Protein AF-A0A4Q5NSS0-F1 (afdb_monomer_lite)

pLDDT: mean 72.97, std 26.36, range [22.33, 98.56]

Sequence (722 aa):
MSLHLKFLSAGSEVFSMTTNVTDPTLDGQWLDFYALLDVPVSADEDVIRRRIGKVYADSSANTEHRDMKLRMYYLSLVERVLPQARRVLLDPQWRAKYDRQHILHSIGDPTAQNYVAFIAAMRGGEISNQPDSDLSQLPARVQDEINAAREVVECARAGLELELLPSQAVKTKAVPPHTLSKPEVRSSSLPPKPSSLPSKVTAQPAKPSASAKPEALIPEASAPKKPLNPTRERSVASERPVASVHRETTVVNNPVQTQHEQPEPVAPPKAKKSTPSAPVVEIQEGELVRAKMLTAEEARDIRRRRNSHVDDEPFVAPPSFHEKISGEPKLPPRKGANGSSPSRVVVGDNTVGGRKRVLSPTSLNLMVAITGVLFTISIQKFASTPAVATSTERMPILLVASPEIAPALQNAETVWEKTNDGQYYDVVLQELDESGGVRRALNGGETAPDVWIPANDSAIESYNALAPRFKRQTLALGDSLARTPIVLMARSDRAGELRRRFPNHQIGSWDALRDAITAGASGHFGLSDPQKTSVGALTRFSMSREWADSNGMAPREAAKSNGFWKWMNTFELNTPSAYPSMSDLVNDLTQDGASRVWWGLTYESDALRSMSKGEAVEVYYLPRTILADHPFCDVERVGAGVEVAAARQEFKRFLRSEDGQKSLLLSGMRPSNLSLQTHVKGNPFTNVNFQSRGIHQTLGRDERDGSSTLPVLLGAWAKRFK

Secondary structure (DSSP, 8-state):
-------------------------GGGPPP-HHHHHT--TT--HHHHHHHHHHHHHHHHTTTT-SSHHHHHHHHHIIIIIHHHHHHHHHSHHHHHHHHHHHHHHHHT-TTPPPHHHHHHHHHHSSGGG-TT--GGGS-HHHHHHHHHHHHHHHHHHHHHHTT-S---S----PPPP--------------------------PPPPP-----------------------------------------------------PPPP-PPPPP------PPP------------PPPHHHHHHHHHHTTS-----PPPPPPPPP-----------------------------------PPPHHHHHHHHHHHHHHHHHHHHHHTTS------TTPEEEEEEE-TTTHHHHHHHHHHHTTSTTGGGEEEEEEE--HHHHHHHHHH-GGGS-SEEE-SSHHHHHHHHHHGGGGTPPPPP---BSEEEEEEEEEETTT-HHHHHH-TTSB---HHHHHHHHHHH-TT-EE-B-TTT-HHHHHHHHHHHHHHHHHTT--HHHHTT-HHHHHHHHHHHTT-SS-BSSHHHHHHHHHSTTT-S-SEEEEEHHHHHHHHHTT--EEEEE-SSEEEE--B-EE---TT--HHHHHHHHHHHHHHHSHHHHHHHHHTTPEES-GGGTTT-TT-GGG-HHHHTTT--SS---EE---TTTHHHHHHHHHHH--

Structure (mmCIF, N/CA/C/O backbone):
data_AF-A0A4Q5NSS0-F1
#
_entry.id   AF-A0A4Q5NSS0-F1
#
loop_
_atom_site.group_PDB
_atom_site.id
_atom_site.type_symbol
_atom_site.label_atom_id
_atom_site.label_alt_id
_atom_site.label_comp_id
_atom_site.label_asym_id
_atom_site.label_entity_id
_atom_site.label_seq_id
_atom_site.pdbx_PDB_ins_code
_atom_site.Cartn_x
_atom_site.Cartn_y
_atom_site.Cartn_z
_atom_site.occupancy
_atom_site.B_iso_or_equiv
_atom_site.auth_seq_id
_atom_site.auth_comp_id
_atom_site.auth_asym_id
_atom_site.auth_atom_id
_atom_site.pdbx_PDB_model_num
ATOM 1 N N . MET A 1 1 ? -71.057 51.253 2.448 1.00 31.19 1 MET A N 1
ATOM 2 C CA . MET A 1 1 ? -69.866 52.067 2.777 1.00 31.19 1 MET A CA 1
ATOM 3 C C . MET A 1 1 ? -68.773 51.649 1.796 1.00 31.19 1 MET A C 1
ATOM 5 O O . MET A 1 1 ? -68.284 50.542 1.931 1.00 31.19 1 MET A O 1
ATOM 9 N N . SER A 1 2 ? -68.703 52.257 0.600 1.00 27.22 2 SER A N 1
ATOM 10 C CA . SER A 1 2 ? -67.864 53.435 0.242 1.00 27.22 2 SER A CA 1
ATOM 11 C C . SER A 1 2 ? -66.378 53.171 0.510 1.00 27.22 2 SER A C 1
ATOM 13 O O . SER A 1 2 ? -66.060 52.871 1.648 1.00 27.22 2 SER A O 1
ATOM 15 N N . LEU A 1 3 ? -65.405 53.261 -0.405 1.00 24.22 3 LEU A N 1
ATOM 16 C CA . LEU A 1 3 ? -65.216 53.901 -1.723 1.00 24.22 3 LEU A CA 1
ATOM 17 C C . LEU A 1 3 ? -64.041 53.142 -2.422 1.00 24.22 3 LEU A C 1
ATOM 19 O O . LEU A 1 3 ? -63.172 52.656 -1.713 1.00 24.22 3 LEU A O 1
ATOM 23 N N . HIS A 1 4 ? -63.999 52.819 -3.723 1.00 24.53 4 HIS A N 1
ATOM 24 C CA . HIS A 1 4 ? -63.938 53.620 -4.965 1.00 24.53 4 HIS A CA 1
ATOM 25 C C . HIS A 1 4 ? -62.500 53.841 -5.510 1.00 24.53 4 HIS A C 1
ATOM 27 O O . HIS A 1 4 ? -61.681 54.443 -4.828 1.00 24.53 4 HIS A O 1
ATOM 33 N N . LEU A 1 5 ? -62.315 53.467 -6.797 1.00 24.42 5 LEU A N 1
ATOM 34 C CA . LEU A 1 5 ? -61.412 54.045 -7.829 1.00 24.42 5 LEU A CA 1
ATOM 35 C C . LEU A 1 5 ? -59.904 53.701 -7.714 1.00 24.42 5 LEU A C 1
ATOM 37 O O . LEU A 1 5 ? -59.385 53.577 -6.623 1.00 24.42 5 LEU A O 1
ATOM 41 N N . LYS A 1 6 ? -59.098 53.555 -8.778 1.00 24.34 6 LYS A N 1
ATOM 42 C CA . LYS A 1 6 ? -59.200 53.940 -10.200 1.00 24.34 6 LYS A CA 1
ATOM 43 C C . LYS A 1 6 ? -58.115 53.188 -11.000 1.00 24.34 6 LYS A C 1
ATOM 45 O O . LYS A 1 6 ? -56.992 53.059 -10.529 1.00 24.34 6 LYS A O 1
ATOM 50 N N . PHE A 1 7 ? -58.441 52.772 -12.222 1.00 26.92 7 PHE A N 1
ATOM 51 C CA . PHE A 1 7 ? -57.479 52.442 -13.283 1.00 26.92 7 PHE A CA 1
ATOM 52 C C . PHE A 1 7 ? -56.849 53.733 -13.834 1.00 26.92 7 PHE A C 1
ATOM 54 O O . PHE A 1 7 ? -57.585 54.688 -14.087 1.00 26.92 7 PHE A O 1
ATOM 61 N N . LEU A 1 8 ? -55.541 53.726 -14.111 1.00 24.16 8 LEU A N 1
ATOM 62 C CA . LEU A 1 8 ? -54.913 54.537 -15.160 1.00 24.16 8 LEU A CA 1
ATOM 63 C C . LEU A 1 8 ? -53.737 53.763 -15.774 1.00 24.16 8 LEU A C 1
ATOM 65 O O . LEU A 1 8 ? -52.872 53.240 -15.081 1.00 24.16 8 LEU A O 1
ATOM 69 N N . SER A 1 9 ? -53.784 53.685 -17.099 1.00 29.34 9 SER A N 1
ATOM 70 C CA . SER A 1 9 ? -52.824 53.087 -18.023 1.00 29.34 9 SER A CA 1
ATOM 71 C C . SER A 1 9 ? -51.694 54.074 -18.323 1.00 29.34 9 SER A C 1
ATOM 73 O O . SER A 1 9 ? -52.006 55.228 -18.607 1.00 29.34 9 SER A O 1
ATOM 75 N N . ALA A 1 10 ? -50.441 53.611 -18.383 1.00 24.83 10 ALA A N 1
ATOM 76 C CA . ALA A 1 10 ? -49.424 54.058 -19.347 1.00 24.83 10 ALA A CA 1
ATOM 77 C C . ALA A 1 10 ? -48.112 53.278 -19.148 1.00 24.83 10 ALA A C 1
ATOM 79 O O . ALA A 1 10 ? -47.678 53.088 -18.018 1.00 24.83 10 ALA A O 1
ATOM 80 N N . GLY A 1 11 ? -47.462 52.908 -20.255 1.00 23.88 11 GLY A N 1
ATOM 81 C CA . GLY A 1 11 ? -46.028 52.607 -20.283 1.00 23.88 11 GLY A CA 1
ATOM 82 C C . GLY A 1 11 ? -45.676 51.152 -20.563 1.00 23.88 11 GLY A C 1
ATOM 83 O O . GLY A 1 11 ? -45.351 50.397 -19.655 1.00 23.88 11 GLY A O 1
ATOM 84 N N . SER A 1 12 ? -45.674 50.771 -21.842 1.00 30.78 12 SER A N 1
ATOM 85 C CA . SER A 1 12 ? -44.839 49.667 -22.304 1.00 30.78 12 SER A CA 1
ATOM 86 C C . SER A 1 12 ? -43.373 50.102 -22.212 1.00 30.78 12 SER A C 1
ATOM 88 O O . SER A 1 12 ? -42.871 50.773 -23.114 1.00 30.78 12 SER A O 1
ATOM 90 N N . GLU A 1 13 ? -42.686 49.718 -21.144 1.00 23.45 13 GLU A N 1
ATOM 91 C CA . GLU A 1 13 ? -41.232 49.613 -21.171 1.00 23.45 13 GLU A CA 1
ATOM 92 C C . GLU A 1 13 ? -40.859 48.147 -21.343 1.00 23.45 13 GLU A C 1
ATOM 94 O O . GLU A 1 13 ? -41.123 47.280 -20.510 1.00 23.45 13 GLU A O 1
ATOM 99 N N . VAL A 1 14 ? -40.270 47.883 -22.503 1.00 30.52 14 VAL A N 1
ATOM 100 C CA . VAL A 1 14 ? -39.537 46.667 -22.811 1.00 30.52 14 VAL A CA 1
ATOM 101 C C . VAL A 1 14 ? -38.344 46.623 -21.859 1.00 30.52 14 VAL A C 1
ATOM 103 O O . VAL A 1 14 ? -37.287 47.172 -22.159 1.00 30.52 14 VAL A O 1
ATOM 106 N N . PHE A 1 15 ? -38.493 45.964 -20.709 1.00 23.62 15 PHE A N 1
ATOM 107 C CA . PHE A 1 15 ? -37.337 45.522 -19.936 1.00 23.62 15 PHE A CA 1
ATOM 108 C C . PHE A 1 15 ? -36.750 44.295 -20.632 1.00 23.62 15 PHE A C 1
ATOM 110 O O . PHE A 1 15 ? -37.065 43.140 -20.352 1.00 23.62 15 PHE A O 1
ATOM 117 N N . SER A 1 16 ? -35.910 44.594 -21.619 1.00 22.78 16 SER A N 1
ATOM 118 C CA . SER A 1 16 ? -34.890 43.691 -22.117 1.00 22.78 16 SER A CA 1
ATOM 119 C C . SER A 1 16 ? -34.027 43.278 -20.926 1.00 22.78 16 SER A C 1
ATOM 121 O O . SER A 1 16 ? -33.243 44.085 -20.430 1.00 22.78 16 SER A O 1
ATOM 123 N N . MET A 1 17 ? -34.147 42.030 -20.462 1.00 22.33 17 MET A N 1
ATOM 124 C CA . MET A 1 17 ? -33.085 41.434 -19.658 1.00 22.33 17 MET A CA 1
ATOM 125 C C . MET A 1 17 ? -31.870 41.275 -20.567 1.00 22.33 17 MET A C 1
ATOM 127 O O . MET A 1 17 ? -31.731 40.321 -21.329 1.00 22.33 17 MET A O 1
ATOM 131 N N . THR A 1 18 ? -31.008 42.283 -20.502 1.00 24.86 18 THR A N 1
ATOM 132 C CA . THR A 1 18 ? -29.602 42.199 -20.854 1.00 24.86 18 THR A CA 1
ATOM 133 C C . THR A 1 18 ? -29.008 40.981 -20.161 1.00 24.86 18 THR A C 1
ATOM 135 O O . THR A 1 18 ? -28.790 40.989 -18.950 1.00 24.86 18 THR A O 1
ATOM 138 N N . THR A 1 19 ? -28.693 39.949 -20.936 1.00 31.38 19 THR A N 1
ATOM 139 C CA . THR A 1 19 ? -27.605 39.037 -20.599 1.00 31.38 19 THR A CA 1
ATOM 140 C C . THR A 1 19 ? -26.308 39.844 -20.636 1.00 31.38 19 THR A C 1
ATOM 142 O O . THR A 1 19 ? -25.559 39.786 -21.609 1.00 31.38 19 THR A O 1
ATOM 145 N N . ASN A 1 20 ? -26.033 40.611 -19.580 1.00 28.98 20 ASN A N 1
ATOM 146 C CA . ASN A 1 20 ? -24.661 40.968 -19.237 1.00 28.98 20 ASN A CA 1
ATOM 147 C C . ASN A 1 20 ? -24.022 39.730 -18.598 1.00 28.98 20 ASN A C 1
ATOM 149 O O . ASN A 1 20 ? -23.768 39.678 -17.402 1.00 28.98 20 ASN A O 1
ATOM 153 N N . VAL A 1 21 ? -23.813 38.704 -19.423 1.00 36.78 21 VAL A N 1
ATOM 154 C CA . VAL A 1 21 ? -22.881 37.608 -19.157 1.00 36.78 21 VAL A CA 1
ATOM 155 C C . VAL A 1 21 ? -21.730 37.823 -20.130 1.00 36.78 21 VAL A C 1
ATOM 157 O O . VAL A 1 21 ? -21.597 37.147 -21.144 1.00 36.78 21 VAL A O 1
ATOM 160 N N . THR A 1 22 ? -20.952 38.870 -19.874 1.00 31.83 22 THR A N 1
ATOM 161 C CA . THR A 1 22 ? -19.662 39.107 -20.535 1.00 31.83 22 THR A CA 1
ATOM 162 C C . THR A 1 22 ? -18.500 38.530 -19.740 1.00 31.83 22 THR A C 1
ATOM 164 O O . THR A 1 22 ? -17.357 38.813 -20.078 1.00 31.83 22 THR A O 1
ATOM 167 N N . ASP A 1 23 ? -18.764 37.696 -18.733 1.00 38.19 23 ASP A N 1
ATOM 168 C CA . ASP A 1 23 ? -17.706 36.976 -18.038 1.00 38.19 23 ASP A CA 1
ATOM 169 C C . ASP A 1 23 ? -17.966 35.461 -18.084 1.00 38.19 23 ASP A C 1
ATOM 171 O O . ASP A 1 23 ? -18.790 34.947 -17.327 1.00 38.19 23 ASP A O 1
ATOM 175 N N . PRO A 1 24 ? -17.334 34.720 -19.014 1.00 45.62 24 PRO A N 1
ATOM 176 C CA . PRO A 1 24 ? -17.413 33.266 -19.088 1.00 45.62 24 PRO A CA 1
ATOM 177 C C . PRO A 1 24 ? -16.478 32.627 -18.050 1.00 45.62 24 PRO A C 1
ATOM 179 O O . PRO A 1 24 ? -15.718 31.708 -18.365 1.00 45.62 24 PRO A O 1
ATOM 182 N N . THR A 1 25 ? -16.483 33.128 -16.815 1.00 54.00 25 THR A N 1
ATOM 183 C CA . THR A 1 25 ? -15.757 32.480 -15.729 1.00 54.00 25 THR A CA 1
ATOM 184 C C . THR A 1 25 ? -16.523 31.221 -15.335 1.00 54.00 25 THR A C 1
ATOM 186 O O . THR A 1 25 ? -17.727 31.229 -15.080 1.00 54.00 25 THR A O 1
ATOM 189 N N . LEU A 1 26 ? -15.806 30.096 -15.322 1.00 57.00 26 LEU A N 1
ATOM 190 C CA . LEU A 1 26 ? -16.295 28.772 -14.918 1.00 57.00 26 LEU A CA 1
ATOM 191 C C . LEU A 1 26 ? -17.007 28.767 -13.558 1.00 57.00 26 LEU A C 1
ATOM 193 O O . LEU A 1 26 ? -17.835 27.900 -13.288 1.00 57.00 26 LEU A O 1
ATOM 197 N N . ASP A 1 27 ? -16.716 29.768 -12.735 1.00 58.81 27 ASP A N 1
ATOM 198 C CA . ASP A 1 27 ? -17.254 29.938 -11.398 1.00 58.81 27 ASP A CA 1
ATOM 199 C C . ASP A 1 27 ? -18.726 30.409 -11.382 1.00 58.81 27 ASP A C 1
ATOM 201 O O . ASP A 1 27 ? -19.337 30.397 -10.324 1.00 58.81 27 ASP A O 1
ATOM 205 N N . GLY A 1 28 ? -19.353 30.776 -12.509 1.00 71.06 28 GLY A N 1
ATOM 206 C CA . GLY A 1 28 ? -20.746 31.261 -12.531 1.00 71.06 28 GLY A CA 1
ATOM 207 C C . GLY A 1 28 ? -21.846 30.201 -12.711 1.00 71.06 28 GLY A C 1
ATOM 208 O O . GLY A 1 28 ? -23.026 30.510 -12.548 1.00 71.06 28 GLY A O 1
ATOM 209 N N . GLN A 1 29 ? -21.511 28.961 -13.080 1.00 80.56 29 GLN A N 1
ATOM 210 C CA . GLN A 1 29 ? -22.515 28.003 -13.558 1.00 80.56 29 GLN A CA 1
ATOM 211 C C . GLN A 1 29 ? -23.148 27.180 -12.419 1.00 80.56 29 GLN A C 1
ATOM 213 O O . GLN A 1 29 ? -22.462 26.551 -11.610 1.00 80.56 29 GLN A O 1
ATOM 218 N N . TRP A 1 30 ? -24.484 27.157 -12.373 1.00 89.62 30 TRP A N 1
ATOM 219 C CA . TRP A 1 30 ? -25.247 26.234 -11.530 1.00 89.62 30 TRP A CA 1
ATOM 220 C C . TRP A 1 30 ? -25.361 24.864 -12.201 1.00 89.62 30 TRP A C 1
ATOM 222 O O . TRP A 1 30 ? -25.636 24.764 -13.399 1.00 89.62 30 TRP A O 1
ATOM 232 N N . LEU A 1 31 ? -25.167 23.805 -11.419 1.00 90.62 31 LEU A N 1
ATOM 233 C CA . LEU A 1 31 ? -25.321 22.430 -11.871 1.00 90.62 31 LEU A CA 1
ATOM 234 C C . LEU A 1 31 ? -26.649 21.875 -11.373 1.00 90.62 31 LEU A C 1
ATOM 236 O O . LEU A 1 31 ? -26.827 21.727 -10.166 1.00 90.62 31 LEU A O 1
ATOM 240 N N . ASP A 1 32 ? -27.547 21.529 -12.294 1.00 93.81 32 ASP A N 1
ATOM 241 C CA . ASP A 1 32 ? -28.851 20.942 -11.985 1.00 93.81 32 ASP A CA 1
ATOM 242 C C . ASP A 1 32 ? -28.797 19.401 -12.030 1.00 93.81 32 ASP A C 1
ATOM 244 O O . ASP A 1 32 ? -28.848 18.776 -13.094 1.00 93.81 32 ASP A O 1
ATOM 248 N N . PHE A 1 33 ? -28.695 18.771 -10.856 1.00 95.81 33 PHE A N 1
ATOM 249 C CA . PHE A 1 33 ? -28.702 17.320 -10.710 1.00 95.81 33 PHE A CA 1
ATOM 250 C C . PHE A 1 33 ? -30.070 16.700 -11.001 1.00 95.81 33 PHE A C 1
ATOM 252 O O . PHE A 1 33 ? -30.125 15.543 -11.415 1.00 95.81 33 PHE A O 1
ATOM 259 N N . TYR A 1 34 ? -31.163 17.443 -10.822 1.00 96.12 34 TYR A N 1
ATOM 260 C CA . TYR A 1 34 ? -32.504 16.970 -11.154 1.00 96.12 34 TYR A CA 1
ATOM 261 C C . TYR A 1 34 ? -32.663 16.839 -12.668 1.00 96.12 34 TYR A C 1
ATOM 263 O O . TYR A 1 34 ? -33.133 15.807 -13.149 1.00 96.12 34 TYR A O 1
ATOM 271 N N . ALA A 1 35 ? -32.163 17.819 -13.424 1.00 92.31 35 ALA A N 1
ATOM 272 C CA . ALA A 1 35 ? -32.102 17.754 -14.882 1.00 92.31 35 ALA A CA 1
ATOM 273 C C . ALA A 1 35 ? -31.148 16.653 -15.380 1.00 92.31 35 ALA A C 1
ATOM 275 O O . ALA A 1 35 ? -31.506 15.896 -16.281 1.00 92.31 35 ALA A O 1
ATOM 276 N N . LEU A 1 36 ? -29.963 16.517 -14.765 1.00 92.00 36 LEU A N 1
ATOM 277 C CA . LEU A 1 36 ? -28.995 15.454 -15.082 1.00 92.00 36 LEU A CA 1
ATOM 278 C C . LEU A 1 36 ? -29.597 14.054 -14.911 1.00 92.00 36 LEU A C 1
ATOM 280 O O . LEU A 1 36 ? -29.367 13.161 -15.726 1.00 92.00 36 LEU A O 1
ATOM 284 N N . LEU A 1 37 ? -30.333 13.854 -13.819 1.00 95.19 37 LEU A N 1
ATOM 285 C CA . LEU A 1 37 ? -30.962 12.581 -13.498 1.00 95.19 37 LEU A CA 1
ATOM 286 C C . LEU A 1 37 ? -32.321 12.421 -14.179 1.00 95.19 37 LEU A C 1
ATOM 288 O O . LEU A 1 37 ? -32.841 11.311 -14.178 1.00 95.19 37 LEU A O 1
ATOM 292 N N . ASP A 1 38 ? -32.891 13.464 -14.780 1.00 95.00 38 ASP A N 1
ATOM 293 C CA . ASP A 1 38 ? -34.239 13.434 -15.354 1.00 95.00 38 ASP A CA 1
ATOM 294 C C . ASP A 1 38 ? -35.268 12.946 -14.309 1.00 95.00 38 ASP A C 1
ATOM 296 O O . ASP A 1 38 ? -35.967 11.943 -14.473 1.00 95.00 38 ASP A O 1
ATOM 300 N N . VAL A 1 39 ? -35.277 13.628 -13.157 1.00 95.88 39 VAL A N 1
ATOM 301 C CA . VAL A 1 39 ? -36.225 13.421 -12.048 1.00 95.88 39 VAL A CA 1
ATOM 302 C C . VAL A 1 39 ? -36.707 14.771 -11.513 1.00 95.88 39 VAL A C 1
ATOM 304 O O . VAL A 1 39 ? -35.931 15.723 -11.498 1.00 95.88 39 VAL A O 1
ATOM 307 N N . PRO A 1 40 ? -37.969 14.890 -11.064 1.00 96.38 40 PRO A N 1
ATOM 308 C CA . PRO A 1 40 ? -38.464 16.140 -10.495 1.00 96.38 40 PRO A CA 1
ATOM 309 C C . PRO A 1 40 ? -37.833 16.425 -9.122 1.00 96.38 40 PRO A C 1
ATOM 311 O O . PRO A 1 40 ? -37.469 15.499 -8.398 1.00 96.38 40 PRO A O 1
ATOM 314 N N . VAL A 1 41 ? -37.796 17.702 -8.721 1.00 96.06 41 VAL A N 1
ATOM 315 C CA . VAL A 1 41 ? -37.297 18.145 -7.398 1.00 96.06 41 VAL A CA 1
ATOM 316 C C . VAL A 1 41 ? -38.045 17.458 -6.243 1.00 96.06 41 VAL A C 1
ATOM 318 O O . VAL A 1 41 ? -37.463 17.152 -5.206 1.00 96.06 41 VAL A O 1
ATOM 321 N N . SER A 1 42 ? -39.326 17.133 -6.446 1.00 95.69 42 SER A N 1
ATOM 322 C CA . SER A 1 42 ? -40.183 16.431 -5.482 1.00 95.69 42 SER A CA 1
ATOM 323 C C . SER A 1 42 ? -39.971 14.911 -5.411 1.00 95.69 42 SER A C 1
ATOM 325 O O . SER A 1 42 ? -40.704 14.240 -4.692 1.00 95.69 42 SER A O 1
ATOM 327 N N . ALA A 1 43 ? -39.018 14.337 -6.155 1.00 96.12 43 ALA A N 1
ATOM 328 C CA . ALA A 1 43 ? -38.808 12.890 -6.186 1.00 96.12 43 ALA A CA 1
ATOM 329 C C . ALA A 1 43 ? -38.343 12.332 -4.829 1.00 96.12 43 ALA A C 1
ATOM 331 O O . ALA A 1 43 ? -37.436 12.875 -4.200 1.00 96.12 43 ALA A O 1
ATOM 332 N N . ASP A 1 44 ? -38.893 11.200 -4.396 1.00 97.00 44 ASP A N 1
ATOM 333 C CA . ASP A 1 44 ? -38.443 10.541 -3.164 1.00 97.00 44 ASP A CA 1
ATOM 334 C C . ASP A 1 44 ? -36.985 10.059 -3.262 1.00 97.00 44 ASP A C 1
ATOM 336 O O . ASP A 1 44 ? -36.465 9.788 -4.351 1.00 97.00 44 ASP A O 1
ATOM 340 N N . GLU A 1 45 ? -36.324 9.900 -2.112 1.00 95.81 45 GLU A N 1
ATOM 341 C CA . GLU A 1 45 ? -34.922 9.463 -2.034 1.00 95.81 45 GLU A CA 1
ATOM 342 C C . GLU A 1 45 ? -34.678 8.144 -2.794 1.00 95.81 45 GLU A C 1
ATOM 344 O O . GLU A 1 45 ? -33.693 8.012 -3.522 1.00 95.81 45 GLU A O 1
ATOM 349 N N . ASP A 1 46 ? -35.612 7.191 -2.720 1.00 95.25 46 ASP A N 1
ATOM 350 C CA . ASP A 1 46 ? -35.516 5.911 -3.431 1.00 95.25 46 ASP A CA 1
ATOM 351 C C . ASP A 1 46 ? -35.607 6.056 -4.956 1.00 95.25 46 ASP A C 1
ATOM 353 O O . ASP A 1 46 ? -35.017 5.272 -5.710 1.00 95.25 46 ASP A O 1
ATOM 357 N N . VAL A 1 47 ? -36.354 7.046 -5.449 1.00 96.50 47 VAL A N 1
ATOM 358 C CA . VAL A 1 47 ? -36.430 7.354 -6.884 1.00 96.50 47 VAL A CA 1
ATOM 359 C C . VAL A 1 47 ? -35.098 7.936 -7.347 1.00 96.50 47 VAL A C 1
ATOM 361 O O . VAL A 1 47 ? -34.536 7.454 -8.334 1.00 96.50 47 VAL A O 1
ATOM 364 N N . ILE A 1 48 ? -34.549 8.887 -6.589 1.00 96.25 48 ILE A N 1
ATOM 365 C CA . ILE A 1 48 ? -33.243 9.498 -6.863 1.00 96.25 48 ILE A CA 1
ATOM 366 C C . ILE A 1 48 ? -32.140 8.437 -6.844 1.00 96.25 48 ILE A C 1
ATOM 368 O O . ILE A 1 48 ? -31.377 8.321 -7.802 1.00 96.25 48 ILE A O 1
ATOM 372 N N . ARG A 1 49 ? -32.084 7.599 -5.803 1.00 96.00 49 ARG A N 1
ATOM 373 C CA . ARG A 1 49 ? -31.076 6.540 -5.656 1.00 96.00 49 ARG A CA 1
ATOM 374 C C . ARG A 1 49 ? -31.110 5.554 -6.824 1.00 96.00 49 ARG A C 1
ATOM 376 O O . ARG A 1 49 ? -30.061 5.238 -7.387 1.00 96.00 49 ARG A O 1
ATOM 383 N N . ARG A 1 50 ? -32.305 5.100 -7.226 1.00 94.50 50 ARG A N 1
ATOM 384 C CA . ARG A 1 50 ? -32.477 4.223 -8.399 1.00 94.50 50 ARG A CA 1
ATOM 385 C C . ARG A 1 50 ? -32.016 4.902 -9.680 1.00 94.50 50 ARG A C 1
ATOM 387 O O . ARG A 1 50 ? -31.367 4.262 -10.508 1.00 94.50 50 ARG A O 1
ATOM 394 N N . ARG A 1 51 ? -32.322 6.189 -9.845 1.00 96.94 51 ARG A N 1
ATOM 395 C CA . ARG A 1 51 ? -31.937 6.924 -11.046 1.00 96.94 51 ARG A CA 1
ATOM 396 C C . ARG A 1 51 ? -30.434 7.154 -11.129 1.00 96.94 51 ARG A C 1
ATOM 398 O O . ARG A 1 51 ? -29.874 6.895 -12.188 1.00 96.94 51 ARG A O 1
ATOM 405 N N . ILE A 1 52 ? -29.779 7.521 -10.026 1.00 95.38 52 ILE A N 1
ATOM 406 C CA . ILE A 1 52 ? -28.312 7.605 -9.940 1.00 95.38 52 ILE A CA 1
ATOM 407 C C . ILE A 1 52 ? -27.689 6.264 -10.326 1.00 95.38 52 ILE A C 1
ATOM 409 O O . ILE A 1 52 ? -26.808 6.232 -11.179 1.00 95.38 52 ILE A O 1
ATOM 413 N N . GLY A 1 53 ? -28.174 5.154 -9.757 1.00 93.50 53 GLY A N 1
ATOM 414 C CA . GLY A 1 53 ? -27.676 3.816 -10.087 1.00 93.50 53 GLY A CA 1
ATOM 415 C C . GLY A 1 53 ? -27.821 3.474 -11.573 1.00 93.50 53 GLY A C 1
ATOM 416 O O . GLY A 1 53 ? -26.893 2.935 -12.173 1.00 93.50 53 GLY A O 1
ATOM 417 N N . LYS A 1 54 ? -28.950 3.848 -12.187 1.00 95.62 54 LYS A N 1
ATOM 418 C CA . LYS A 1 54 ? -29.173 3.672 -13.626 1.00 95.62 54 LYS A CA 1
ATOM 419 C C . LYS A 1 54 ? -28.200 4.503 -14.466 1.00 95.62 54 LYS A C 1
ATOM 421 O O . LYS A 1 54 ? -27.540 3.943 -15.331 1.00 95.62 54 LYS A O 1
ATOM 426 N N . VAL A 1 55 ? -28.072 5.805 -14.194 1.00 93.31 55 VAL A N 1
ATOM 427 C CA . VAL A 1 55 ? -27.154 6.683 -14.945 1.00 93.31 55 VAL A CA 1
ATOM 428 C C . VAL A 1 55 ? -25.699 6.238 -14.757 1.00 93.31 55 VAL A C 1
ATOM 430 O O . VAL A 1 55 ? -24.918 6.297 -15.704 1.00 93.31 55 VAL A O 1
ATOM 433 N N . TYR A 1 56 ? -25.343 5.720 -13.578 1.00 94.69 56 TYR A N 1
ATOM 434 C CA . TYR A 1 56 ? -24.024 5.144 -13.311 1.00 94.69 56 TYR A CA 1
ATOM 435 C C . TYR A 1 56 ? -23.752 3.914 -14.178 1.00 94.69 56 TYR A C 1
ATOM 437 O O . TYR A 1 56 ? -22.711 3.844 -14.826 1.00 94.69 56 TYR A O 1
ATOM 445 N N . ALA A 1 57 ? -24.693 2.968 -14.234 1.00 91.56 57 ALA A N 1
ATOM 446 C CA . ALA A 1 57 ? -24.569 1.775 -15.067 1.00 91.56 57 ALA A CA 1
ATOM 447 C C . ALA A 1 57 ? -24.491 2.128 -16.562 1.00 91.56 57 ALA A C 1
ATOM 449 O O . ALA A 1 57 ? -23.596 1.647 -17.257 1.00 91.56 57 ALA A O 1
ATOM 450 N N . ASP A 1 58 ? -25.374 3.016 -17.029 1.00 92.94 58 ASP A N 1
ATOM 451 C CA . ASP A 1 58 ? -25.403 3.475 -18.420 1.00 92.94 58 ASP A CA 1
ATOM 452 C C . ASP A 1 58 ? -24.077 4.161 -18.792 1.00 92.94 58 ASP A C 1
ATOM 454 O O . ASP A 1 58 ? -23.503 3.886 -19.842 1.00 92.94 58 ASP A O 1
ATOM 458 N N . SER A 1 59 ? -23.536 5.004 -17.914 1.00 92.75 59 SER A N 1
ATOM 459 C CA . SER A 1 59 ? -22.283 5.725 -18.175 1.00 92.75 59 SER A CA 1
ATOM 460 C C . SER A 1 59 ? -21.065 4.817 -18.096 1.00 92.75 59 SER A C 1
ATOM 462 O O . SER A 1 59 ? -20.192 4.902 -18.954 1.00 92.75 59 SER A O 1
ATOM 464 N N . SER A 1 60 ? -21.032 3.891 -17.134 1.00 92.44 60 SER A N 1
ATOM 465 C CA . SER A 1 60 ? -19.968 2.890 -17.010 1.00 92.44 60 SER A CA 1
ATOM 466 C C . SER A 1 60 ? -19.895 1.971 -18.228 1.00 92.44 60 SER A C 1
ATOM 468 O O . SER A 1 60 ? -18.804 1.561 -18.602 1.00 92.44 60 SER A O 1
ATOM 470 N N . ALA A 1 61 ? -21.026 1.657 -18.863 1.00 92.38 61 ALA A N 1
ATOM 471 C CA . ALA A 1 61 ? -21.041 0.886 -20.106 1.00 92.38 61 ALA A CA 1
ATOM 472 C C . ALA A 1 61 ? -20.483 1.675 -21.308 1.00 92.38 61 ALA A C 1
ATOM 474 O O . ALA A 1 61 ? -20.137 1.081 -22.326 1.00 92.38 61 ALA A O 1
ATOM 475 N N . ASN A 1 62 ? -20.391 3.005 -21.196 1.00 93.62 62 ASN A N 1
ATOM 476 C CA . ASN A 1 62 ? -19.930 3.903 -22.251 1.00 93.62 62 ASN A CA 1
ATOM 477 C C . ASN A 1 62 ? -18.582 4.590 -21.934 1.00 93.62 62 ASN A C 1
ATOM 479 O O . ASN A 1 62 ? -18.142 5.454 -22.692 1.00 93.62 62 ASN A O 1
ATOM 483 N N . THR A 1 63 ? -17.866 4.191 -20.877 1.00 91.75 63 THR A N 1
ATOM 484 C CA . THR A 1 63 ? -16.500 4.689 -20.588 1.00 91.75 63 THR A CA 1
ATOM 485 C C . THR A 1 63 ? -15.467 4.255 -21.634 1.00 91.75 63 THR A C 1
ATOM 487 O O . THR A 1 63 ? -14.369 4.805 -21.697 1.00 91.75 63 THR A O 1
ATOM 490 N N . GLU A 1 64 ? -15.817 3.300 -22.495 1.00 91.25 64 GLU A N 1
ATOM 491 C CA . GLU A 1 64 ? -15.013 2.850 -23.635 1.00 91.25 64 GLU A CA 1
ATOM 492 C C . GLU A 1 64 ? -15.593 3.311 -24.983 1.00 91.25 64 GLU A C 1
ATOM 494 O O . GLU A 1 64 ? -15.355 2.697 -26.026 1.00 91.25 64 GLU A O 1
ATOM 499 N N . HIS A 1 65 ? -16.378 4.395 -24.991 1.00 93.31 65 HIS A N 1
ATOM 500 C CA . HIS A 1 65 ? -16.975 4.901 -26.223 1.00 93.31 65 HIS A CA 1
ATOM 501 C C . HIS A 1 65 ? -15.904 5.220 -27.288 1.00 93.31 65 HIS A C 1
ATOM 503 O O . HIS A 1 65 ? -14.824 5.731 -26.988 1.00 93.31 65 HIS A O 1
ATOM 509 N N . ARG A 1 66 ? -16.203 4.919 -28.561 1.00 90.12 66 ARG A N 1
ATOM 510 C CA . ARG A 1 66 ? -15.255 5.108 -29.681 1.00 90.12 66 ARG A CA 1
ATOM 511 C C . ARG A 1 66 ? -14.928 6.576 -29.944 1.00 90.12 66 ARG A C 1
ATOM 513 O O . ARG A 1 66 ? -13.810 6.899 -30.328 1.00 90.12 66 ARG A O 1
ATOM 520 N N . ASP A 1 67 ? -15.917 7.447 -29.773 1.00 88.81 67 ASP A N 1
ATOM 521 C CA . ASP A 1 67 ? -15.708 8.894 -29.792 1.00 88.81 67 ASP A CA 1
ATOM 522 C C . ASP A 1 67 ? -15.030 9.331 -28.489 1.00 88.81 67 ASP A C 1
ATOM 524 O O . ASP A 1 67 ? -15.587 9.149 -27.404 1.00 88.81 67 ASP A O 1
ATOM 528 N N . MET A 1 68 ? -13.844 9.927 -28.617 1.00 78.38 68 MET A N 1
ATOM 529 C CA . MET A 1 68 ? -13.038 10.397 -27.494 1.00 78.38 68 MET A CA 1
ATOM 530 C C . MET A 1 68 ? -13.775 11.431 -26.632 1.00 78.38 68 MET A C 1
ATOM 532 O O . MET A 1 68 ? -13.633 11.409 -25.413 1.00 78.38 68 MET A O 1
ATOM 536 N N . LYS A 1 69 ? -14.585 12.319 -27.223 1.00 80.31 69 LYS A N 1
ATOM 537 C CA . LYS A 1 69 ? -15.323 13.335 -26.455 1.00 80.31 69 LYS A CA 1
ATOM 538 C C . LYS A 1 69 ? -16.397 12.693 -25.583 1.00 80.31 69 LYS A C 1
ATOM 540 O O . LYS A 1 69 ? -16.495 13.008 -24.401 1.00 80.31 69 LYS A O 1
ATOM 545 N N . LEU A 1 70 ? -17.143 11.744 -26.149 1.00 81.06 70 LEU A N 1
ATOM 546 C CA . LEU A 1 70 ? -18.149 10.970 -25.417 1.00 81.06 70 LEU A CA 1
ATOM 547 C C . LEU A 1 70 ? -17.512 10.103 -24.333 1.00 81.06 70 LEU A C 1
ATOM 549 O O . LEU A 1 70 ? -18.009 10.055 -23.213 1.00 81.06 70 LEU A O 1
ATOM 553 N N . ARG A 1 71 ? -16.372 9.480 -24.637 1.00 88.44 71 ARG A N 1
ATOM 554 C CA . ARG A 1 71 ? -15.592 8.713 -23.666 1.00 88.44 71 ARG A CA 1
ATOM 555 C C . ARG A 1 71 ? -15.190 9.557 -22.460 1.00 88.44 71 ARG A C 1
ATOM 557 O O . ARG A 1 71 ? -15.442 9.149 -21.331 1.00 88.44 71 ARG A O 1
ATOM 564 N N . MET A 1 72 ? -14.594 10.727 -22.698 1.00 79.44 72 MET A N 1
ATOM 565 C CA . MET A 1 72 ? -14.184 11.633 -21.621 1.00 79.44 72 MET A CA 1
ATOM 566 C C . MET A 1 72 ? -15.393 12.123 -20.819 1.00 79.44 72 MET A C 1
ATOM 568 O O . MET A 1 72 ? -15.331 12.158 -19.596 1.00 79.44 72 MET A O 1
ATOM 572 N N . TYR A 1 73 ? -16.513 12.420 -21.484 1.00 86.31 73 TYR A N 1
ATOM 573 C CA . TYR A 1 73 ? -17.756 12.789 -20.810 1.00 86.31 73 TYR A CA 1
ATOM 574 C C . TYR A 1 73 ? -18.260 11.689 -19.862 1.00 86.31 73 TYR A C 1
ATOM 576 O O . TYR A 1 73 ? -18.492 11.962 -18.685 1.00 86.31 73 TYR A O 1
ATOM 584 N N . TYR A 1 74 ? -18.392 10.444 -20.336 1.00 88.19 74 TYR A N 1
ATOM 585 C CA . TYR A 1 74 ? -18.876 9.337 -19.504 1.00 88.19 74 TYR A CA 1
ATOM 586 C C . TYR A 1 74 ? -17.909 8.979 -18.377 1.00 88.19 74 TYR A C 1
ATOM 588 O O . TYR A 1 74 ? -18.359 8.701 -17.265 1.00 88.19 74 TYR A O 1
ATOM 596 N N . LEU A 1 75 ? -16.598 9.038 -18.634 1.00 86.25 75 LEU A N 1
ATOM 597 C CA . LEU A 1 75 ? -15.576 8.841 -17.608 1.00 86.25 75 LEU A CA 1
ATOM 598 C C . LEU A 1 75 ? -15.737 9.870 -16.484 1.00 86.25 75 LEU A C 1
ATOM 600 O O . LEU A 1 75 ? -15.894 9.504 -15.320 1.00 86.25 75 LEU A O 1
ATOM 604 N N . SER A 1 76 ? -15.828 11.151 -16.839 1.00 82.31 76 SER A N 1
ATOM 605 C CA . SER A 1 76 ? -16.064 12.222 -15.874 1.00 82.31 76 SER A CA 1
ATOM 606 C C . SER A 1 76 ? -17.389 12.082 -15.126 1.00 82.31 76 SER A C 1
ATOM 608 O O . SER A 1 76 ? -17.474 12.393 -13.935 1.00 82.31 76 SER A O 1
ATOM 610 N N . LEU A 1 77 ? -18.439 11.611 -15.799 1.00 88.19 77 LEU A N 1
ATOM 611 C CA . LEU A 1 77 ? -19.750 11.433 -15.187 1.00 88.19 77 LEU A CA 1
ATOM 612 C C . LEU A 1 77 ? -19.725 10.339 -14.108 1.00 88.19 77 LEU A C 1
ATOM 614 O O . LEU A 1 77 ? -20.276 10.539 -13.023 1.00 88.19 77 LEU A O 1
ATOM 618 N N . VAL A 1 78 ? -19.028 9.230 -14.374 1.00 90.69 78 VAL A N 1
ATOM 619 C CA . VAL A 1 78 ? -18.841 8.102 -13.444 1.00 90.69 78 VAL A CA 1
ATOM 620 C C . VAL A 1 78 ? -17.915 8.463 -12.284 1.00 90.69 78 VAL A C 1
ATOM 622 O O . VAL A 1 78 ? -18.246 8.186 -11.129 1.00 90.69 78 VAL A O 1
ATOM 625 N N . GLU A 1 79 ? -16.768 9.074 -12.574 1.00 87.62 79 GLU A N 1
ATOM 626 C CA . GLU A 1 79 ? -15.721 9.311 -11.575 1.00 87.62 79 GLU A CA 1
ATOM 627 C C . GLU A 1 79 ? -15.989 10.542 -10.705 1.00 87.62 79 GLU A C 1
ATOM 629 O O . GLU A 1 79 ? -15.575 10.574 -9.546 1.00 87.62 79 GLU A O 1
ATOM 634 N N . ARG A 1 80 ? -16.680 11.559 -11.240 1.00 84.75 80 ARG A N 1
ATOM 635 C CA . ARG A 1 80 ? -16.764 12.886 -10.607 1.00 84.75 80 ARG A CA 1
ATOM 636 C C . ARG A 1 80 ? -18.200 13.333 -10.348 1.00 84.75 80 ARG A C 1
ATOM 638 O O . ARG A 1 80 ? -18.561 13.607 -9.203 1.00 84.75 80 ARG A O 1
ATOM 645 N N . VAL A 1 81 ? -19.040 13.383 -11.386 1.00 88.81 81 VAL A N 1
ATOM 646 C CA . VAL A 1 81 ? -20.373 14.019 -11.305 1.00 88.81 81 VAL A CA 1
ATOM 647 C C . VAL A 1 81 ? -21.357 13.199 -10.464 1.00 88.81 81 VAL A C 1
ATOM 649 O O . VAL A 1 81 ? -21.966 13.727 -9.532 1.00 88.81 81 VAL A O 1
ATOM 652 N N . LEU A 1 82 ? -21.518 11.903 -10.752 1.00 92.81 82 LEU A N 1
ATOM 653 C CA . LEU A 1 82 ? -22.488 11.052 -10.052 1.00 92.81 82 LEU A CA 1
ATOM 654 C C . LEU A 1 82 ? -22.159 10.812 -8.570 1.00 92.81 82 LEU A C 1
ATOM 656 O O . LEU A 1 82 ? -23.096 10.818 -7.766 1.00 92.81 82 LEU A O 1
ATOM 660 N N . PRO A 1 83 ? -20.887 10.637 -8.156 1.00 93.31 83 PRO A N 1
ATOM 661 C CA . PRO A 1 83 ? -20.537 10.600 -6.739 1.00 93.31 83 PRO A CA 1
ATOM 662 C C . PRO A 1 83 ? -20.965 11.865 -5.982 1.00 93.31 83 PRO A C 1
ATOM 664 O O . PRO A 1 83 ? -21.498 11.760 -4.875 1.00 93.31 83 PRO A O 1
ATOM 667 N N . GLN A 1 84 ? -20.809 13.048 -6.590 1.00 90.69 84 GLN A N 1
ATOM 668 C CA . GLN A 1 84 ? -21.264 14.308 -5.991 1.00 90.69 84 GLN A CA 1
ATOM 669 C C . GLN A 1 84 ? -22.792 14.405 -5.957 1.00 90.69 84 GLN A C 1
ATOM 671 O O . GLN A 1 84 ? -23.347 14.703 -4.901 1.00 90.69 84 GLN A O 1
ATOM 676 N N . ALA A 1 85 ? -23.485 14.059 -7.048 1.00 94.31 85 ALA A N 1
ATOM 677 C CA . ALA A 1 85 ? -24.950 14.018 -7.080 1.00 94.31 85 ALA A CA 1
ATOM 678 C C . ALA A 1 85 ? -25.514 13.108 -5.977 1.00 94.31 85 ALA A C 1
ATOM 680 O O . ALA A 1 85 ? -26.450 13.474 -5.270 1.00 94.31 85 ALA A O 1
ATOM 681 N N . ARG A 1 86 ? -24.892 11.939 -5.773 1.00 95.25 86 ARG A N 1
ATOM 682 C CA . ARG A 1 86 ? -25.246 11.002 -4.702 1.00 95.25 86 ARG A CA 1
ATOM 683 C C . ARG A 1 86 ? -25.062 11.615 -3.319 1.00 95.25 86 ARG A C 1
ATOM 685 O O . ARG A 1 86 ? -25.944 11.466 -2.481 1.00 95.25 86 ARG A O 1
ATOM 692 N N . ARG A 1 87 ? -23.935 12.286 -3.078 1.00 92.12 87 ARG A N 1
ATOM 693 C CA . ARG A 1 87 ? -23.640 12.937 -1.795 1.00 92.12 87 ARG A CA 1
ATOM 694 C C . ARG A 1 87 ? -24.632 14.058 -1.488 1.00 92.12 87 ARG A C 1
ATOM 696 O O . ARG A 1 87 ? -25.116 14.137 -0.369 1.00 92.12 87 ARG A O 1
ATOM 703 N N . VAL A 1 88 ? -24.924 14.902 -2.477 1.00 94.69 88 VAL A N 1
ATOM 704 C CA . VAL A 1 88 ? -25.776 16.086 -2.314 1.00 94.69 88 VAL A CA 1
ATOM 705 C C . VAL A 1 88 ? -27.253 15.709 -2.194 1.00 94.69 88 VAL A C 1
ATOM 707 O O . VAL A 1 88 ? -27.940 16.255 -1.338 1.00 94.69 88 VAL A O 1
ATOM 710 N N . LEU A 1 89 ? -27.748 14.781 -3.021 1.00 96.62 89 LEU A N 1
ATOM 711 C CA . LEU A 1 89 ? -29.180 14.473 -3.088 1.00 96.62 89 LEU A CA 1
ATOM 712 C C . LEU A 1 89 ? -29.647 13.363 -2.135 1.00 96.62 89 LEU A C 1
ATOM 714 O O . LEU A 1 89 ? -30.845 13.280 -1.877 1.00 96.62 89 LEU A O 1
ATOM 718 N N . LEU A 1 90 ? -28.758 12.491 -1.639 1.00 95.75 90 LEU A N 1
ATOM 719 C CA . LEU A 1 90 ? -29.147 11.427 -0.696 1.00 95.75 90 LEU A CA 1
ATOM 720 C C . LEU A 1 90 ? -28.918 11.795 0.777 1.00 95.75 90 LEU A C 1
ATOM 722 O O . LEU A 1 90 ? -29.383 11.073 1.651 1.00 95.75 90 LEU A O 1
ATOM 726 N N . ASP A 1 91 ? -28.220 12.893 1.071 1.00 94.31 91 ASP A N 1
ATOM 727 C CA . ASP A 1 91 ? -28.159 13.444 2.425 1.00 94.31 91 ASP A CA 1
ATOM 728 C C . ASP A 1 91 ? -29.318 14.446 2.613 1.00 94.31 91 ASP A C 1
ATOM 730 O O . ASP A 1 91 ? -29.359 15.458 1.906 1.00 94.31 91 ASP A O 1
ATOM 734 N N . PRO A 1 92 ? -30.258 14.218 3.554 1.00 94.44 92 PRO A N 1
ATOM 735 C CA . PRO A 1 92 ? -31.427 15.082 3.725 1.00 94.44 92 PRO A CA 1
ATOM 736 C C . PRO A 1 92 ? -31.089 16.550 4.015 1.00 94.44 92 PRO A C 1
ATOM 738 O O . PRO A 1 92 ? -31.790 17.452 3.552 1.00 94.44 92 PRO A O 1
ATOM 741 N N . GLN A 1 93 ? -30.015 16.813 4.768 1.00 94.06 93 GLN A N 1
ATOM 742 C CA . GLN A 1 93 ? -29.625 18.177 5.132 1.00 94.06 93 GLN A CA 1
ATOM 743 C C . GLN A 1 93 ? -29.027 18.919 3.937 1.00 94.06 93 GLN A C 1
ATOM 745 O O . GLN A 1 93 ? -29.265 20.116 3.755 1.00 94.06 93 GLN A O 1
ATOM 750 N N . TRP A 1 94 ? -28.250 18.213 3.118 1.00 94.56 94 TRP A N 1
ATOM 751 C CA . TRP A 1 94 ? -27.662 18.780 1.911 1.00 94.56 94 TRP A CA 1
ATOM 752 C C . TRP A 1 94 ? -28.695 18.992 0.831 1.00 94.56 94 TRP A C 1
ATOM 754 O O . TRP A 1 94 ? -28.708 20.058 0.219 1.00 94.56 94 TRP A O 1
ATOM 764 N N . ARG A 1 95 ? -29.584 18.016 0.652 1.00 96.62 95 ARG A N 1
ATOM 765 C CA . ARG A 1 95 ? -30.669 18.092 -0.311 1.00 96.62 95 ARG A CA 1
ATOM 766 C C . ARG A 1 95 ? -31.554 19.301 -0.036 1.00 96.62 95 ARG A C 1
ATOM 768 O O . ARG A 1 95 ? -31.774 20.086 -0.942 1.00 96.62 95 ARG A O 1
ATOM 775 N N . ALA A 1 96 ? -31.954 19.535 1.215 1.00 95.12 96 ALA A N 1
ATOM 776 C CA . ALA A 1 96 ? -32.768 20.701 1.566 1.00 95.12 96 ALA A CA 1
ATOM 777 C C . ALA A 1 96 ? -32.093 22.041 1.203 1.00 95.12 96 ALA A C 1
ATOM 779 O O . ALA A 1 96 ? -32.744 22.975 0.730 1.00 95.12 96 ALA A O 1
ATOM 780 N N . LYS A 1 97 ? -30.772 22.149 1.399 1.00 95.50 97 LYS A N 1
ATOM 781 C CA . LYS A 1 97 ? -30.008 23.348 1.021 1.00 95.50 97 LYS A CA 1
ATOM 782 C C . LYS A 1 97 ? -29.825 23.460 -0.493 1.00 95.50 97 LYS A C 1
ATOM 784 O O . LYS A 1 97 ? -29.902 24.564 -1.027 1.00 95.50 97 LYS A O 1
ATOM 789 N N . TYR A 1 98 ? -29.610 22.336 -1.169 1.00 96.56 98 TYR A N 1
ATOM 790 C CA . TYR A 1 98 ? -29.511 22.260 -2.620 1.00 96.56 98 TYR A CA 1
ATOM 791 C C . TYR A 1 98 ? -30.835 22.647 -3.293 1.00 96.56 98 TYR A C 1
ATOM 793 O O . TYR A 1 98 ? -30.827 23.475 -4.196 1.00 96.56 98 TYR A O 1
ATOM 801 N N . ASP A 1 99 ? -31.969 22.151 -2.794 1.00 96.56 99 ASP A N 1
ATOM 802 C CA . ASP A 1 99 ? -33.316 22.483 -3.273 1.00 96.56 99 ASP A CA 1
ATOM 803 C C . ASP A 1 99 ? -33.602 23.977 -3.134 1.00 96.56 99 ASP A C 1
ATOM 805 O O . ASP A 1 99 ? -34.135 24.604 -4.048 1.00 96.56 99 ASP A O 1
ATOM 809 N N . ARG A 1 100 ? -33.176 24.584 -2.020 1.00 95.56 100 ARG A N 1
ATOM 810 C CA . ARG A 1 100 ? -33.272 26.035 -1.835 1.00 95.56 100 ARG A CA 1
ATOM 811 C C . ARG A 1 100 ? -32.477 26.793 -2.898 1.00 95.56 100 ARG A C 1
ATOM 813 O O . ARG A 1 100 ? -33.012 27.727 -3.484 1.00 95.56 100 ARG A O 1
ATOM 820 N N . GLN A 1 101 ? -31.227 26.405 -3.153 1.00 95.81 101 GLN A N 1
ATOM 821 C CA . GLN A 1 101 ? -30.403 27.044 -4.186 1.00 95.81 101 GLN A CA 1
ATOM 822 C C . GLN A 1 101 ? -30.966 26.812 -5.594 1.00 95.81 101 GLN A C 1
ATOM 824 O O . GLN A 1 101 ? -31.001 27.741 -6.394 1.00 95.81 101 GLN A O 1
ATOM 829 N N . HIS A 1 102 ? -31.486 25.616 -5.877 1.00 93.69 102 HIS A N 1
ATOM 830 C CA . HIS A 1 102 ? -32.160 25.293 -7.136 1.00 93.69 102 HIS A CA 1
ATOM 831 C C . HIS A 1 102 ? -33.359 26.218 -7.388 1.00 93.69 102 HIS A C 1
ATOM 833 O O . HIS A 1 102 ? -33.468 26.800 -8.468 1.00 93.69 102 HIS A O 1
ATOM 839 N N . ILE A 1 103 ? -34.196 26.444 -6.368 1.00 93.19 103 ILE A N 1
ATOM 840 C CA . ILE A 1 103 ? -35.323 27.383 -6.443 1.00 93.19 103 ILE A CA 1
ATOM 841 C C . ILE A 1 103 ? -34.829 28.813 -6.694 1.00 93.19 103 ILE A C 1
ATOM 843 O O . ILE A 1 103 ? -35.357 29.470 -7.590 1.00 93.19 103 ILE A O 1
ATOM 847 N N . LEU A 1 104 ? -33.810 29.281 -5.962 1.00 93.75 104 LEU A N 1
ATOM 848 C CA . LEU A 1 104 ? -33.238 30.625 -6.141 1.00 93.75 104 LEU A CA 1
ATOM 849 C C . LEU A 1 104 ? -32.711 30.835 -7.571 1.00 93.75 104 LEU A C 1
ATOM 851 O O . LEU A 1 104 ? -33.026 31.846 -8.196 1.00 93.75 104 LEU A O 1
ATOM 855 N N . HIS A 1 105 ? -32.004 29.850 -8.133 1.00 91.12 105 HIS A N 1
ATOM 856 C CA . HIS A 1 105 ? -31.569 29.877 -9.536 1.00 91.12 105 HIS A CA 1
ATOM 857 C C . HIS A 1 105 ? -32.748 29.869 -10.514 1.00 91.12 105 HIS A C 1
ATOM 859 O O . HIS A 1 105 ? -32.717 30.584 -11.513 1.00 91.12 105 HIS A O 1
ATOM 865 N N . SER A 1 106 ? -33.812 29.112 -10.225 1.00 88.88 106 SER A N 1
ATOM 866 C CA . SER A 1 106 ? -34.990 29.030 -11.102 1.00 88.88 106 SER A CA 1
ATOM 867 C C . SER A 1 106 ? -35.764 30.350 -11.219 1.00 88.88 106 SER A C 1
ATOM 869 O O . SER A 1 106 ? -36.350 30.622 -12.267 1.00 88.88 106 SER A O 1
ATOM 871 N N . ILE A 1 107 ? -35.740 31.181 -10.170 1.00 91.50 107 ILE A N 1
ATOM 872 C CA . ILE A 1 107 ? -36.380 32.506 -10.150 1.00 91.50 107 ILE A CA 1
ATOM 873 C C . ILE A 1 107 ? -35.416 33.644 -10.522 1.00 91.50 107 ILE A C 1
ATOM 875 O O . ILE A 1 107 ? -35.845 34.793 -10.605 1.00 91.50 107 ILE A O 1
ATOM 879 N N . GLY A 1 108 ? -34.133 33.339 -10.754 1.00 90.12 108 GLY A N 1
ATOM 880 C CA . GLY A 1 108 ? -33.100 34.332 -11.058 1.00 90.12 108 GLY A CA 1
ATOM 881 C C . GLY A 1 108 ? -32.746 35.238 -9.874 1.00 90.12 108 GLY A C 1
ATOM 882 O O . GLY A 1 108 ? -32.451 36.415 -10.080 1.00 90.12 108 GLY A O 1
ATOM 883 N N . ASP A 1 109 ? -32.814 34.725 -8.643 1.00 91.25 109 ASP A N 1
ATOM 884 C CA . ASP A 1 109 ? -32.490 35.496 -7.441 1.00 91.25 109 ASP A CA 1
ATOM 885 C C . ASP A 1 109 ? -30.978 35.802 -7.390 1.00 91.25 109 ASP A C 1
ATOM 887 O O . ASP A 1 109 ? -30.167 34.878 -7.494 1.00 91.25 109 ASP A O 1
ATOM 891 N N . PRO A 1 110 ? -30.559 37.066 -7.198 1.00 88.75 110 PRO A N 1
ATOM 892 C CA . PRO A 1 110 ? -29.142 37.427 -7.118 1.00 88.75 110 PRO A CA 1
ATOM 893 C C . PRO A 1 110 ? -28.414 36.826 -5.903 1.00 88.75 110 PRO A C 1
ATOM 895 O O . PRO A 1 110 ? -27.187 36.826 -5.869 1.00 88.75 110 PRO A O 1
ATOM 898 N N . THR A 1 111 ? -29.139 36.320 -4.901 1.00 90.56 111 THR A N 1
ATOM 899 C CA . THR A 1 111 ? -28.566 35.613 -3.743 1.00 90.56 111 THR A CA 1
ATOM 900 C C . THR A 1 111 ? -28.249 34.141 -4.027 1.00 90.56 111 THR A C 1
ATOM 902 O O . THR A 1 111 ? -27.686 33.458 -3.164 1.00 90.56 111 THR A O 1
ATOM 905 N N . ALA A 1 112 ? -28.598 33.637 -5.217 1.00 91.25 112 ALA A N 1
ATOM 906 C CA . ALA A 1 112 ? -28.299 32.274 -5.627 1.00 91.25 112 ALA A CA 1
ATOM 907 C C . ALA A 1 112 ? -26.778 32.055 -5.721 1.00 91.25 112 ALA A C 1
ATOM 909 O O . ALA A 1 112 ? -26.058 32.755 -6.432 1.00 91.25 112 ALA A O 1
ATOM 910 N N . GLN A 1 113 ? -26.276 31.054 -5.001 1.00 91.50 113 GLN A N 1
ATOM 911 C CA . GLN A 1 113 ? -24.861 30.696 -4.993 1.00 91.50 113 GLN A CA 1
ATOM 912 C C . GLN A 1 113 ? -24.540 29.821 -6.202 1.00 91.50 113 GLN A C 1
ATOM 914 O O . GLN A 1 113 ? -25.267 28.871 -6.493 1.00 91.50 113 GLN A O 1
ATOM 919 N N . ASN A 1 114 ? -23.423 30.076 -6.885 1.00 90.19 114 ASN A N 1
ATOM 920 C CA . ASN A 1 114 ? -22.921 29.129 -7.881 1.00 90.19 114 ASN A CA 1
ATOM 921 C C . ASN A 1 114 ? -22.575 27.773 -7.228 1.00 90.19 114 ASN A C 1
ATOM 923 O O . ASN A 1 114 ? -22.436 27.662 -6.006 1.00 90.19 114 ASN A O 1
ATOM 927 N N . TYR A 1 115 ? -22.437 26.721 -8.040 1.00 87.88 115 TYR A N 1
ATOM 928 C CA . TYR A 1 115 ? -22.255 25.366 -7.511 1.00 87.88 115 TYR A CA 1
ATOM 929 C C . TYR A 1 115 ? -20.972 25.213 -6.671 1.00 87.88 115 TYR A C 1
ATOM 931 O O . TYR A 1 115 ? -20.973 24.525 -5.650 1.00 87.88 115 TYR A O 1
ATOM 939 N N . VAL A 1 116 ? -19.887 25.891 -7.051 1.00 86.69 116 VAL A N 1
ATOM 940 C CA . VAL A 1 116 ? -18.603 25.836 -6.335 1.00 86.69 116 VAL A CA 1
ATOM 941 C C . VAL A 1 116 ? -18.718 26.489 -4.953 1.00 86.69 116 VAL A C 1
ATOM 943 O O . VAL A 1 116 ? -18.320 25.891 -3.952 1.00 86.69 116 VAL A O 1
ATOM 946 N N . ALA A 1 117 ? -19.328 27.673 -4.883 1.00 87.38 117 ALA A N 1
ATOM 947 C CA . ALA A 1 117 ? -19.613 28.392 -3.647 1.00 87.38 117 ALA A CA 1
ATOM 948 C C . ALA A 1 117 ? -20.565 27.600 -2.741 1.00 87.38 117 ALA A C 1
ATOM 950 O O . ALA A 1 117 ? -20.347 27.538 -1.532 1.00 87.38 117 ALA A O 1
ATOM 951 N N . PHE A 1 118 ? -21.562 26.923 -3.320 1.00 91.56 118 PHE A N 1
ATOM 952 C CA . PHE A 1 118 ? -22.442 26.017 -2.585 1.00 91.56 118 PHE A CA 1
ATOM 953 C C . PHE A 1 118 ? -21.655 24.874 -1.922 1.00 91.56 118 PHE A C 1
ATOM 955 O O . PHE A 1 118 ? -21.799 24.646 -0.719 1.00 91.56 118 PHE A O 1
ATOM 962 N N . ILE A 1 119 ? -20.778 24.180 -2.658 1.00 89.06 119 ILE A N 1
ATOM 963 C CA . ILE A 1 119 ? -19.956 23.095 -2.094 1.00 89.06 119 ILE A CA 1
ATOM 964 C C . ILE A 1 119 ? -19.001 23.620 -1.014 1.00 89.06 119 ILE A C 1
ATOM 966 O O . ILE A 1 119 ? -18.879 22.998 0.047 1.00 89.06 119 ILE A O 1
ATOM 970 N N . ALA A 1 120 ? -18.385 24.784 -1.235 1.00 84.75 120 ALA A N 1
ATOM 971 C CA . ALA A 1 120 ? -17.547 25.447 -0.238 1.00 84.75 120 ALA A CA 1
ATOM 972 C C . ALA A 1 120 ? -18.340 25.763 1.043 1.00 84.75 120 ALA A C 1
ATOM 974 O O . ALA A 1 120 ? -17.898 25.424 2.143 1.00 84.75 120 ALA A O 1
ATOM 975 N N . ALA A 1 121 ? -19.551 26.315 0.918 1.00 86.56 121 ALA A N 1
ATOM 976 C CA . ALA A 1 121 ? -20.423 26.639 2.045 1.00 86.56 121 ALA A CA 1
ATOM 977 C C . ALA A 1 121 ? -20.861 25.397 2.837 1.00 86.56 121 ALA A C 1
ATOM 979 O O . ALA A 1 121 ? -20.928 25.421 4.068 1.00 86.56 121 ALA A O 1
ATOM 980 N N . MET A 1 122 ? -21.095 24.278 2.149 1.00 85.94 122 MET A N 1
ATOM 981 C CA . MET A 1 122 ? -21.451 23.000 2.774 1.00 85.94 122 MET A CA 1
ATOM 982 C C . MET A 1 122 ? -20.303 22.345 3.550 1.00 85.94 122 MET A C 1
ATOM 984 O O . MET A 1 122 ? -20.539 21.434 4.347 1.00 85.94 122 MET A O 1
ATOM 988 N N . ARG A 1 123 ? -19.060 22.767 3.305 1.00 80.94 123 ARG A N 1
ATOM 989 C CA . ARG A 1 123 ? -17.836 22.179 3.868 1.00 80.94 123 ARG A CA 1
ATOM 990 C C . ARG A 1 123 ? -17.127 23.085 4.870 1.00 80.94 123 ARG A C 1
ATOM 992 O O . ARG A 1 123 ? -16.495 22.567 5.785 1.00 80.94 123 ARG A O 1
ATOM 999 N N . GLY A 1 124 ? -17.228 24.400 4.686 1.00 64.06 124 GLY A N 1
ATOM 1000 C CA . GLY A 1 124 ? -16.481 25.400 5.442 1.00 64.06 124 GLY A CA 1
ATOM 1001 C C . GLY A 1 124 ? -17.012 25.683 6.844 1.00 64.06 124 GLY A C 1
ATOM 1002 O O . GLY A 1 124 ? -16.198 26.017 7.689 1.00 64.06 124 GLY A O 1
ATOM 1003 N N . GLY A 1 125 ? -18.319 25.515 7.103 1.00 62.56 125 GLY A N 1
ATOM 1004 C CA . GLY A 1 125 ? -18.967 25.885 8.376 1.00 62.56 125 GLY A CA 1
ATOM 1005 C C . GLY A 1 125 ? -18.828 27.382 8.704 1.00 62.56 125 GLY A C 1
ATOM 1006 O O . GLY A 1 125 ? -17.728 27.851 8.916 1.00 62.56 125 GLY A O 1
ATOM 1007 N N . GLU A 1 126 ? -19.922 28.152 8.729 1.00 49.03 126 GLU A N 1
ATOM 1008 C CA . GLU A 1 126 ? -20.000 29.616 9.004 1.00 49.03 126 GLU A CA 1
ATOM 1009 C C . GLU A 1 126 ? -19.103 30.588 8.193 1.00 49.03 126 GLU A C 1
ATOM 1011 O O . GLU A 1 126 ? -19.456 31.759 8.067 1.00 49.03 126 GLU A O 1
ATOM 1016 N N . ILE A 1 127 ? -18.027 30.138 7.540 1.00 54.56 127 ILE A N 1
ATOM 1017 C CA . ILE A 1 127 ? -17.108 30.955 6.723 1.00 54.56 127 ILE A CA 1
ATOM 1018 C C . ILE A 1 127 ? -17.812 31.520 5.463 1.00 54.56 127 ILE A C 1
ATOM 1020 O O . ILE A 1 127 ? -17.343 32.470 4.846 1.00 54.56 127 ILE A O 1
ATOM 1024 N N . SER A 1 128 ? -18.986 30.996 5.094 1.00 50.28 128 SER A N 1
ATOM 1025 C CA . SER A 1 128 ? -19.660 31.252 3.812 1.00 50.28 128 SER A CA 1
ATOM 1026 C C . SER A 1 128 ? -20.462 32.552 3.694 1.00 50.28 128 SER A C 1
ATOM 1028 O O . SER A 1 128 ? -21.106 32.755 2.668 1.00 50.28 128 SER A O 1
ATOM 1030 N N . ASN A 1 129 ? -20.487 33.417 4.711 1.00 53.94 129 ASN A N 1
ATOM 1031 C CA . ASN A 1 129 ? -21.245 34.675 4.635 1.00 53.94 129 ASN A CA 1
ATOM 1032 C C . ASN A 1 129 ? -20.429 35.857 4.078 1.00 53.94 129 ASN A C 1
ATOM 1034 O O . ASN A 1 129 ? -20.964 36.959 3.980 1.00 53.94 129 ASN A O 1
ATOM 1038 N N . GLN A 1 130 ? -19.164 35.651 3.691 1.00 56.53 130 GLN A N 1
ATOM 1039 C CA . GLN A 1 130 ? -18.372 36.663 2.989 1.00 56.53 130 GLN A CA 1
ATOM 1040 C C . GLN A 1 130 ? -18.288 36.344 1.486 1.00 56.53 130 GLN A C 1
ATOM 1042 O O . GLN A 1 130 ? -17.545 35.432 1.114 1.00 56.53 130 GLN A O 1
ATOM 1047 N N . PRO A 1 131 ? -19.018 37.085 0.626 1.00 51.66 131 PRO A N 1
ATOM 1048 C CA . PRO A 1 131 ? -19.096 36.819 -0.815 1.00 51.66 131 PRO A CA 1
ATOM 1049 C C . PRO A 1 131 ? -17.759 36.965 -1.565 1.00 51.66 131 PRO A C 1
ATOM 1051 O O . PRO A 1 131 ? -17.636 36.408 -2.648 1.00 51.66 131 PRO A O 1
ATOM 1054 N N . ASP A 1 132 ? -16.750 37.606 -0.960 1.00 56.94 132 ASP A N 1
ATOM 1055 C CA . ASP A 1 132 ? -15.412 37.824 -1.541 1.00 56.94 132 ASP A CA 1
ATOM 1056 C C . ASP A 1 132 ? -14.277 37.174 -0.730 1.00 56.94 132 ASP A C 1
ATOM 1058 O O . ASP A 1 132 ? -13.111 37.560 -0.841 1.00 56.94 132 ASP A O 1
ATOM 1062 N N . SER A 1 133 ? -14.598 36.214 0.142 1.00 62.25 133 SER A N 1
ATOM 1063 C CA . SER A 1 133 ? -13.554 35.487 0.867 1.00 62.25 133 SER A CA 1
ATOM 1064 C C . SER A 1 133 ? -12.684 34.712 -0.128 1.00 62.25 133 SER A C 1
ATOM 1066 O O . SER A 1 133 ? -13.172 33.898 -0.911 1.00 62.25 133 SER A O 1
ATOM 1068 N N . ASP A 1 134 ? -11.386 35.020 -0.128 1.00 73.56 134 ASP A N 1
ATOM 1069 C CA . ASP A 1 134 ? -10.390 34.422 -1.011 1.00 73.56 134 ASP A CA 1
ATOM 1070 C C . ASP A 1 134 ? -10.398 32.896 -0.840 1.00 73.56 134 ASP A C 1
ATOM 1072 O O . ASP A 1 134 ? -9.858 32.361 0.132 1.00 73.56 134 ASP A O 1
ATOM 1076 N N . LEU A 1 135 ? -11.043 32.193 -1.783 1.00 67.94 135 LEU A N 1
ATOM 1077 C CA . LEU A 1 135 ? -11.208 30.737 -1.748 1.00 67.94 135 LEU A CA 1
ATOM 1078 C C . LEU A 1 135 ? -9.858 30.020 -1.607 1.00 67.94 135 LEU A C 1
ATOM 1080 O O . LEU A 1 135 ? -9.819 28.921 -1.063 1.00 67.94 135 LEU A O 1
ATOM 1084 N N . SER A 1 136 ? -8.752 30.658 -2.017 1.00 74.12 136 SER A N 1
ATOM 1085 C CA . SER A 1 136 ? -7.400 30.106 -1.894 1.00 74.12 136 SER A CA 1
ATOM 1086 C C . SER A 1 136 ? -6.909 29.945 -0.447 1.00 74.12 136 SER A C 1
ATOM 1088 O O . SER A 1 136 ? -5.943 29.217 -0.211 1.00 74.12 136 SER A O 1
ATOM 1090 N N . GLN A 1 137 ? -7.579 30.573 0.526 1.00 75.00 137 GLN A N 1
ATOM 1091 C CA . GLN A 1 137 ? -7.247 30.483 1.954 1.00 75.00 137 GLN A CA 1
ATOM 1092 C C . GLN A 1 137 ? -7.995 29.361 2.685 1.00 75.00 137 GLN A C 1
ATOM 1094 O O . GLN A 1 137 ? -7.796 29.156 3.887 1.00 75.00 137 GLN A O 1
ATOM 1099 N N . LEU A 1 138 ? -8.854 28.617 1.986 1.00 75.75 138 LEU A N 1
ATOM 1100 C CA . LEU A 1 138 ? -9.574 27.499 2.577 1.00 75.75 138 LEU A CA 1
ATOM 1101 C C . LEU A 1 138 ? -8.622 26.330 2.894 1.00 75.75 138 LEU A C 1
ATOM 1103 O O . LEU A 1 138 ? -7.601 26.147 2.224 1.00 75.75 138 LEU A O 1
ATOM 1107 N N . PRO A 1 139 ? -8.937 25.493 3.904 1.00 77.12 139 PRO A N 1
ATOM 1108 C CA . PRO A 1 139 ? -8.153 24.294 4.183 1.00 77.12 139 PRO A CA 1
ATOM 1109 C C . PRO A 1 139 ? -7.981 23.449 2.915 1.00 77.12 139 PRO A C 1
ATOM 1111 O O . PRO A 1 139 ? -8.944 23.263 2.176 1.00 77.12 139 PRO A O 1
ATOM 1114 N N . ALA A 1 140 ? -6.792 22.875 2.694 1.00 74.19 140 ALA A N 1
ATOM 1115 C CA . ALA A 1 140 ? -6.460 22.146 1.460 1.00 74.19 140 ALA A CA 1
ATOM 1116 C C . ALA A 1 140 ? -7.518 21.101 1.051 1.00 74.19 140 ALA A C 1
ATOM 1118 O O . ALA A 1 140 ? -7.851 20.982 -0.119 1.00 74.19 140 ALA A O 1
ATOM 1119 N N . ARG A 1 141 ? -8.140 20.419 2.023 1.00 71.44 141 ARG A N 1
ATOM 1120 C CA . ARG A 1 141 ? -9.243 19.477 1.773 1.00 71.44 141 ARG A CA 1
ATOM 1121 C C . ARG A 1 141 ? -10.470 20.136 1.130 1.00 71.44 141 ARG A C 1
ATOM 1123 O O . ARG A 1 141 ? -11.110 19.536 0.278 1.00 71.44 141 ARG A O 1
ATOM 1130 N N . VAL A 1 142 ? -10.831 21.337 1.574 1.00 72.19 142 VAL A N 1
ATOM 1131 C CA . VAL A 1 142 ? -11.942 22.110 1.000 1.00 72.19 142 VAL A CA 1
ATOM 1132 C C . VAL A 1 142 ? -11.553 22.607 -0.390 1.00 72.19 142 VAL A C 1
ATOM 1134 O O . VAL A 1 142 ? -12.379 22.555 -1.294 1.00 72.19 142 VAL A O 1
ATOM 1137 N N . GLN A 1 143 ? -10.288 22.989 -0.586 1.00 75.69 143 GLN A N 1
ATOM 1138 C CA . GLN A 1 143 ? -9.771 23.371 -1.898 1.00 75.69 143 GLN A CA 1
ATOM 1139 C C . GLN A 1 143 ? -9.812 22.211 -2.905 1.00 75.69 143 GLN A C 1
ATOM 1141 O O . GLN A 1 143 ? -10.215 22.416 -4.047 1.00 75.69 143 GLN A O 1
ATOM 1146 N N . ASP A 1 144 ? -9.462 20.992 -2.489 1.00 71.69 144 ASP A N 1
ATOM 1147 C CA . ASP A 1 144 ? -9.560 19.792 -3.329 1.00 71.69 144 ASP A CA 1
ATOM 1148 C C . ASP A 1 144 ? -11.015 19.507 -3.731 1.00 71.69 144 ASP A C 1
ATOM 1150 O O . ASP A 1 144 ? -11.295 19.187 -4.886 1.00 71.69 144 ASP A O 1
ATOM 1154 N N . GLU A 1 145 ? -11.965 19.677 -2.805 1.00 71.50 145 GLU A N 1
ATOM 1155 C CA . GLU A 1 145 ? -13.395 19.519 -3.095 1.00 71.50 145 GLU A CA 1
ATOM 1156 C C . GLU A 1 145 ? -13.941 20.646 -3.998 1.00 71.50 145 GLU A C 1
ATOM 1158 O O . GLU A 1 145 ? -14.775 20.380 -4.863 1.00 71.50 145 GLU A O 1
ATOM 1163 N N . ILE A 1 146 ? -13.442 21.879 -3.857 1.00 75.75 146 ILE A N 1
ATOM 1164 C CA . ILE A 1 146 ? -13.732 23.013 -4.753 1.00 75.75 146 ILE A CA 1
ATOM 1165 C C . ILE A 1 146 ? -13.205 22.742 -6.161 1.00 75.75 146 ILE A C 1
ATOM 1167 O O . ILE A 1 146 ? -13.916 22.959 -7.141 1.00 75.75 146 ILE A O 1
ATOM 1171 N N . ASN A 1 147 ? -11.980 22.232 -6.270 1.00 75.44 147 ASN A N 1
ATOM 1172 C CA . ASN A 1 147 ? -11.388 21.862 -7.548 1.00 75.44 147 ASN A CA 1
ATOM 1173 C C . ASN A 1 147 ? -12.192 20.726 -8.194 1.00 75.44 147 ASN A C 1
ATOM 1175 O O . ASN A 1 147 ? -12.555 20.833 -9.362 1.00 75.44 147 ASN A O 1
ATOM 1179 N N . ALA A 1 148 ? -12.584 19.707 -7.423 1.00 71.56 148 ALA A N 1
ATOM 1180 C CA . ALA A 1 148 ? -13.472 18.652 -7.906 1.00 71.56 148 ALA A CA 1
ATOM 1181 C C . ALA A 1 148 ? -14.837 19.205 -8.357 1.00 71.56 148 ALA A C 1
ATOM 1183 O O . ALA A 1 148 ? -15.373 18.772 -9.374 1.00 71.56 148 ALA A O 1
ATOM 1184 N N . ALA A 1 149 ? -15.405 20.185 -7.647 1.00 73.00 149 ALA A N 1
ATOM 1185 C CA . ALA A 1 149 ? -16.654 20.835 -8.045 1.00 73.00 149 ALA A CA 1
ATOM 1186 C C . ALA A 1 149 ? -16.512 21.625 -9.358 1.00 73.00 149 ALA A C 1
ATOM 1188 O O . ALA A 1 149 ? -17.399 21.542 -10.209 1.00 73.00 149 ALA A O 1
ATOM 1189 N N . ARG A 1 150 ? -15.393 22.335 -9.559 1.00 77.75 150 ARG A N 1
ATOM 1190 C CA . ARG A 1 150 ? -15.071 23.017 -10.827 1.00 77.75 150 ARG A CA 1
ATOM 1191 C C . ARG A 1 150 ? -14.970 22.030 -11.982 1.00 77.75 150 ARG A C 1
ATOM 1193 O O . ARG A 1 150 ? -15.613 22.222 -13.008 1.00 77.75 150 ARG A O 1
ATOM 1200 N N . GLU A 1 151 ? -14.247 20.933 -11.781 1.00 74.25 151 GLU A N 1
ATOM 1201 C CA . GLU A 1 151 ? -14.145 19.865 -12.775 1.00 74.25 151 GLU A CA 1
ATOM 1202 C C . GLU A 1 151 ? -15.520 19.265 -13.113 1.00 74.25 151 GLU A C 1
ATOM 1204 O O . GLU A 1 151 ? -15.817 18.990 -14.273 1.00 74.25 151 GLU A O 1
ATOM 1209 N N . VAL A 1 152 ? -16.397 19.085 -12.121 1.00 72.56 152 VAL A N 1
ATOM 1210 C CA . VAL A 1 152 ? -17.772 18.605 -12.336 1.00 72.56 152 VAL A CA 1
ATOM 1211 C C . VAL A 1 152 ? -18.573 19.583 -13.208 1.00 72.56 152 VAL A C 1
ATOM 1213 O O . VAL A 1 152 ? -19.276 19.140 -14.120 1.00 72.56 152 VAL A O 1
ATOM 1216 N N . VAL A 1 153 ? -18.452 20.893 -12.971 1.00 76.00 153 VAL A N 1
ATOM 1217 C CA . VAL A 1 153 ? -19.095 21.939 -13.790 1.00 76.00 153 VAL A CA 1
ATOM 1218 C C . VAL A 1 153 ? -18.567 21.917 -15.227 1.00 76.00 153 VAL A C 1
ATOM 1220 O O . VAL A 1 153 ? -19.363 21.932 -16.169 1.00 76.00 153 VAL A O 1
ATOM 1223 N N . GLU A 1 154 ? -17.251 21.786 -15.418 1.00 77.19 154 GLU A N 1
ATOM 1224 C CA . GLU A 1 154 ? -16.640 21.635 -16.748 1.00 77.19 154 GLU A CA 1
ATOM 1225 C C . GLU A 1 154 ? -17.200 20.427 -17.504 1.00 77.19 154 GLU A C 1
ATOM 1227 O O . GLU A 1 154 ? -17.523 20.513 -18.692 1.00 77.19 154 GLU A O 1
ATOM 1232 N N . CYS A 1 155 ? -17.368 19.304 -16.808 1.00 71.62 155 CYS A N 1
ATOM 1233 C CA . CYS A 1 155 ? -17.882 18.072 -17.396 1.00 71.62 155 CYS A CA 1
ATOM 1234 C C . CYS A 1 155 ? -19.364 18.185 -17.770 1.00 71.62 155 CYS A C 1
ATOM 1236 O O . CYS A 1 155 ? -19.778 17.697 -18.824 1.00 71.62 155 CYS A O 1
ATOM 1238 N N . ALA A 1 156 ? -20.164 18.864 -16.947 1.00 71.19 156 ALA A N 1
ATOM 1239 C CA . ALA A 1 156 ? -21.557 19.152 -17.270 1.00 71.19 156 ALA A CA 1
ATOM 1240 C C . ALA A 1 156 ? -21.679 20.071 -18.492 1.00 71.19 156 ALA A C 1
ATOM 1242 O O . ALA A 1 156 ? -22.513 19.826 -19.365 1.00 71.19 156 ALA A O 1
ATOM 1243 N N . ARG A 1 157 ? -20.803 21.078 -18.611 1.00 78.12 157 ARG A N 1
ATOM 1244 C CA . ARG A 1 157 ? -20.732 21.934 -19.801 1.00 78.12 157 ARG A CA 1
ATOM 1245 C C . ARG A 1 157 ? -20.378 21.131 -21.052 1.00 78.12 157 ARG A C 1
ATOM 1247 O O . ARG A 1 157 ? -21.067 21.261 -22.059 1.00 78.12 157 ARG A O 1
ATOM 1254 N N . ALA A 1 158 ? -19.381 20.250 -20.970 1.00 75.00 158 ALA A N 1
ATOM 1255 C CA . ALA A 1 158 ? -19.036 19.354 -22.073 1.00 75.00 158 ALA A CA 1
ATOM 1256 C C . ALA A 1 158 ? -20.222 18.452 -22.476 1.00 75.00 158 ALA A C 1
ATOM 1258 O O . ALA A 1 158 ? -20.456 18.234 -23.660 1.00 75.00 158 ALA A O 1
ATOM 1259 N N . GLY A 1 159 ? -21.019 17.979 -21.512 1.00 70.69 159 GLY A N 1
ATOM 1260 C CA . GLY A 1 159 ? -22.247 17.220 -21.778 1.00 70.69 159 GLY A CA 1
ATOM 1261 C C . GLY A 1 159 ? -23.346 18.018 -22.479 1.00 70.69 159 GLY A C 1
ATOM 1262 O O . GLY A 1 159 ? -24.026 17.480 -23.353 1.00 70.69 159 GLY A O 1
ATOM 1263 N N . LEU A 1 160 ? -23.510 19.295 -22.116 1.00 70.81 160 LEU A N 1
ATOM 1264 C CA . LEU A 1 160 ? -24.434 20.217 -22.789 1.00 70.81 160 LEU A CA 1
ATOM 1265 C C . LEU A 1 160 ? -23.998 20.489 -24.234 1.00 70.81 160 LEU A C 1
ATOM 1267 O O . LEU A 1 160 ? -24.837 20.473 -25.129 1.00 70.81 160 LEU A O 1
ATOM 1271 N N . GLU A 1 161 ? -22.700 20.695 -24.470 1.00 77.81 161 GLU A N 1
ATOM 1272 C CA . GLU A 1 161 ? -22.135 20.899 -25.814 1.00 77.81 161 GLU A CA 1
ATOM 1273 C C . GLU A 1 161 ? -22.296 19.671 -26.722 1.00 77.81 161 GLU A C 1
ATOM 1275 O O . GLU A 1 161 ? -22.380 19.810 -27.940 1.00 77.81 161 GLU A O 1
ATOM 1280 N N . LEU A 1 162 ? -22.353 18.473 -26.137 1.00 73.75 162 LEU A N 1
ATOM 1281 C CA . LEU A 1 162 ? -22.555 17.210 -26.851 1.00 73.75 162 LEU A CA 1
ATOM 1282 C C . LEU A 1 162 ? -24.039 16.820 -27.000 1.00 73.75 162 LEU A C 1
ATOM 1284 O O . LEU A 1 162 ? -24.319 15.726 -27.482 1.00 73.75 162 LEU A O 1
ATOM 1288 N N . GLU A 1 163 ? -24.977 17.677 -26.574 1.00 74.69 163 GLU A N 1
ATOM 1289 C CA . GLU A 1 163 ? -26.432 17.418 -26.561 1.00 74.69 163 GLU A CA 1
ATOM 1290 C C . GLU A 1 163 ? -26.853 16.164 -25.762 1.00 74.69 163 GLU A C 1
ATOM 1292 O O . GLU A 1 163 ? -27.940 15.616 -25.949 1.00 74.69 163 GLU A O 1
ATOM 1297 N N . LEU A 1 164 ? -26.005 15.694 -24.843 1.00 70.81 164 LEU A N 1
ATOM 1298 C CA . LEU A 1 164 ? -26.256 14.489 -24.038 1.00 70.81 164 LEU A CA 1
ATOM 1299 C C . LEU A 1 164 ? -27.083 14.776 -22.790 1.00 70.81 164 LEU A C 1
ATOM 1301 O O . LEU A 1 164 ? -27.667 13.866 -22.203 1.00 70.81 164 LEU A O 1
ATOM 1305 N N . LEU A 1 165 ? -27.117 16.040 -22.378 1.00 62.81 165 LEU A N 1
ATOM 1306 C CA . LEU A 1 165 ? -27.997 16.514 -21.326 1.00 62.81 165 LEU A CA 1
ATOM 1307 C C . LEU A 1 165 ? -29.260 17.087 -21.968 1.00 62.81 165 LEU A C 1
ATOM 1309 O O . LEU A 1 165 ? -29.148 17.856 -22.928 1.00 62.81 165 LEU A O 1
ATOM 1313 N N . PRO A 1 166 ? -30.462 16.757 -21.460 1.00 47.88 166 PRO A N 1
ATOM 1314 C CA . PRO A 1 166 ? -31.679 17.388 -21.941 1.00 47.88 166 PRO A CA 1
ATOM 1315 C C . PRO A 1 166 ? -31.513 18.902 -21.785 1.00 47.88 166 PRO A C 1
ATOM 1317 O O . PRO A 1 166 ? -31.328 19.407 -20.681 1.00 47.88 166 PRO A O 1
ATOM 1320 N N . SER A 1 167 ? -31.554 19.641 -22.896 1.00 36.78 167 SER A N 1
ATOM 1321 C CA . SER A 1 167 ? -31.269 21.081 -22.952 1.00 36.78 167 SER A CA 1
ATOM 1322 C C . SER A 1 167 ? -32.333 21.957 -22.269 1.00 36.78 167 SER A C 1
ATOM 1324 O O . SER A 1 167 ? -32.493 23.128 -22.622 1.00 36.78 167 SER A O 1
ATOM 1326 N N . GLN A 1 168 ? -33.102 21.408 -21.329 1.00 39.81 168 GLN A N 1
ATOM 1327 C CA . GLN A 1 168 ? -34.042 22.146 -20.497 1.00 39.81 168 GLN A CA 1
ATOM 1328 C C . GLN A 1 168 ? -33.335 22.713 -19.261 1.00 39.81 168 GLN A C 1
ATOM 1330 O O . GLN A 1 168 ? -33.794 22.559 -18.138 1.00 39.81 168 GLN A O 1
ATOM 1335 N N . ALA A 1 169 ? -32.239 23.444 -19.471 1.00 37.22 169 ALA A N 1
ATOM 1336 C CA . ALA A 1 169 ? -32.037 24.619 -18.635 1.00 37.22 169 ALA A CA 1
ATOM 1337 C C . ALA A 1 169 ? -33.228 25.542 -18.930 1.00 37.22 169 ALA A C 1
ATOM 1339 O O . ALA A 1 169 ? -33.510 25.798 -20.102 1.00 37.22 169 ALA A O 1
ATOM 1340 N N . VAL A 1 170 ? -33.968 25.936 -17.892 1.00 37.31 170 VAL A N 1
ATOM 1341 C CA . VAL A 1 170 ? -35.202 26.738 -17.930 1.00 37.31 170 VAL A CA 1
ATOM 1342 C C . VAL A 1 170 ? -35.167 27.781 -19.057 1.00 37.31 170 VAL A C 1
ATOM 1344 O O . VAL A 1 170 ? -34.612 28.866 -18.922 1.00 37.31 170 VAL A O 1
ATOM 1347 N N . LYS A 1 171 ? -35.769 27.447 -20.203 1.00 33.03 171 LYS A N 1
ATOM 1348 C CA . LYS A 1 171 ? -36.091 28.395 -21.270 1.00 33.03 171 LYS A CA 1
ATOM 1349 C C . LYS A 1 171 ? -37.579 28.689 -21.157 1.00 33.03 171 LYS A C 1
ATOM 1351 O O . LYS A 1 171 ? -38.400 27.996 -21.753 1.00 33.03 171 LYS A O 1
ATOM 1356 N N . THR A 1 172 ? -37.943 29.719 -20.403 1.00 37.25 172 THR A N 1
ATOM 1357 C CA . THR A 1 172 ? -39.272 30.329 -20.492 1.00 37.25 172 THR A CA 1
ATOM 1358 C C . THR A 1 172 ? -39.379 31.045 -21.836 1.00 37.25 172 THR A C 1
ATOM 1360 O O . THR A 1 172 ? -38.950 32.183 -21.999 1.00 37.25 172 THR A O 1
ATOM 1363 N N . LYS A 1 173 ? -39.930 30.364 -22.848 1.00 30.36 173 LYS A N 1
ATOM 1364 C CA . LYS A 1 173 ? -40.283 30.996 -24.124 1.00 30.36 173 LYS A CA 1
ATOM 1365 C C . LYS A 1 173 ? -41.780 30.850 -24.374 1.00 30.36 173 LYS A C 1
ATOM 1367 O O . LYS A 1 173 ? -42.272 29.757 -24.636 1.00 30.36 173 LYS A O 1
ATOM 1372 N N . ALA A 1 174 ? -42.488 31.972 -24.270 1.00 33.97 174 ALA A N 1
ATOM 1373 C CA . ALA A 1 174 ? -43.874 32.109 -24.689 1.00 33.97 174 ALA A CA 1
ATOM 1374 C C . ALA A 1 174 ? -43.991 31.902 -26.209 1.00 33.97 174 ALA A C 1
ATOM 1376 O O . ALA A 1 174 ? -43.204 32.447 -26.986 1.00 33.97 174 ALA A O 1
ATOM 1377 N N . VAL A 1 175 ? -44.973 31.101 -26.617 1.00 34.69 175 VAL A N 1
ATOM 1378 C CA . VAL A 1 175 ? -45.316 30.814 -28.016 1.00 34.69 175 VAL A CA 1
ATOM 1379 C C . VAL A 1 175 ? -46.444 31.757 -28.455 1.00 34.69 175 VAL A C 1
ATOM 1381 O O . VAL A 1 175 ? -47.488 31.753 -27.802 1.00 34.69 175 VAL A O 1
ATOM 1384 N N . PRO A 1 176 ? -46.305 32.523 -29.553 1.00 36.03 176 PRO A N 1
ATOM 1385 C CA . PRO A 1 176 ? -47.444 33.089 -30.265 1.00 36.03 176 PRO A CA 1
ATOM 1386 C C . PRO A 1 176 ? -47.919 32.156 -31.405 1.00 36.03 176 PRO A C 1
ATOM 1388 O O . PRO A 1 176 ? -47.151 31.310 -31.870 1.00 36.03 176 PRO A O 1
ATOM 1391 N N . PRO A 1 177 ? -49.187 32.272 -31.846 1.00 39.88 177 PRO A N 1
ATOM 1392 C CA . PRO A 1 177 ? -49.844 31.274 -32.691 1.00 39.88 177 PRO A CA 1
ATOM 1393 C C . PRO A 1 177 ? -49.698 31.530 -34.206 1.00 39.88 177 PRO A C 1
ATOM 1395 O O . PRO A 1 177 ? -49.382 32.639 -34.627 1.00 39.88 177 PRO A O 1
ATOM 1398 N N . HIS A 1 178 ? -50.076 30.497 -34.983 1.00 32.06 178 HIS A N 1
ATOM 1399 C CA . HIS A 1 178 ? -50.285 30.413 -36.450 1.00 32.06 178 HIS A CA 1
ATOM 1400 C C . HIS A 1 178 ? -49.046 29.993 -37.286 1.00 32.06 178 HIS A C 1
ATOM 1402 O O . HIS A 1 178 ? -47.928 30.361 -36.968 1.00 32.06 178 HIS A O 1
ATOM 1408 N N . THR A 1 179 ? -49.120 29.181 -38.357 1.00 30.11 179 THR A N 1
ATOM 1409 C CA . THR A 1 179 ? -50.243 28.769 -39.229 1.00 30.11 179 THR A CA 1
ATOM 1410 C C . THR A 1 179 ? -49.877 27.504 -40.032 1.00 30.11 179 THR A C 1
ATOM 1412 O O . THR A 1 179 ? -48.712 27.276 -40.345 1.00 30.11 179 THR A O 1
ATOM 1415 N N . LEU A 1 180 ? -50.890 26.715 -40.405 1.00 38.41 180 LEU A N 1
ATOM 1416 C CA . LEU A 1 180 ? -50.837 25.579 -41.337 1.00 38.41 180 LEU A CA 1
ATOM 1417 C C . LEU A 1 180 ? -50.436 25.988 -42.766 1.00 38.41 180 LEU A C 1
ATOM 1419 O O . LEU A 1 180 ? -50.981 26.952 -43.296 1.00 38.41 180 LEU A O 1
ATOM 1423 N N . SER A 1 181 ? -49.614 25.172 -43.434 1.00 29.47 181 SER A N 1
ATOM 1424 C CA . SER A 1 181 ? -49.607 24.984 -44.898 1.00 29.47 181 SER A CA 1
ATOM 1425 C C . SER A 1 181 ? -48.948 23.647 -45.273 1.00 29.47 181 SER A C 1
ATOM 1427 O O . SER A 1 181 ? -47.955 23.238 -44.681 1.00 29.47 181 SER A O 1
ATOM 1429 N N . LYS A 1 182 ? -49.540 22.962 -46.252 1.00 31.14 182 LYS A N 1
ATOM 1430 C CA . LYS A 1 182 ? -49.215 21.642 -46.834 1.00 31.14 182 LYS A CA 1
ATOM 1431 C C . LYS A 1 182 ? -49.245 21.832 -48.373 1.00 31.14 182 LYS A C 1
ATOM 1433 O O . LYS A 1 182 ? -49.870 22.797 -48.805 1.00 31.14 182 LYS A O 1
ATOM 1438 N N . PRO A 1 183 ? -48.889 20.835 -49.201 1.00 48.34 183 PRO A N 1
ATOM 1439 C CA . PRO A 1 183 ? -47.576 20.259 -49.517 1.00 48.34 183 PRO A CA 1
ATOM 1440 C C . PRO A 1 183 ? -47.141 20.566 -50.972 1.00 48.34 183 PRO A C 1
ATOM 1442 O O . PRO A 1 183 ? -47.967 20.956 -51.791 1.00 48.34 183 PRO A O 1
ATOM 1445 N N . GLU A 1 184 ? -45.901 20.243 -51.355 1.00 27.78 184 GLU A N 1
ATOM 1446 C CA . GLU A 1 184 ? -45.577 20.042 -52.775 1.00 27.78 184 GLU A CA 1
ATOM 1447 C C . GLU A 1 184 ? -44.721 18.787 -52.990 1.00 27.78 184 GLU A C 1
ATOM 1449 O O . GLU A 1 184 ? -43.737 18.528 -52.299 1.00 27.78 184 GLU A O 1
ATOM 1454 N N . VAL A 1 185 ? -45.200 17.964 -53.921 1.00 35.00 185 VAL A N 1
ATOM 1455 C CA . VAL A 1 185 ? -44.704 16.648 -54.326 1.00 35.00 185 VAL A CA 1
ATOM 1456 C C . VAL A 1 185 ? -43.719 16.839 -55.471 1.00 35.00 185 VAL A C 1
ATOM 1458 O O . VAL A 1 185 ? -44.070 17.493 -56.448 1.00 35.00 185 VAL A O 1
ATOM 1461 N N . ARG A 1 186 ? -42.551 16.183 -55.440 1.00 28.91 186 ARG A N 1
ATOM 1462 C CA . ARG A 1 186 ? -41.821 15.859 -56.676 1.00 28.91 186 ARG A CA 1
ATOM 1463 C C . ARG A 1 186 ? -40.974 14.592 -56.551 1.00 28.91 186 ARG A C 1
ATOM 1465 O O . ARG A 1 186 ? -40.128 14.460 -55.675 1.00 28.91 186 ARG A O 1
ATOM 1472 N N . SER A 1 187 ? -41.256 13.676 -57.469 1.00 33.47 187 SER A N 1
ATOM 1473 C CA . SER A 1 187 ? -40.630 12.375 -57.707 1.00 33.47 187 SER A CA 1
ATOM 1474 C C . SER A 1 187 ? -39.350 12.491 -58.548 1.00 33.47 187 SER A C 1
ATOM 1476 O O . SER A 1 187 ? -39.309 13.309 -59.461 1.00 33.47 187 SER A O 1
ATOM 1478 N N . SER A 1 188 ? -38.350 11.632 -58.312 1.00 31.89 188 SER A N 1
ATOM 1479 C CA . SER A 1 188 ? -37.374 11.111 -59.310 1.00 31.89 188 SER A CA 1
ATOM 1480 C C . SER A 1 188 ? -36.438 10.105 -58.604 1.00 31.89 188 SER A C 1
ATOM 1482 O O . SER A 1 188 ? -35.859 10.417 -57.573 1.00 31.89 188 SER A O 1
ATOM 1484 N N . SER A 1 189 ? -36.573 8.795 -58.846 1.00 32.44 189 SER A N 1
ATOM 1485 C CA . SER A 1 189 ? -35.945 7.944 -59.884 1.00 32.44 189 SER A CA 1
ATOM 1486 C C . SER A 1 189 ? -34.483 7.535 -59.601 1.00 32.44 189 SER A C 1
ATOM 1488 O O . SER A 1 189 ? -33.569 8.348 -59.681 1.00 32.44 189 SER A O 1
ATOM 1490 N N . LEU A 1 190 ? -34.305 6.236 -59.316 1.00 39.84 190 LEU A N 1
ATOM 1491 C CA . LEU A 1 190 ? -33.051 5.463 -59.199 1.00 39.84 190 LEU A CA 1
ATOM 1492 C C . LEU A 1 190 ? -32.243 5.412 -60.512 1.00 39.84 190 LEU A C 1
ATOM 1494 O O . LEU A 1 190 ? -32.836 5.516 -61.587 1.00 39.84 190 LEU A O 1
ATOM 1498 N N . PRO A 1 191 ? -30.927 5.120 -60.440 1.00 48.78 191 PRO A N 1
ATOM 1499 C CA . PRO A 1 191 ? -30.387 3.930 -61.127 1.00 48.78 191 PRO A CA 1
ATOM 1500 C C . PRO A 1 191 ? -29.273 3.168 -60.342 1.00 48.78 191 PRO A C 1
ATOM 1502 O O . PRO A 1 191 ? -28.908 3.581 -59.241 1.00 48.78 191 PRO A O 1
ATOM 1505 N N . PRO A 1 192 ? -28.790 2.003 -60.844 1.00 49.84 192 PRO A N 1
ATOM 1506 C CA . PRO A 1 192 ? -28.381 0.870 -60.009 1.00 49.84 192 PRO A CA 1
ATOM 1507 C C . PRO A 1 192 ? -26.864 0.612 -59.855 1.00 49.84 192 PRO A C 1
ATOM 1509 O O . PRO A 1 192 ? -26.005 1.171 -60.526 1.00 49.84 192 PRO A O 1
ATOM 1512 N N . LYS A 1 193 ? -26.612 -0.334 -58.943 1.00 39.91 193 LYS A N 1
ATOM 1513 C CA . LYS A 1 193 ? -25.392 -1.058 -58.531 1.00 39.91 193 LYS A CA 1
ATOM 1514 C C . LYS A 1 193 ? -24.603 -1.725 -59.684 1.00 39.91 193 LYS A C 1
ATOM 1516 O O . LYS A 1 193 ? -25.222 -2.232 -60.616 1.00 39.91 193 LYS A O 1
ATOM 1521 N N . PRO A 1 194 ? -23.272 -1.886 -59.533 1.00 44.69 194 PRO A N 1
ATOM 1522 C CA . PRO A 1 194 ? -22.624 -3.218 -59.616 1.00 44.69 194 PRO A CA 1
ATOM 1523 C C . PRO A 1 194 ? -21.531 -3.370 -58.522 1.00 44.69 194 PRO A C 1
ATOM 1525 O O . PRO A 1 194 ? -20.872 -2.402 -58.172 1.00 44.69 194 PRO A O 1
ATOM 1528 N N . SER A 1 195 ? -21.375 -4.451 -57.745 1.00 36.09 195 SER A N 1
ATOM 1529 C CA . SER A 1 195 ? -21.078 -5.874 -58.014 1.00 36.09 195 SER A CA 1
ATOM 1530 C C . SER A 1 195 ? -19.752 -6.147 -58.736 1.00 36.09 195 SER A C 1
ATOM 1532 O O . SER A 1 195 ? -19.753 -6.163 -59.958 1.00 36.09 195 SER A O 1
ATOM 1534 N N . SER A 1 196 ? -18.689 -6.481 -57.983 1.00 38.62 196 SER A N 1
ATOM 1535 C CA . SER A 1 196 ? -17.891 -7.721 -58.157 1.00 38.62 196 SER A CA 1
ATOM 1536 C C . SER A 1 196 ? -16.640 -7.767 -57.253 1.00 38.62 196 SER A C 1
ATOM 1538 O O . SER A 1 196 ? -15.833 -6.844 -57.256 1.00 38.62 196 SER A O 1
ATOM 1540 N N . LEU A 1 197 ? -16.484 -8.883 -56.526 1.00 44.62 197 LEU A N 1
ATOM 1541 C CA . LEU A 1 197 ? -15.234 -9.423 -55.945 1.00 44.62 197 LEU A CA 1
ATOM 1542 C C . LEU A 1 197 ? -14.324 -10.000 -57.061 1.00 44.62 197 LEU A C 1
ATOM 1544 O O . LEU A 1 197 ? -14.820 -10.167 -58.178 1.00 44.62 197 LEU A O 1
ATOM 1548 N N . PRO A 1 198 ? -13.051 -10.377 -56.787 1.00 52.16 198 PRO A N 1
ATOM 1549 C CA . PRO A 1 198 ? -12.765 -11.793 -56.470 1.00 52.16 198 PRO A CA 1
ATOM 1550 C C . PRO A 1 198 ? -11.580 -12.096 -55.507 1.00 52.16 198 PRO A C 1
ATOM 1552 O O . PRO A 1 198 ? -10.630 -11.332 -55.382 1.00 52.16 198 PRO A O 1
ATOM 1555 N N . SER A 1 199 ? -11.723 -13.274 -54.868 1.00 36.69 199 SER A N 1
ATOM 1556 C CA . SER A 1 199 ? -10.787 -14.390 -54.537 1.00 36.69 199 SER A CA 1
ATOM 1557 C C . SER A 1 199 ? -9.340 -14.090 -54.091 1.00 36.69 199 SER A C 1
ATOM 1559 O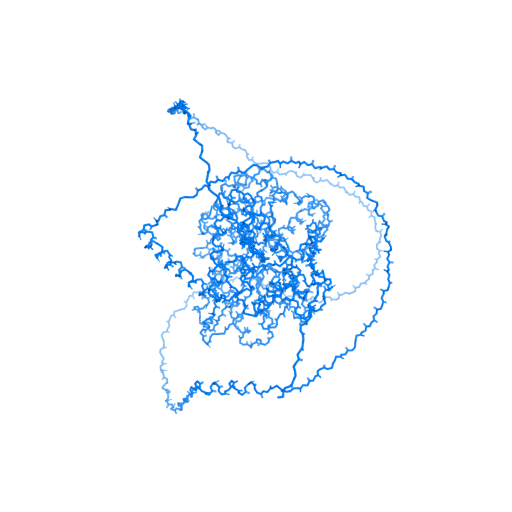 O . SER A 1 199 ? -8.591 -13.458 -54.816 1.00 36.69 199 SER A O 1
ATOM 1561 N N . LYS A 1 200 ? -8.849 -14.478 -52.899 1.00 36.25 200 LYS A N 1
ATOM 1562 C CA . LYS A 1 200 ? -8.647 -15.808 -52.253 1.00 36.25 200 LYS A CA 1
ATOM 1563 C C . LYS A 1 200 ? -7.550 -16.668 -52.918 1.00 36.25 200 LYS A C 1
ATOM 1565 O O . LYS A 1 200 ? -7.799 -17.302 -53.936 1.00 36.25 200 LYS A O 1
ATOM 1570 N N . VAL A 1 201 ? -6.378 -16.744 -52.272 1.00 36.44 201 VAL A N 1
ATOM 1571 C CA . VAL A 1 201 ? -5.312 -17.741 -52.503 1.00 36.44 201 VAL A CA 1
ATOM 1572 C C . VAL A 1 201 ? -4.983 -18.420 -51.171 1.00 36.44 201 VAL A C 1
ATOM 1574 O O . VAL A 1 201 ? -4.822 -17.765 -50.144 1.00 36.44 201 VAL A O 1
ATOM 1577 N N . THR A 1 202 ? -4.939 -19.748 -51.205 1.00 34.91 202 THR A N 1
ATOM 1578 C CA . THR A 1 202 ? -4.679 -20.671 -50.094 1.00 34.91 202 THR A CA 1
ATOM 1579 C C . THR A 1 202 ? -3.291 -21.278 -50.290 1.00 34.91 202 THR A C 1
ATOM 1581 O O . THR A 1 202 ? -2.990 -21.730 -51.391 1.00 34.91 202 THR A O 1
ATOM 1584 N N . ALA A 1 203 ? -2.463 -21.316 -49.242 1.00 37.81 203 ALA A N 1
ATOM 1585 C CA . ALA A 1 203 ? -1.186 -22.030 -49.232 1.00 37.81 203 ALA A CA 1
ATOM 1586 C C . ALA A 1 203 ? -1.202 -23.133 -48.161 1.00 37.81 203 ALA A C 1
ATOM 1588 O O . ALA A 1 203 ? -1.683 -22.936 -47.045 1.00 37.81 203 ALA A O 1
ATOM 1589 N N . GLN A 1 204 ? -0.708 -24.301 -48.560 1.00 36.16 204 GLN A N 1
ATOM 1590 C CA . GLN A 1 204 ? -0.683 -25.582 -47.853 1.00 36.16 204 GLN A CA 1
ATOM 1591 C C . GLN A 1 204 ? 0.699 -25.784 -47.181 1.00 36.16 204 GLN A C 1
ATOM 1593 O O . GLN A 1 204 ? 1.683 -25.259 -47.704 1.00 36.16 204 GLN A O 1
ATOM 1598 N N . PRO A 1 205 ? 0.820 -26.527 -46.060 1.00 48.72 205 PRO A N 1
ATOM 1599 C CA . PRO A 1 205 ? 2.073 -26.642 -45.308 1.00 48.72 205 PRO A CA 1
ATOM 1600 C C . PRO A 1 205 ? 2.919 -27.866 -45.705 1.00 48.72 205 PRO A C 1
ATOM 1602 O O . PRO A 1 205 ? 2.393 -28.927 -46.045 1.00 48.72 205 PRO A O 1
ATOM 1605 N N . ALA A 1 206 ? 4.244 -27.720 -45.605 1.00 37.91 206 ALA A N 1
ATOM 1606 C CA . ALA A 1 206 ? 5.238 -28.760 -45.867 1.00 37.91 206 ALA A CA 1
ATOM 1607 C C . ALA A 1 206 ? 5.622 -29.564 -44.602 1.00 37.91 206 ALA A C 1
ATOM 1609 O O . ALA A 1 206 ? 5.685 -29.033 -43.495 1.00 37.91 206 ALA A O 1
ATOM 1610 N N . LYS A 1 207 ? 5.897 -30.858 -44.816 1.00 39.38 207 LYS A N 1
ATOM 1611 C CA . LYS A 1 207 ? 6.418 -31.876 -43.878 1.00 39.38 207 LYS A CA 1
ATOM 1612 C C . LYS A 1 207 ? 7.866 -31.592 -43.420 1.00 39.38 207 LYS A C 1
ATOM 1614 O O . LYS A 1 207 ? 8.644 -31.105 -44.237 1.00 39.38 207 LYS A O 1
ATOM 1619 N N . PRO A 1 208 ? 8.282 -32.021 -42.209 1.00 50.72 208 PRO A N 1
ATOM 1620 C CA . PRO A 1 208 ? 9.686 -32.023 -41.796 1.00 50.72 208 PRO A CA 1
ATOM 1621 C C . PRO A 1 208 ? 10.385 -33.369 -42.070 1.00 50.72 208 PRO A C 1
ATOM 1623 O O . PRO A 1 208 ? 9.779 -34.436 -41.960 1.00 50.72 208 PRO A O 1
ATOM 1626 N N . SER A 1 209 ? 11.680 -33.296 -42.395 1.00 39.78 209 SER A N 1
ATOM 1627 C CA . SER A 1 209 ? 12.594 -34.429 -42.573 1.00 39.78 209 SER A CA 1
ATOM 1628 C C . SER A 1 209 ? 13.695 -34.433 -41.504 1.00 39.78 209 SER A C 1
ATOM 1630 O O . SER A 1 209 ? 14.092 -33.399 -40.977 1.00 39.78 209 SER A O 1
ATOM 1632 N N . ALA A 1 210 ? 14.127 -35.656 -41.222 1.00 40.84 210 ALA A N 1
ATOM 1633 C CA . ALA A 1 210 ? 15.017 -36.210 -40.210 1.00 40.84 210 ALA A CA 1
ATOM 1634 C C . ALA A 1 210 ? 16.436 -35.610 -40.009 1.00 40.84 210 ALA A C 1
ATOM 1636 O O . ALA A 1 210 ? 17.110 -35.237 -40.960 1.00 40.84 210 ALA A O 1
ATOM 1637 N N . SER A 1 211 ? 16.893 -35.745 -38.751 1.00 35.09 211 SER A N 1
ATOM 1638 C CA . SER A 1 211 ? 18.179 -36.311 -38.279 1.00 35.09 211 SER A CA 1
ATOM 1639 C C . SER A 1 211 ? 19.511 -35.592 -38.558 1.00 35.09 211 SER A C 1
ATOM 1641 O O . SER A 1 211 ? 19.994 -35.585 -39.683 1.00 35.09 211 SER A O 1
ATOM 1643 N N . ALA A 1 212 ? 20.185 -35.158 -37.481 1.00 38.25 212 ALA A N 1
ATOM 1644 C CA . ALA A 1 212 ? 21.637 -35.305 -37.304 1.00 38.25 212 ALA A CA 1
ATOM 1645 C C . ALA A 1 212 ? 22.051 -35.097 -35.830 1.00 38.25 212 ALA A C 1
ATOM 1647 O O . ALA A 1 212 ? 21.604 -34.169 -35.160 1.00 38.25 212 ALA A O 1
ATOM 1648 N N . LYS A 1 213 ? 22.922 -35.992 -35.358 1.00 39.09 213 LYS A N 1
ATOM 1649 C CA . LYS A 1 213 ? 23.606 -36.073 -34.055 1.00 39.09 213 LYS A CA 1
ATOM 1650 C C . LYS A 1 213 ? 25.047 -35.549 -34.237 1.00 39.09 213 LYS A C 1
ATOM 1652 O O . LYS A 1 213 ? 25.591 -35.750 -35.321 1.00 39.09 213 LYS A O 1
ATOM 1657 N N . PRO A 1 214 ? 25.668 -34.906 -33.233 1.00 49.78 214 PRO A N 1
ATOM 1658 C CA . PRO A 1 214 ? 26.978 -35.393 -32.750 1.00 49.78 214 PRO A CA 1
ATOM 1659 C C . PRO A 1 214 ? 27.086 -35.246 -31.215 1.00 49.78 214 PRO A C 1
ATOM 1661 O O . PRO A 1 214 ? 26.584 -34.291 -30.635 1.00 49.78 214 PRO A O 1
ATOM 1664 N N . GLU A 1 215 ? 27.478 -36.261 -30.448 1.00 38.69 215 GLU A N 1
ATOM 1665 C CA . GLU A 1 215 ? 28.830 -36.821 -30.262 1.00 38.69 215 GLU A CA 1
ATOM 1666 C C . GLU A 1 215 ? 29.783 -35.883 -29.500 1.00 38.69 215 GLU A C 1
ATOM 1668 O O . GLU A 1 215 ? 30.051 -34.752 -29.892 1.00 38.69 215 GLU A O 1
ATOM 1673 N N . ALA A 1 216 ? 30.204 -36.385 -28.339 1.00 36.47 216 ALA A N 1
ATOM 1674 C CA . ALA A 1 216 ? 30.912 -35.706 -27.270 1.00 36.47 216 ALA A CA 1
ATOM 1675 C C . ALA A 1 216 ? 32.432 -35.825 -27.433 1.00 36.47 216 ALA A C 1
ATOM 1677 O O . ALA A 1 216 ? 32.924 -36.849 -27.899 1.00 36.47 216 ALA A O 1
ATOM 1678 N N . LEU A 1 217 ? 33.172 -34.826 -26.946 1.00 45.19 217 LEU A N 1
ATOM 1679 C CA . LEU A 1 217 ? 34.602 -34.946 -26.670 1.00 45.19 217 LEU A CA 1
ATOM 1680 C C . LEU A 1 217 ? 34.983 -34.080 -25.461 1.00 45.19 217 LEU A C 1
ATOM 1682 O O . LEU A 1 217 ? 34.785 -32.868 -25.446 1.00 45.19 217 LEU A O 1
ATOM 1686 N N . ILE A 1 218 ? 35.503 -34.767 -24.446 1.00 43.53 218 ILE A N 1
ATOM 1687 C CA . ILE A 1 218 ? 36.179 -34.269 -23.241 1.00 43.53 218 ILE A CA 1
ATOM 1688 C C . ILE A 1 218 ? 37.693 -34.303 -23.532 1.00 43.53 218 ILE A C 1
ATOM 1690 O O . ILE A 1 218 ? 38.144 -35.203 -24.243 1.00 43.53 218 ILE A O 1
ATOM 1694 N N . PRO A 1 219 ? 38.481 -33.349 -23.009 1.00 51.91 219 PRO A N 1
ATOM 1695 C CA . PRO A 1 219 ? 39.583 -33.710 -22.102 1.00 51.91 219 PRO A CA 1
ATOM 1696 C C . PRO A 1 219 ? 39.594 -32.764 -20.883 1.00 51.91 219 PRO A C 1
ATOM 1698 O O . PRO A 1 219 ? 39.402 -31.559 -21.005 1.00 51.91 219 PRO A O 1
ATOM 1701 N N . GLU A 1 220 ? 39.519 -33.268 -19.656 1.00 35.09 220 GLU A N 1
ATOM 1702 C CA . GLU A 1 220 ? 40.612 -33.799 -18.824 1.00 35.09 220 GLU A CA 1
ATOM 1703 C C . GLU A 1 220 ? 41.564 -32.719 -18.251 1.00 35.09 220 GLU A C 1
ATOM 1705 O O . GLU A 1 220 ? 42.400 -32.139 -18.932 1.00 35.09 220 GLU A O 1
ATOM 1710 N N . ALA A 1 221 ? 41.347 -32.475 -16.952 1.00 35.62 221 ALA A N 1
ATOM 1711 C CA . ALA A 1 221 ? 42.251 -32.110 -15.857 1.00 35.62 221 ALA A CA 1
ATOM 1712 C C . ALA A 1 221 ? 43.473 -31.189 -16.079 1.00 35.62 221 ALA A C 1
ATOM 1714 O O . ALA A 1 221 ? 44.473 -31.554 -16.689 1.00 35.62 221 ALA A O 1
ATOM 1715 N N . SER A 1 222 ? 43.496 -30.085 -15.320 1.00 39.03 222 SER A N 1
ATOM 1716 C CA . SER A 1 222 ? 44.690 -29.620 -14.592 1.00 39.03 222 SER A CA 1
ATOM 1717 C C . SER A 1 222 ? 44.284 -28.735 -13.405 1.00 39.03 222 SER A C 1
ATOM 1719 O O . SER A 1 222 ? 43.725 -27.656 -13.577 1.00 39.03 222 SER A O 1
ATOM 1721 N N . ALA A 1 223 ? 44.565 -29.212 -12.192 1.00 43.69 223 ALA A N 1
ATOM 1722 C CA . ALA A 1 223 ? 44.505 -28.464 -10.931 1.00 43.69 223 ALA A CA 1
ATOM 1723 C C . ALA A 1 223 ? 45.936 -28.000 -10.524 1.00 43.69 223 ALA A C 1
ATOM 1725 O O . ALA A 1 223 ? 46.877 -28.175 -11.295 1.00 43.69 223 ALA A O 1
ATOM 1726 N N . PRO A 1 224 ? 46.162 -27.408 -9.338 1.00 48.38 224 PRO A N 1
ATOM 1727 C CA . PRO A 1 224 ? 46.102 -25.972 -9.079 1.00 48.38 224 PRO A CA 1
ATOM 1728 C C . PRO A 1 224 ? 47.482 -25.373 -8.716 1.00 48.38 224 PRO A C 1
ATOM 1730 O O . PRO A 1 224 ? 48.325 -26.036 -8.113 1.00 48.38 224 PRO A O 1
ATOM 1733 N N . LYS A 1 225 ? 47.702 -24.076 -8.985 1.00 36.84 225 LYS A N 1
ATOM 1734 C CA . LYS A 1 225 ? 48.836 -23.316 -8.418 1.00 36.84 225 LYS A CA 1
ATOM 1735 C C . LYS A 1 225 ? 48.350 -22.328 -7.355 1.00 36.84 225 LYS A C 1
ATOM 1737 O O . LYS A 1 225 ? 47.551 -21.440 -7.631 1.00 36.84 225 LYS A O 1
ATOM 1742 N N . LYS A 1 226 ? 48.852 -22.531 -6.134 1.00 38.81 226 LYS A N 1
ATOM 1743 C CA . LYS A 1 226 ? 48.758 -21.641 -4.964 1.00 38.81 226 LYS A CA 1
ATOM 1744 C C . LYS A 1 226 ? 49.565 -20.338 -5.170 1.00 38.81 226 LYS A C 1
ATOM 1746 O O . LYS A 1 226 ? 50.419 -20.296 -6.055 1.00 38.81 226 LYS A O 1
ATOM 1751 N N . PRO A 1 227 ? 49.300 -19.293 -4.361 1.00 44.06 227 PRO A N 1
ATOM 1752 C CA . PRO A 1 227 ? 49.645 -17.908 -4.668 1.00 44.06 227 PRO A CA 1
ATOM 1753 C C . PRO A 1 227 ? 51.066 -17.529 -4.232 1.00 44.06 227 PRO A C 1
ATOM 1755 O O . PRO A 1 227 ? 51.554 -17.991 -3.201 1.00 44.06 227 PRO A O 1
ATOM 1758 N N . LEU A 1 228 ? 51.693 -16.631 -4.997 1.00 39.88 228 LEU A N 1
ATOM 1759 C CA . LEU A 1 228 ? 52.945 -15.970 -4.635 1.00 39.88 228 LEU A CA 1
ATOM 1760 C C . LEU A 1 228 ? 52.645 -14.541 -4.155 1.00 39.88 228 LEU A C 1
ATOM 1762 O O . LEU A 1 228 ? 52.176 -13.702 -4.923 1.00 39.88 228 LEU A O 1
ATOM 1766 N N . ASN A 1 229 ? 52.934 -14.285 -2.881 1.00 37.62 229 ASN A N 1
ATOM 1767 C CA . ASN A 1 229 ? 53.134 -12.951 -2.316 1.00 37.62 229 ASN A CA 1
ATOM 1768 C C . ASN A 1 229 ? 54.357 -12.287 -2.972 1.00 37.62 229 ASN A C 1
ATOM 1770 O O . ASN A 1 229 ? 55.353 -12.970 -3.226 1.00 37.62 229 ASN A O 1
ATOM 1774 N N . PRO A 1 230 ? 54.356 -10.952 -3.093 1.00 55.03 230 PRO A N 1
ATOM 1775 C CA . PRO A 1 230 ? 55.562 -10.235 -2.713 1.00 55.03 230 PRO A CA 1
ATOM 1776 C C . PRO A 1 230 ? 55.265 -9.089 -1.744 1.00 55.03 230 PRO A C 1
ATOM 1778 O O . PRO A 1 230 ? 54.667 -8.068 -2.080 1.00 55.03 230 PRO A O 1
ATOM 1781 N N . THR A 1 231 ? 55.790 -9.271 -0.537 1.00 32.81 231 THR A N 1
ATOM 1782 C CA . THR A 1 231 ? 56.250 -8.226 0.371 1.00 32.81 231 THR A CA 1
ATOM 1783 C C . THR A 1 231 ? 57.109 -7.215 -0.392 1.00 32.81 231 THR A C 1
ATOM 1785 O O . THR A 1 231 ? 58.090 -7.598 -1.031 1.00 32.81 231 THR A O 1
ATOM 1788 N N . ARG A 1 232 ? 56.797 -5.919 -0.289 1.00 38.72 232 ARG A N 1
ATOM 1789 C CA . ARG A 1 232 ? 57.790 -4.869 -0.526 1.00 38.72 232 ARG A CA 1
ATOM 1790 C C . ARG A 1 232 ? 57.705 -3.817 0.566 1.00 38.72 232 ARG A C 1
ATOM 1792 O O . ARG A 1 232 ? 56.742 -3.065 0.673 1.00 38.72 232 ARG A O 1
ATOM 1799 N N . GLU A 1 233 ? 58.757 -3.825 1.366 1.00 33.41 233 GLU A N 1
ATOM 1800 C CA . GLU A 1 233 ? 59.131 -2.833 2.355 1.00 33.41 233 GLU A CA 1
ATOM 1801 C C . GLU A 1 233 ? 59.281 -1.448 1.711 1.00 33.41 233 GLU A C 1
ATOM 1803 O O . GLU A 1 233 ? 59.898 -1.294 0.652 1.00 33.41 233 GLU A O 1
ATOM 1808 N N . ARG A 1 234 ? 58.791 -0.416 2.401 1.00 38.19 234 ARG A N 1
ATOM 1809 C CA . ARG A 1 234 ? 59.454 0.889 2.399 1.00 38.19 234 ARG A CA 1
ATOM 1810 C C . ARG A 1 234 ? 59.228 1.590 3.731 1.00 38.19 234 ARG A C 1
ATOM 1812 O O . ARG A 1 234 ? 58.185 2.173 3.996 1.00 38.19 234 ARG A O 1
ATOM 1819 N N . SER A 1 235 ? 60.258 1.492 4.557 1.00 33.28 235 SER A N 1
ATOM 1820 C CA . SER A 1 235 ? 60.552 2.334 5.705 1.00 33.28 235 SER A CA 1
ATOM 1821 C C . SER A 1 235 ? 60.858 3.769 5.266 1.00 33.28 235 SER A C 1
ATOM 1823 O O . SER A 1 235 ? 61.737 3.967 4.427 1.00 33.28 235 SER A O 1
ATOM 1825 N N . VAL A 1 236 ? 60.226 4.761 5.896 1.00 43.78 236 VAL A N 1
ATOM 1826 C CA . VAL A 1 236 ? 60.849 6.067 6.159 1.00 43.78 236 VAL A CA 1
ATOM 1827 C C . VAL A 1 236 ? 60.471 6.473 7.579 1.00 43.78 236 VAL A C 1
ATOM 1829 O O . VAL A 1 236 ? 59.296 6.582 7.920 1.00 43.78 236 VAL A O 1
ATOM 1832 N N . ALA A 1 237 ? 61.501 6.632 8.401 1.00 33.50 237 ALA A N 1
ATOM 1833 C CA . ALA A 1 237 ? 61.446 7.167 9.747 1.00 33.50 237 ALA A CA 1
ATOM 1834 C C . ALA A 1 237 ? 61.277 8.693 9.716 1.00 33.50 237 ALA A C 1
ATOM 1836 O O . ALA A 1 237 ? 61.874 9.358 8.871 1.00 33.50 237 ALA A O 1
ATOM 1837 N N . SER A 1 238 ? 60.547 9.252 10.679 1.00 41.06 238 SER A N 1
ATOM 1838 C CA . SER A 1 238 ? 60.886 10.562 11.235 1.00 41.06 238 SER A CA 1
ATOM 1839 C C . SER A 1 238 ? 60.299 10.720 12.636 1.00 41.06 238 SER A C 1
ATOM 1841 O O . SER A 1 238 ? 59.328 10.064 13.010 1.00 41.06 238 SER A O 1
ATOM 1843 N N . GLU A 1 239 ? 61.001 11.519 13.420 1.00 37.22 239 GLU A N 1
ATOM 1844 C CA . GLU A 1 239 ? 61.116 11.485 14.867 1.00 37.22 239 GLU A CA 1
ATOM 1845 C C . GLU A 1 239 ? 60.035 12.297 15.616 1.00 37.22 239 GLU A C 1
ATOM 1847 O O . GLU A 1 239 ? 59.321 13.125 15.064 1.00 37.22 239 GLU A O 1
ATOM 1852 N N . ARG A 1 240 ? 59.962 11.993 16.918 1.00 40.09 240 ARG A N 1
ATOM 1853 C CA . ARG A 1 240 ? 59.333 12.651 18.092 1.00 40.09 240 ARG A CA 1
ATOM 1854 C C . ARG A 1 240 ? 59.363 14.210 18.102 1.00 40.09 240 ARG A C 1
ATOM 1856 O O . ARG A 1 240 ? 60.183 14.758 17.377 1.00 40.09 240 ARG A O 1
ATOM 1863 N N . PRO A 1 241 ? 58.615 14.937 18.990 1.00 49.72 241 PRO A N 1
ATOM 1864 C CA . PRO A 1 241 ? 58.244 14.530 20.358 1.00 49.72 241 PRO A CA 1
ATOM 1865 C C . PRO A 1 241 ? 56.862 14.917 20.940 1.00 49.72 241 PRO A C 1
ATOM 1867 O O . PRO A 1 241 ? 56.245 15.929 20.638 1.00 49.72 241 PRO A O 1
ATOM 1870 N N . VAL A 1 242 ? 56.460 14.043 21.869 1.00 36.97 242 VAL A N 1
ATOM 1871 C CA . VAL A 1 242 ? 55.842 14.224 23.199 1.00 36.97 242 VAL A CA 1
ATOM 1872 C C . VAL A 1 242 ? 55.443 15.647 23.633 1.00 36.97 242 VAL A C 1
ATOM 1874 O O . VAL A 1 242 ? 56.297 16.479 23.922 1.00 36.97 242 VAL A O 1
ATOM 1877 N N . ALA A 1 243 ? 54.145 15.822 23.899 1.00 37.56 243 ALA A N 1
ATOM 1878 C CA . ALA A 1 243 ? 53.645 16.626 25.013 1.00 37.56 243 ALA A CA 1
ATOM 1879 C C . ALA A 1 243 ? 52.473 15.885 25.679 1.00 37.56 243 ALA A C 1
ATOM 1881 O O . ALA A 1 243 ? 51.452 15.583 25.066 1.00 37.56 243 ALA A O 1
ATOM 1882 N N . SER A 1 244 ? 52.688 15.535 26.939 1.00 35.25 244 SER A N 1
ATOM 1883 C CA . SER A 1 244 ? 51.796 14.841 27.860 1.00 35.25 244 SER A CA 1
ATOM 1884 C C . SER A 1 244 ? 50.774 15.791 28.487 1.00 35.25 244 SER A C 1
ATOM 1886 O O . SER A 1 244 ? 51.171 16.813 29.040 1.00 35.25 244 SER A O 1
ATOM 1888 N N . VAL A 1 245 ? 49.495 15.403 28.526 1.00 37.84 245 VAL A N 1
ATOM 1889 C CA . VAL A 1 245 ? 48.527 15.906 29.516 1.00 37.84 245 VAL A CA 1
ATOM 1890 C C . VAL A 1 245 ? 47.733 14.727 30.074 1.00 37.84 245 VAL A C 1
ATOM 1892 O O . VAL A 1 245 ? 47.109 13.966 29.339 1.00 37.84 245 VAL A O 1
ATOM 1895 N N . HIS A 1 246 ? 47.818 14.577 31.395 1.00 35.56 246 HIS A N 1
ATOM 1896 C CA . HIS A 1 246 ? 47.060 13.651 32.224 1.00 35.56 246 HIS A CA 1
ATOM 1897 C C . HIS A 1 246 ? 45.548 13.876 32.117 1.00 35.56 246 HIS A C 1
ATOM 1899 O O . HIS A 1 246 ? 45.077 15.008 32.221 1.00 35.56 246 HIS A O 1
ATOM 1905 N N . ARG A 1 247 ? 44.780 12.783 32.105 1.00 33.25 247 ARG A N 1
ATOM 1906 C CA . ARG A 1 247 ? 43.559 12.722 32.911 1.00 33.25 247 ARG A CA 1
ATOM 1907 C C . ARG A 1 247 ? 43.268 11.289 33.332 1.00 33.25 247 ARG A C 1
ATOM 1909 O O . ARG A 1 247 ? 43.165 10.390 32.505 1.00 33.25 247 ARG A O 1
ATOM 1916 N N . GLU A 1 248 ? 43.202 11.124 34.644 1.00 35.22 248 GLU A N 1
ATOM 1917 C CA . GLU A 1 248 ? 42.844 9.913 35.365 1.00 35.22 248 GLU A CA 1
ATOM 1918 C C . GLU A 1 248 ? 41.440 9.440 34.981 1.00 35.22 248 GLU A C 1
ATOM 1920 O O . GLU A 1 248 ? 40.501 10.234 34.883 1.00 35.22 248 GLU A O 1
ATOM 1925 N N . THR A 1 249 ? 41.261 8.132 34.826 1.00 35.97 249 THR A N 1
ATOM 1926 C CA . THR A 1 249 ? 39.970 7.505 35.118 1.00 35.97 249 THR A CA 1
ATOM 1927 C C . THR A 1 249 ? 40.212 6.093 35.625 1.00 35.97 249 THR A C 1
ATOM 1929 O O . THR A 1 249 ? 40.712 5.217 34.924 1.00 35.97 249 THR A O 1
ATOM 1932 N N . THR A 1 250 ? 39.906 5.922 36.902 1.00 33.31 250 THR A N 1
ATOM 1933 C CA . THR A 1 250 ? 39.998 4.701 37.690 1.00 33.31 250 THR A CA 1
ATOM 1934 C C . THR A 1 250 ? 38.986 3.674 37.178 1.00 33.31 250 THR A C 1
ATOM 1936 O O . THR A 1 250 ? 37.787 3.936 37.197 1.00 33.31 250 THR A O 1
ATOM 1939 N N . VAL A 1 251 ? 39.448 2.494 36.756 1.00 36.97 251 VAL A N 1
ATOM 1940 C CA . VAL A 1 251 ? 38.602 1.306 36.550 1.00 36.97 251 VAL A CA 1
ATOM 1941 C C . VAL A 1 251 ? 39.130 0.198 37.453 1.00 36.97 251 VAL A C 1
ATOM 1943 O O . VAL A 1 251 ? 40.281 -0.220 37.348 1.00 36.97 251 VAL A O 1
ATOM 1946 N N . VAL A 1 252 ? 38.274 -0.235 38.376 1.00 37.66 252 VAL A N 1
ATOM 1947 C CA . VAL A 1 252 ? 38.494 -1.356 39.291 1.00 37.66 252 VAL A CA 1
ATOM 1948 C C . VAL A 1 252 ? 38.332 -2.657 38.505 1.00 37.66 252 VAL A C 1
ATOM 1950 O O . VAL A 1 252 ? 37.249 -2.946 38.007 1.00 37.66 252 VAL A O 1
ATOM 1953 N N . ASN A 1 253 ? 39.406 -3.440 38.413 1.00 33.47 253 ASN A N 1
ATOM 1954 C CA . ASN A 1 253 ? 39.393 -4.822 37.936 1.00 33.47 253 ASN A CA 1
ATOM 1955 C C . ASN A 1 253 ? 39.457 -5.770 39.138 1.00 33.47 253 ASN A C 1
ATOM 1957 O O . ASN A 1 253 ? 40.344 -5.634 39.976 1.00 33.47 253 ASN A O 1
ATOM 1961 N N . ASN A 1 254 ? 38.576 -6.771 39.168 1.00 34.53 254 ASN A N 1
ATOM 1962 C CA . ASN A 1 254 ? 38.765 -8.004 39.932 1.00 34.53 254 ASN A CA 1
ATOM 1963 C C . ASN A 1 254 ? 38.433 -9.200 39.017 1.00 34.53 254 ASN A C 1
ATOM 1965 O O . ASN A 1 254 ? 37.423 -9.136 38.313 1.00 34.53 254 ASN A O 1
ATOM 1969 N N . PRO A 1 255 ? 39.251 -10.271 38.990 1.00 46.72 255 PRO A N 1
ATOM 1970 C CA . PRO A 1 255 ? 39.056 -11.394 38.082 1.00 46.72 255 PRO A CA 1
ATOM 1971 C C . PRO A 1 255 ? 38.290 -12.538 38.759 1.00 46.72 255 PRO A C 1
ATOM 1973 O O . PRO A 1 255 ? 38.570 -12.890 39.903 1.00 46.72 255 PRO A O 1
ATOM 1976 N N . VAL A 1 256 ? 37.378 -13.182 38.028 1.00 38.53 256 VAL A N 1
ATOM 1977 C CA . VAL A 1 256 ? 36.844 -14.502 38.394 1.00 38.53 256 VAL A CA 1
ATOM 1978 C C . VAL A 1 256 ? 37.001 -15.438 37.200 1.00 38.53 256 VAL A C 1
ATOM 1980 O O . VAL A 1 256 ? 36.536 -15.158 36.097 1.00 38.53 256 VAL A O 1
ATOM 1983 N N . GLN A 1 257 ? 37.721 -16.529 37.451 1.00 33.28 257 GLN A N 1
ATOM 1984 C CA . GLN A 1 257 ? 37.962 -17.655 36.556 1.00 33.28 257 GLN A CA 1
ATOM 1985 C C . GLN A 1 257 ? 36.652 -18.373 36.212 1.00 33.28 257 GLN A C 1
ATOM 1987 O O . GLN A 1 257 ? 35.823 -18.607 37.087 1.00 33.28 257 GLN A O 1
ATOM 1992 N N . THR A 1 258 ? 36.498 -18.796 34.959 1.00 33.53 258 THR A N 1
ATOM 1993 C CA . THR A 1 258 ? 35.432 -19.714 34.538 1.00 33.53 258 THR A CA 1
ATOM 1994 C C . THR A 1 258 ? 36.074 -21.020 34.081 1.00 33.53 258 THR A C 1
ATOM 1996 O O . THR A 1 258 ? 36.859 -21.029 33.133 1.00 33.53 258 THR A O 1
ATOM 1999 N N . GLN A 1 259 ? 35.776 -22.111 34.788 1.00 32.72 259 GLN A N 1
ATOM 2000 C CA . GLN A 1 259 ? 36.088 -23.476 34.369 1.00 32.72 259 GLN A CA 1
ATOM 2001 C C . GLN A 1 259 ? 34.953 -24.015 33.489 1.00 32.72 259 GLN A C 1
ATOM 2003 O O . GLN A 1 259 ? 33.776 -23.775 33.750 1.00 32.72 259 GLN A O 1
ATOM 2008 N N . HIS A 1 260 ? 35.342 -24.725 32.431 1.00 39.41 260 HIS A N 1
ATOM 2009 C CA . HIS A 1 260 ? 34.476 -25.518 31.566 1.00 39.41 260 HIS A CA 1
ATOM 2010 C C . HIS A 1 260 ? 34.141 -26.852 32.240 1.00 39.41 260 HIS A C 1
ATOM 2012 O O . HIS A 1 260 ? 35.060 -27.568 32.627 1.00 39.41 260 HIS A O 1
ATOM 2018 N N . GLU A 1 261 ? 32.862 -27.233 32.266 1.00 36.34 261 GLU A N 1
ATOM 2019 C CA . GLU A 1 261 ? 32.453 -28.615 32.529 1.00 36.34 261 GLU A CA 1
ATOM 2020 C C . GLU A 1 261 ? 31.335 -29.041 31.557 1.00 36.34 261 GLU A C 1
ATOM 2022 O O . GLU A 1 261 ? 30.394 -28.295 31.277 1.00 36.34 261 GLU A O 1
ATOM 2027 N N . GLN A 1 262 ? 31.530 -30.223 30.970 1.00 36.12 262 GLN A N 1
ATOM 2028 C CA . GLN A 1 262 ? 30.674 -30.935 30.012 1.00 36.12 262 GLN A CA 1
ATOM 2029 C C . GLN A 1 262 ? 29.433 -31.533 30.698 1.00 36.12 262 GLN A C 1
ATOM 2031 O O . GLN A 1 262 ? 29.560 -31.989 31.832 1.00 36.12 262 GLN A O 1
ATOM 2036 N N . PRO A 1 263 ? 28.276 -31.677 30.018 1.00 50.12 263 PRO A N 1
ATOM 2037 C CA . PRO A 1 263 ? 27.172 -32.471 30.549 1.00 50.12 263 PRO A CA 1
ATOM 2038 C C . PRO A 1 263 ? 27.103 -33.891 29.952 1.00 50.12 263 PRO A C 1
ATOM 2040 O O . PRO A 1 263 ? 27.132 -34.077 28.733 1.00 50.12 263 PRO A O 1
ATOM 2043 N N . GLU A 1 264 ? 26.948 -34.878 30.839 1.00 39.03 264 GLU A N 1
ATOM 2044 C CA . GLU A 1 264 ? 26.505 -36.256 30.570 1.00 39.03 264 GLU A CA 1
ATOM 2045 C C . GLU A 1 264 ? 24.957 -36.378 30.556 1.00 39.03 264 GLU A C 1
ATOM 2047 O O . GLU A 1 264 ? 24.261 -35.501 31.079 1.00 39.03 264 GLU A O 1
ATOM 2052 N N . PRO A 1 265 ? 24.384 -37.456 29.972 1.00 50.69 265 PRO A N 1
ATOM 2053 C CA . PRO A 1 265 ? 22.952 -37.580 29.696 1.00 50.69 265 PRO A CA 1
ATOM 2054 C C . PRO A 1 265 ? 22.172 -38.309 30.808 1.00 50.69 265 PRO A C 1
ATOM 2056 O O . PRO A 1 265 ? 22.608 -39.338 31.322 1.00 50.69 265 PRO A O 1
ATOM 2059 N N . VAL A 1 266 ? 20.957 -37.839 31.121 1.00 45.94 266 VAL A N 1
ATOM 2060 C CA . VAL A 1 266 ? 20.056 -38.464 32.112 1.00 45.94 266 VAL A CA 1
ATOM 2061 C C . VAL A 1 266 ? 18.846 -39.126 31.438 1.00 45.94 266 VAL A C 1
ATOM 2063 O O . VAL A 1 266 ? 18.164 -38.532 30.606 1.00 45.94 266 VAL A O 1
ATOM 2066 N N . ALA A 1 267 ? 18.597 -40.379 31.830 1.00 44.31 267 ALA A N 1
ATOM 2067 C CA . ALA A 1 267 ? 17.506 -41.263 31.412 1.00 44.31 267 ALA A CA 1
ATOM 2068 C C . ALA A 1 267 ? 16.172 -40.994 32.166 1.00 44.31 267 ALA A C 1
ATOM 2070 O O . ALA A 1 267 ? 16.182 -40.351 33.217 1.00 44.31 267 ALA A O 1
ATOM 2071 N N . PRO A 1 268 ? 15.011 -41.492 31.681 1.00 45.34 268 PRO A N 1
ATOM 2072 C CA . PRO A 1 268 ? 13.691 -41.066 32.161 1.00 45.34 268 PRO A CA 1
ATOM 2073 C C . PRO A 1 268 ? 13.177 -41.883 33.366 1.00 45.34 268 PRO A C 1
ATOM 2075 O O . PRO A 1 268 ? 13.443 -43.089 33.449 1.00 45.34 268 PRO A O 1
ATOM 2078 N N . PRO A 1 269 ? 12.375 -41.295 34.280 1.00 49.00 269 PRO A N 1
ATOM 2079 C CA . PRO A 1 269 ? 11.813 -42.033 35.402 1.00 49.00 269 PRO A CA 1
ATOM 2080 C C . PRO A 1 269 ? 10.460 -42.688 35.085 1.00 49.00 269 PRO A C 1
ATOM 2082 O O . PRO A 1 269 ? 9.616 -42.177 34.351 1.00 49.00 269 PRO A O 1
ATOM 2085 N N . LYS A 1 270 ? 10.278 -43.857 35.707 1.00 41.25 270 LYS A N 1
ATOM 2086 C CA . LYS A 1 270 ? 9.106 -44.738 35.664 1.00 41.25 270 LYS A CA 1
ATOM 2087 C C . LYS A 1 270 ? 7.927 -44.198 36.482 1.00 41.25 270 LYS A C 1
ATOM 2089 O O . LYS A 1 270 ? 8.100 -43.632 37.558 1.00 41.25 270 LYS A O 1
ATOM 2094 N N . ALA A 1 271 ? 6.727 -44.512 35.998 1.00 43.28 271 ALA A N 1
ATOM 2095 C CA . ALA A 1 271 ? 5.437 -44.278 36.635 1.00 43.28 271 ALA A CA 1
ATOM 2096 C C . ALA A 1 271 ? 5.272 -44.998 37.990 1.00 43.28 271 ALA A C 1
ATOM 2098 O O . ALA A 1 271 ? 5.612 -46.177 38.129 1.00 43.28 271 ALA A O 1
ATOM 2099 N N . LYS A 1 272 ? 4.638 -44.318 38.954 1.00 38.47 272 LYS A N 1
ATOM 2100 C CA . LYS A 1 272 ? 4.007 -44.928 40.133 1.00 38.47 272 LYS A CA 1
ATOM 2101 C C . LYS A 1 272 ? 2.590 -44.379 40.314 1.00 38.47 272 LYS A C 1
ATOM 2103 O O . LYS A 1 272 ? 2.373 -43.174 40.307 1.00 38.47 272 LYS A O 1
ATOM 2108 N N . LYS A 1 273 ? 1.647 -45.312 40.468 1.00 43.69 273 LYS A N 1
ATOM 2109 C CA . LYS A 1 273 ? 0.258 -45.111 40.897 1.00 43.69 273 LYS A CA 1
ATOM 2110 C C . LYS A 1 273 ? 0.212 -44.650 42.357 1.00 43.69 273 LYS A C 1
ATOM 2112 O O . LYS A 1 273 ? 0.850 -45.281 43.195 1.00 43.69 273 LYS A O 1
ATOM 2117 N N . SER A 1 274 ? -0.659 -43.691 42.656 1.00 32.59 274 SER A N 1
ATOM 2118 C CA . SER A 1 274 ? -1.314 -43.569 43.965 1.00 32.59 274 SER A CA 1
ATOM 2119 C C . SER A 1 274 ? -2.579 -42.713 43.853 1.00 32.59 274 SER A C 1
ATOM 2121 O O . SER A 1 274 ? -2.506 -41.521 43.575 1.00 32.59 274 SER A O 1
ATOM 2123 N N . THR A 1 275 ? -3.735 -43.337 44.072 1.00 38.06 275 THR A N 1
ATOM 2124 C CA . THR A 1 275 ? -4.973 -42.695 44.551 1.00 38.06 275 THR A CA 1
ATOM 2125 C C . THR A 1 275 ? -4.739 -42.256 46.007 1.00 38.06 275 THR A C 1
ATOM 2127 O O . THR A 1 275 ? -4.004 -42.963 46.705 1.00 38.06 275 THR A O 1
ATOM 2130 N N . PRO A 1 276 ? -5.310 -41.135 46.493 1.00 41.56 276 PRO A N 1
ATOM 2131 C CA . PRO A 1 276 ? -6.547 -41.258 47.278 1.00 41.56 276 PRO A CA 1
ATOM 2132 C C . PRO A 1 276 ? -7.514 -40.047 47.238 1.00 41.56 276 PRO A C 1
ATOM 2134 O O . PRO A 1 276 ? -7.121 -38.902 47.060 1.00 41.56 276 PRO A O 1
ATOM 2137 N N . SER A 1 277 ? -8.782 -40.384 47.492 1.00 30.50 277 SER A N 1
ATOM 2138 C CA . SER A 1 277 ? -9.793 -39.682 48.302 1.00 30.50 277 SER A CA 1
ATOM 2139 C C . SER A 1 277 ? -10.185 -38.226 48.017 1.00 30.50 277 SER A C 1
ATOM 2141 O O . SER A 1 277 ? -9.453 -37.276 48.271 1.00 30.50 277 SER A O 1
ATOM 2143 N N . ALA A 1 278 ? -11.453 -38.084 47.627 1.00 38.84 278 ALA A N 1
ATOM 2144 C CA . ALA A 1 278 ? -12.231 -36.853 47.633 1.00 38.84 278 ALA A CA 1
ATOM 2145 C C . ALA A 1 278 ? -12.601 -36.400 49.060 1.00 38.84 278 ALA A C 1
ATOM 2147 O O . ALA A 1 278 ? -12.880 -37.254 49.907 1.00 38.84 278 ALA A O 1
ATOM 2148 N N . PRO A 1 279 ? -12.751 -35.086 49.297 1.00 39.47 279 PRO A N 1
ATOM 2149 C CA . PRO A 1 279 ? -13.654 -34.567 50.301 1.00 39.47 279 PRO A CA 1
ATOM 2150 C C . PRO A 1 279 ? -14.946 -34.047 49.654 1.00 39.47 279 PRO A C 1
ATOM 2152 O O . PRO A 1 279 ? -14.950 -33.260 48.708 1.00 39.47 279 PRO A O 1
ATOM 2155 N N . VAL A 1 280 ? -16.043 -34.529 50.226 1.00 39.94 280 VAL A N 1
ATOM 2156 C CA . VAL A 1 280 ? -17.399 -33.995 50.132 1.00 39.94 280 VAL A CA 1
ATOM 2157 C C . VAL A 1 280 ? -17.384 -32.545 50.625 1.00 39.94 280 VAL A C 1
ATOM 2159 O O . VAL A 1 280 ? -16.904 -32.289 51.727 1.00 39.94 280 VAL A O 1
ATOM 2162 N N . VAL A 1 281 ? -17.908 -31.613 49.824 1.00 36.59 281 VAL A N 1
ATOM 2163 C CA . VAL A 1 281 ? -18.237 -30.253 50.270 1.00 36.59 281 VAL A CA 1
ATOM 2164 C C . VAL A 1 281 ? -19.728 -30.021 50.074 1.00 36.59 281 VAL A C 1
ATOM 2166 O O . VAL A 1 281 ? -20.307 -30.278 49.020 1.00 36.59 281 VAL A O 1
ATOM 2169 N N . GLU A 1 282 ? -20.297 -29.601 51.188 1.00 31.44 282 GLU A N 1
ATOM 2170 C CA . GLU A 1 282 ? -21.679 -29.372 51.556 1.00 31.44 282 GLU A CA 1
ATOM 2171 C C . GLU A 1 282 ? -22.271 -28.160 50.820 1.00 31.44 282 GLU A C 1
ATOM 2173 O O . GLU A 1 282 ? -21.619 -27.131 50.642 1.00 31.44 282 GLU A O 1
ATOM 2178 N N . ILE A 1 283 ? -23.512 -28.314 50.361 1.00 36.53 283 ILE A N 1
ATOM 2179 C CA . ILE A 1 283 ? -24.285 -27.315 49.619 1.00 36.53 283 ILE A CA 1
ATOM 2180 C C . ILE A 1 283 ? -24.846 -26.294 50.617 1.00 36.53 283 ILE A C 1
ATOM 2182 O O . ILE A 1 283 ? -25.582 -26.675 51.524 1.00 36.53 283 ILE A O 1
ATOM 2186 N N . GLN A 1 284 ? -24.556 -25.006 50.417 1.00 30.48 284 GLN A N 1
ATOM 2187 C CA . GLN A 1 284 ? -25.350 -23.912 50.982 1.00 30.48 284 GLN A CA 1
ATOM 2188 C C . GLN A 1 284 ? -26.174 -23.251 49.873 1.00 30.48 284 GLN A C 1
ATOM 2190 O O . GLN A 1 284 ? -25.635 -22.726 48.899 1.00 30.48 284 GLN A O 1
ATOM 2195 N N . GLU A 1 285 ? -27.495 -23.313 50.035 1.00 42.84 285 GLU A N 1
ATOM 2196 C CA . GLU A 1 285 ? -28.485 -22.540 49.287 1.00 42.84 285 GLU A CA 1
ATOM 2197 C C . GLU A 1 285 ? -28.360 -21.047 49.636 1.00 42.84 285 GLU A C 1
ATOM 2199 O O . GLU A 1 285 ? -28.330 -20.682 50.810 1.00 42.84 285 GLU A O 1
ATOM 2204 N N . GLY A 1 286 ? -28.318 -20.176 48.622 1.00 31.84 286 GLY A N 1
ATOM 2205 C CA . GLY A 1 286 ? -28.250 -18.726 48.810 1.00 31.84 286 GLY A CA 1
ATOM 2206 C C . GLY A 1 286 ? -28.681 -17.938 47.571 1.00 31.84 286 GLY A C 1
ATOM 2207 O O . GLY A 1 286 ? -27.959 -17.875 46.586 1.00 31.84 286 GLY A O 1
ATOM 2208 N N . GLU A 1 287 ? -29.879 -17.358 47.666 1.00 28.62 287 GLU A N 1
ATOM 2209 C CA . GLU A 1 287 ? -30.456 -16.225 46.922 1.00 28.62 287 GLU A CA 1
ATOM 2210 C C . GLU A 1 287 ? -30.386 -16.160 45.384 1.00 28.62 287 GLU A C 1
ATOM 2212 O O . GLU A 1 287 ? -29.456 -15.674 44.743 1.00 28.62 287 GLU A O 1
ATOM 2217 N N . LEU A 1 288 ? -31.536 -16.495 44.797 1.00 31.58 288 LEU A N 1
ATOM 2218 C CA . LEU A 1 288 ? -31.936 -16.198 43.429 1.00 31.58 288 LEU A CA 1
ATOM 2219 C C . LEU A 1 288 ? -32.174 -14.678 43.249 1.00 31.58 288 LEU A C 1
ATOM 2221 O O . LEU A 1 288 ? -33.302 -14.197 43.385 1.00 31.58 288 LEU A O 1
ATOM 2225 N N . VAL A 1 289 ? -31.141 -13.904 42.905 1.00 31.31 289 VAL A N 1
ATOM 2226 C CA . VAL A 1 289 ? -31.314 -12.508 42.463 1.00 31.31 289 VAL A CA 1
ATOM 2227 C C . VAL A 1 289 ? -31.900 -12.509 41.048 1.00 31.31 289 VAL A C 1
ATOM 2229 O O . VAL A 1 289 ? -31.193 -12.571 40.044 1.00 31.31 289 VAL A O 1
ATOM 2232 N N . ARG A 1 290 ? -33.234 -12.448 40.953 1.00 29.52 290 ARG A N 1
ATOM 2233 C CA . ARG A 1 290 ? -33.931 -12.118 39.701 1.00 29.52 290 ARG A CA 1
ATOM 2234 C C . ARG A 1 290 ? -33.594 -10.678 39.319 1.00 29.52 290 ARG A C 1
ATOM 2236 O O . ARG A 1 290 ? -34.191 -9.740 39.845 1.00 29.52 290 ARG A O 1
ATOM 2243 N N . ALA A 1 291 ? -32.681 -10.509 38.369 1.00 32.50 291 ALA A N 1
ATOM 2244 C CA . ALA A 1 291 ? -32.531 -9.254 37.650 1.00 32.50 291 ALA A CA 1
ATOM 2245 C C . ALA A 1 291 ? -33.858 -8.939 36.936 1.00 32.50 291 ALA A C 1
ATOM 2247 O O . ALA A 1 291 ? -34.272 -9.645 36.014 1.00 32.50 291 ALA A O 1
ATOM 2248 N N . LYS A 1 292 ? -34.567 -7.904 37.399 1.00 33.91 292 LYS A N 1
ATOM 2249 C CA . LYS A 1 292 ? -35.714 -7.350 36.674 1.00 33.91 292 LYS A CA 1
ATOM 2250 C C . LYS A 1 292 ? -35.194 -6.776 35.355 1.00 33.91 292 LYS A C 1
ATOM 2252 O O . LYS A 1 292 ? -34.437 -5.811 35.362 1.00 33.91 292 LYS A O 1
ATOM 2257 N N . MET A 1 293 ? -35.605 -7.372 34.236 1.00 34.16 293 MET A N 1
ATOM 2258 C CA . MET A 1 293 ? -35.475 -6.744 32.923 1.00 34.16 293 MET A CA 1
ATOM 2259 C C . MET A 1 293 ? -36.220 -5.407 32.952 1.00 34.16 293 MET A C 1
ATOM 2261 O O . MET A 1 293 ? -37.410 -5.383 33.270 1.00 34.16 293 MET A O 1
ATOM 2265 N N . LEU A 1 294 ? -35.521 -4.314 32.628 1.00 35.62 294 LEU A N 1
ATOM 2266 C CA . LEU A 1 294 ? -36.164 -3.025 32.393 1.00 35.62 294 LEU A CA 1
ATOM 2267 C C . LEU A 1 294 ? -37.201 -3.191 31.285 1.00 35.62 294 LEU A C 1
ATOM 2269 O O . LEU A 1 294 ? -36.902 -3.688 30.195 1.00 35.62 294 LEU A O 1
ATOM 2273 N N . THR A 1 295 ? -38.418 -2.744 31.560 1.00 64.06 295 THR A N 1
ATOM 2274 C CA . THR A 1 295 ? -39.462 -2.712 30.540 1.00 64.06 295 THR A CA 1
ATOM 2275 C C . THR A 1 295 ? -39.141 -1.633 29.502 1.00 64.06 295 THR A C 1
ATOM 2277 O O . THR A 1 295 ? -38.488 -0.626 29.788 1.00 64.06 295 THR A O 1
ATOM 2280 N N . ALA A 1 296 ? -39.619 -1.815 28.268 1.00 44.84 296 ALA A N 1
ATOM 2281 C CA . ALA A 1 296 ? -39.432 -0.841 27.186 1.00 44.84 296 ALA A CA 1
ATOM 2282 C C . ALA A 1 296 ? -39.984 0.562 27.526 1.00 44.84 296 ALA A C 1
ATOM 2284 O O . ALA A 1 296 ? -39.625 1.549 26.882 1.00 44.84 296 ALA A O 1
ATOM 2285 N N . GLU A 1 297 ? -40.847 0.651 28.538 1.00 45.47 297 GLU A N 1
ATOM 2286 C CA . GLU A 1 297 ? -41.454 1.879 29.037 1.00 45.47 297 GLU A CA 1
ATOM 2287 C C . GLU A 1 297 ? -40.520 2.634 29.999 1.00 45.47 297 GLU A C 1
ATOM 2289 O O . GLU A 1 297 ? -40.300 3.831 29.813 1.00 45.47 297 GLU A O 1
ATOM 2294 N N . GLU A 1 298 ? -39.835 1.936 30.912 1.00 53.09 298 GLU A N 1
ATOM 2295 C CA . GLU A 1 298 ? -38.801 2.523 31.785 1.00 53.09 298 GLU A CA 1
ATOM 2296 C C . GLU A 1 298 ? -37.597 3.038 30.978 1.00 53.09 298 GLU A C 1
ATOM 2298 O O . GLU A 1 298 ? -37.059 4.113 31.252 1.00 53.09 298 GLU A O 1
ATOM 2303 N N . ALA A 1 299 ? -37.224 2.334 29.904 1.00 45.78 299 ALA A N 1
ATOM 2304 C CA . ALA A 1 299 ? -36.174 2.780 28.986 1.00 45.78 299 ALA A CA 1
ATOM 2305 C C . ALA A 1 299 ? -36.563 4.044 28.184 1.00 45.78 299 ALA A C 1
ATOM 2307 O O . ALA A 1 299 ? -35.693 4.836 27.808 1.00 45.78 299 ALA A O 1
ATOM 2308 N N . ARG A 1 300 ? -37.862 4.266 27.926 1.00 51.78 300 ARG A N 1
ATOM 2309 C CA . ARG A 1 300 ? -38.364 5.505 27.298 1.00 51.78 300 ARG A CA 1
ATOM 2310 C C . ARG A 1 300 ? -38.390 6.669 28.283 1.00 51.78 300 ARG A C 1
ATOM 2312 O O . ARG A 1 300 ? -38.088 7.794 27.883 1.00 51.78 300 ARG A O 1
ATOM 2319 N N . ASP A 1 301 ? -38.687 6.407 29.550 1.00 48.41 301 ASP A N 1
ATOM 2320 C CA . ASP A 1 301 ? -38.778 7.444 30.579 1.00 48.41 301 ASP A CA 1
ATOM 2321 C C . ASP A 1 301 ? -37.395 7.995 30.976 1.00 48.41 301 ASP A C 1
ATOM 2323 O O . ASP A 1 301 ? -37.216 9.206 31.127 1.00 48.41 301 ASP A O 1
ATOM 2327 N N . ILE A 1 302 ? -36.366 7.138 30.990 1.00 50.22 302 ILE A N 1
ATOM 2328 C CA . ILE A 1 302 ? -34.960 7.550 31.167 1.00 50.22 302 ILE A CA 1
ATOM 2329 C C . ILE A 1 302 ? -34.485 8.439 30.002 1.00 50.22 302 ILE A C 1
ATOM 2331 O O . ILE A 1 302 ? -33.769 9.420 30.217 1.00 50.22 302 ILE A O 1
ATOM 2335 N N . ARG A 1 303 ? -34.925 8.161 28.765 1.00 43.84 303 ARG A N 1
ATOM 2336 C CA . ARG A 1 303 ? -34.605 8.999 27.593 1.00 43.84 303 ARG A CA 1
ATOM 2337 C C . ARG A 1 303 ? -35.291 10.365 27.632 1.00 43.84 303 ARG A C 1
ATOM 2339 O O . ARG A 1 303 ? -34.703 11.334 27.166 1.00 43.84 303 ARG A O 1
ATOM 2346 N N . ARG A 1 304 ? -36.491 10.472 28.215 1.00 47.69 304 ARG A N 1
ATOM 2347 C CA . ARG A 1 304 ? -37.175 11.766 28.393 1.00 47.69 304 ARG A CA 1
ATOM 2348 C C . ARG A 1 304 ? -36.471 12.660 29.411 1.00 47.69 304 ARG A C 1
ATOM 2350 O O . ARG A 1 304 ? -36.314 13.845 29.143 1.00 47.69 304 ARG A O 1
ATOM 2357 N N . ARG A 1 305 ? -35.980 12.099 30.522 1.00 44.62 305 ARG A N 1
ATOM 2358 C CA . ARG A 1 305 ? -35.275 12.868 31.570 1.00 44.62 305 ARG A CA 1
ATOM 2359 C C . ARG A 1 305 ? -33.910 13.402 31.128 1.00 44.62 305 ARG A C 1
ATOM 2361 O O . ARG A 1 305 ? -33.447 14.401 31.662 1.00 44.62 305 ARG A O 1
ATOM 2368 N N . ARG A 1 306 ? -33.277 12.769 30.135 1.00 39.69 306 ARG A N 1
ATOM 2369 C CA . ARG A 1 306 ? -31.973 13.198 29.604 1.00 39.69 306 ARG A CA 1
ATOM 2370 C C . ARG A 1 306 ? -32.062 14.403 28.653 1.00 39.69 306 ARG A C 1
ATOM 2372 O O . ARG A 1 306 ? -31.054 15.060 28.436 1.00 39.69 306 ARG A O 1
ATOM 2379 N N . ASN A 1 307 ? -33.253 14.722 28.138 1.00 38.25 307 ASN A N 1
ATOM 2380 C CA . ASN A 1 307 ? -33.465 15.821 27.187 1.00 38.25 307 ASN A CA 1
ATOM 2381 C C . ASN A 1 307 ? -33.978 17.124 27.832 1.00 38.25 307 ASN A C 1
ATOM 2383 O O . ASN A 1 307 ? -34.263 18.072 27.109 1.00 38.25 307 ASN A O 1
ATOM 2387 N N . SER A 1 308 ? -34.113 17.193 29.162 1.00 34.97 308 SER A N 1
ATOM 2388 C CA . SER A 1 308 ? -34.700 18.348 29.864 1.00 34.97 308 SER A CA 1
ATOM 2389 C C . SER A 1 308 ? -33.720 19.103 30.774 1.00 34.97 308 SER A C 1
ATOM 2391 O O . SER A 1 308 ? -34.132 19.652 31.794 1.00 34.97 308 SER A O 1
ATOM 2393 N N . HIS A 1 309 ? -32.425 19.118 30.454 1.00 33.47 309 HIS A N 1
ATOM 2394 C CA . HIS A 1 309 ? -31.448 19.902 31.218 1.00 33.47 309 HIS A CA 1
ATOM 2395 C C . HIS A 1 309 ? -30.391 20.527 30.305 1.00 33.47 309 HIS A C 1
ATOM 2397 O O . HIS A 1 309 ? -29.326 19.955 30.090 1.00 33.47 309 HIS A O 1
ATOM 2403 N N . VAL A 1 310 ? -30.721 21.695 29.753 1.00 32.53 310 VAL A N 1
ATOM 2404 C CA . VAL A 1 310 ? -29.763 22.654 29.195 1.00 32.53 310 VAL A CA 1
ATOM 2405 C C . VAL A 1 310 ? -30.331 24.045 29.473 1.00 32.53 310 VAL A C 1
ATOM 2407 O O . VAL A 1 310 ? -31.262 24.441 28.786 1.00 32.53 310 VAL A O 1
ATOM 2410 N N . ASP A 1 311 ? -29.785 24.738 30.471 1.00 34.66 311 ASP A N 1
ATOM 2411 C CA . ASP A 1 311 ? -29.838 26.198 30.589 1.00 34.66 311 ASP A CA 1
ATOM 2412 C C . ASP A 1 311 ? -28.427 26.701 30.959 1.00 34.66 311 ASP A C 1
ATOM 2414 O O . ASP A 1 311 ? -27.805 26.199 31.897 1.00 34.66 311 ASP A O 1
ATOM 2418 N N . ASP A 1 312 ? -27.956 27.621 30.110 1.00 32.94 312 ASP A N 1
ATOM 2419 C CA . ASP A 1 312 ? -27.101 28.807 30.277 1.00 32.94 312 ASP A CA 1
ATOM 2420 C C . ASP A 1 312 ? -25.840 28.813 31.162 1.00 32.94 312 ASP A C 1
ATOM 2422 O O . ASP A 1 312 ? -25.911 28.705 32.376 1.00 32.94 312 ASP A O 1
ATOM 2426 N N . GLU A 1 313 ? -24.696 29.128 30.529 1.00 29.92 313 GLU A N 1
ATOM 2427 C CA . GLU A 1 313 ? -23.704 30.136 30.972 1.00 29.92 313 GLU A CA 1
ATOM 2428 C C . GLU A 1 313 ? -22.772 30.495 29.773 1.00 29.92 313 GLU A C 1
ATOM 2430 O O . GLU A 1 313 ? -22.235 29.588 29.123 1.00 29.92 313 GLU A O 1
ATOM 2435 N N . PRO A 1 314 ? -22.557 31.785 29.426 1.00 36.59 314 PRO A N 1
ATOM 2436 C CA . PRO A 1 314 ? -21.718 32.189 28.295 1.00 36.59 314 PRO A CA 1
ATOM 2437 C C . PRO A 1 314 ? -20.227 32.308 28.661 1.00 36.59 314 PRO A C 1
ATOM 2439 O O . PRO A 1 314 ? -19.830 32.987 29.605 1.00 36.59 314 PRO A O 1
ATOM 2442 N N . PHE A 1 315 ? -19.368 31.693 27.844 1.00 32.53 315 PHE A N 1
ATOM 2443 C CA . PHE A 1 315 ? -17.911 31.721 28.003 1.00 32.53 315 PHE A CA 1
ATOM 2444 C C . PHE A 1 315 ? -17.292 33.007 27.418 1.00 32.53 315 PHE A C 1
ATOM 2446 O O . PHE A 1 315 ? -17.467 33.324 26.241 1.00 32.53 315 PHE A O 1
ATOM 2453 N N . VAL A 1 316 ? -16.538 33.733 28.247 1.00 30.98 316 VAL A N 1
ATOM 2454 C CA . VAL A 1 316 ? -15.813 34.974 27.918 1.00 30.98 316 VAL A CA 1
ATOM 2455 C C . VAL A 1 316 ? -14.474 34.658 27.235 1.00 30.98 316 VAL A C 1
ATOM 2457 O O . VAL A 1 316 ? -13.678 33.871 27.745 1.00 30.98 316 VAL A O 1
ATOM 2460 N N . ALA A 1 317 ? -14.196 35.296 26.093 1.00 31.94 317 ALA A N 1
ATOM 2461 C CA . ALA A 1 317 ? -12.942 35.151 25.345 1.00 31.94 317 ALA A CA 1
ATOM 2462 C C . ALA A 1 317 ? -11.822 36.090 25.861 1.00 31.94 317 ALA A C 1
ATOM 2464 O O . ALA A 1 317 ? -12.108 37.245 26.187 1.00 31.94 317 ALA A O 1
ATOM 2465 N N . PRO A 1 318 ? -10.543 35.656 25.889 1.00 33.94 318 PRO A N 1
ATOM 2466 C CA . PRO A 1 318 ? -9.404 36.525 26.190 1.00 33.94 318 PRO A CA 1
ATOM 2467 C C . PRO A 1 318 ? -8.829 37.226 24.933 1.00 33.94 318 PRO A C 1
ATOM 2469 O O . PRO A 1 318 ? -9.062 36.776 23.809 1.00 33.94 318 PRO A O 1
ATOM 2472 N N . PRO A 1 319 ? -8.072 38.332 25.107 1.00 33.44 319 PRO A N 1
ATOM 2473 C CA . PRO A 1 319 ? -7.761 39.282 24.040 1.00 33.44 319 PRO A CA 1
ATOM 2474 C C . PRO A 1 319 ? -6.588 38.869 23.139 1.00 33.44 319 PRO A C 1
ATOM 2476 O O . PRO A 1 319 ? -5.575 38.323 23.577 1.00 33.44 319 PRO A O 1
ATOM 2479 N N . SER A 1 320 ? -6.726 39.220 21.862 1.00 30.48 320 SER A N 1
ATOM 2480 C CA . SER A 1 320 ? -5.742 39.100 20.787 1.00 30.48 320 SER A CA 1
ATOM 2481 C C . SER A 1 320 ? -4.598 40.114 20.916 1.00 30.48 320 SER A C 1
ATOM 2483 O O . SER A 1 320 ? -4.839 41.320 20.992 1.00 30.48 320 SER A O 1
ATOM 2485 N N . PHE A 1 321 ? -3.354 39.637 20.847 1.00 32.22 321 PHE A N 1
ATOM 2486 C CA . PHE A 1 321 ? -2.165 40.468 20.643 1.00 32.22 321 PHE A CA 1
ATOM 2487 C C . PHE A 1 321 ? -1.981 40.775 19.148 1.00 32.22 321 PHE A C 1
ATOM 2489 O O . PHE A 1 321 ? -1.826 39.870 18.331 1.00 32.22 321 PHE A O 1
ATOM 2496 N N . HIS A 1 322 ? -1.992 42.064 18.801 1.00 31.84 322 HIS A N 1
ATOM 2497 C CA . HIS A 1 322 ? -1.567 42.584 17.503 1.00 31.84 322 HIS A CA 1
ATOM 2498 C C . HIS A 1 322 ? -0.050 42.798 17.501 1.00 31.84 322 HIS A C 1
ATOM 2500 O O . HIS A 1 322 ? 0.450 43.579 18.308 1.00 31.84 322 HIS A O 1
ATOM 2506 N N . GLU A 1 323 ? 0.660 42.223 16.531 1.00 30.77 323 GLU A N 1
ATOM 2507 C CA . GLU A 1 323 ? 2.006 42.673 16.171 1.00 30.77 323 GLU A CA 1
ATOM 2508 C C . GLU A 1 323 ? 2.070 42.941 14.661 1.00 30.77 323 GLU A C 1
ATOM 2510 O O . GLU A 1 323 ? 1.833 42.068 13.826 1.00 30.77 323 GLU A O 1
ATOM 2515 N N . LYS A 1 324 ? 2.297 44.216 14.326 1.00 34.03 324 LYS A N 1
ATOM 2516 C CA . LYS A 1 324 ? 2.462 44.748 12.971 1.00 34.03 324 LYS A CA 1
ATOM 2517 C C . LYS A 1 324 ? 3.881 44.460 12.490 1.00 34.03 324 LYS A C 1
ATOM 2519 O O . LYS A 1 324 ? 4.822 44.922 13.126 1.00 34.03 324 LYS A O 1
ATOM 2524 N N . ILE A 1 325 ? 4.035 43.866 11.308 1.00 33.12 325 ILE A N 1
ATOM 2525 C CA . ILE A 1 325 ? 5.261 44.010 10.512 1.00 33.12 325 ILE A CA 1
ATOM 2526 C C . ILE A 1 325 ? 4.869 44.376 9.080 1.00 33.12 325 ILE A C 1
ATOM 2528 O O . ILE A 1 325 ? 4.305 43.582 8.334 1.00 33.12 325 ILE A O 1
ATOM 2532 N N . SER A 1 326 ? 5.147 45.631 8.735 1.00 31.88 326 SER A N 1
ATOM 2533 C CA . SER A 1 326 ? 5.074 46.216 7.399 1.00 31.88 326 SER A CA 1
ATOM 2534 C C . SER A 1 326 ? 6.359 45.935 6.618 1.00 31.88 326 SER A C 1
ATOM 2536 O O . SER A 1 326 ? 7.447 46.137 7.158 1.00 31.88 326 SER A O 1
ATOM 2538 N N . GLY A 1 327 ? 6.247 45.579 5.338 1.00 30.20 327 GLY A N 1
ATOM 2539 C CA . GLY A 1 327 ? 7.391 45.530 4.425 1.00 30.20 327 GLY A CA 1
ATOM 2540 C C . GLY A 1 327 ? 7.027 45.027 3.030 1.00 30.20 327 GLY A C 1
ATOM 2541 O O . GLY A 1 327 ? 7.208 43.852 2.734 1.00 30.20 327 GLY A O 1
ATOM 2542 N N . GLU A 1 328 ? 6.522 45.917 2.173 1.00 33.53 328 GLU A N 1
ATOM 2543 C CA . GLU A 1 328 ? 6.404 45.692 0.724 1.00 33.53 328 GLU A CA 1
ATOM 2544 C C . GLU A 1 328 ? 7.779 45.706 0.035 1.00 33.53 328 GLU A C 1
ATOM 2546 O O . GLU A 1 328 ? 8.611 46.569 0.335 1.00 33.53 328 GLU A O 1
ATOM 2551 N N . PRO A 1 329 ? 7.965 44.882 -1.011 1.00 37.91 329 PRO A N 1
ATOM 2552 C CA . PRO A 1 329 ? 8.830 45.253 -2.122 1.00 37.91 329 PRO A CA 1
ATOM 2553 C C . PRO A 1 329 ? 8.094 45.256 -3.474 1.00 37.91 329 PRO A C 1
ATOM 2555 O O . PRO A 1 329 ? 7.422 44.304 -3.866 1.00 37.91 329 PRO A O 1
ATOM 2558 N N . LYS A 1 330 ? 8.290 46.360 -4.206 1.00 35.06 330 LYS A N 1
ATOM 2559 C CA . LYS A 1 330 ? 7.837 46.626 -5.581 1.00 35.06 330 LYS A CA 1
ATOM 2560 C C . LYS A 1 330 ? 8.456 45.660 -6.602 1.00 35.06 330 LYS A C 1
ATOM 2562 O O . LYS A 1 330 ? 9.661 45.421 -6.570 1.00 35.06 330 LYS A O 1
ATOM 2567 N N . LEU A 1 331 ? 7.663 45.242 -7.592 1.00 36.19 331 LEU A N 1
ATOM 2568 C CA . LEU A 1 331 ? 8.122 44.591 -8.829 1.00 36.19 331 LEU A CA 1
ATOM 2569 C C . LEU A 1 331 ? 7.784 45.443 -10.076 1.00 36.19 331 LEU A C 1
ATOM 2571 O O . LEU A 1 331 ? 6.778 46.155 -10.065 1.00 36.19 331 LEU A O 1
ATOM 2575 N N . PRO A 1 332 ? 8.608 45.396 -11.146 1.00 42.62 332 PRO A N 1
ATOM 2576 C CA . PRO A 1 332 ? 8.449 46.221 -12.349 1.00 42.62 332 PRO A CA 1
ATOM 2577 C C . PRO A 1 332 ? 7.542 45.580 -13.429 1.00 42.62 332 PRO A C 1
ATOM 2579 O O . PRO A 1 332 ? 7.310 44.370 -13.406 1.00 42.62 332 PRO A O 1
ATOM 2582 N N . PRO A 1 333 ? 7.049 46.368 -14.412 1.00 40.16 333 PRO A N 1
ATOM 2583 C CA . PRO A 1 333 ? 6.025 45.934 -15.361 1.00 40.16 333 PRO A CA 1
ATOM 2584 C C . PRO A 1 333 ? 6.603 45.149 -16.547 1.00 40.16 333 PRO A C 1
ATOM 2586 O O . PRO A 1 333 ? 7.654 45.491 -17.094 1.00 40.16 333 PRO A O 1
ATOM 2589 N N . ARG A 1 334 ? 5.870 44.125 -17.004 1.00 34.09 334 ARG A N 1
ATOM 2590 C CA . ARG A 1 334 ? 6.213 43.327 -18.189 1.00 34.09 334 ARG A CA 1
ATOM 2591 C C . ARG A 1 334 ? 5.302 43.695 -19.366 1.00 34.09 334 ARG A C 1
ATOM 2593 O O . ARG A 1 334 ? 4.083 43.616 -19.272 1.00 34.09 334 ARG A O 1
ATOM 2600 N N . LYS A 1 335 ? 5.936 44.123 -20.462 1.00 35.44 335 LYS A N 1
ATOM 2601 C CA . LYS A 1 335 ? 5.346 44.464 -21.767 1.00 35.44 335 LYS A CA 1
ATOM 2602 C C . LYS A 1 335 ? 4.716 43.241 -22.446 1.00 35.44 335 LYS A C 1
ATOM 2604 O O . LYS A 1 335 ? 5.285 42.153 -22.390 1.00 35.44 335 LYS A O 1
ATOM 2609 N N . GLY A 1 336 ? 3.598 43.462 -23.138 1.00 36.22 336 GLY A N 1
ATOM 2610 C CA . GLY A 1 336 ? 2.968 42.493 -24.037 1.00 36.22 336 GLY A CA 1
ATOM 2611 C C . GLY A 1 336 ? 3.571 42.470 -25.445 1.00 36.22 336 GLY A C 1
ATOM 2612 O O . GLY A 1 336 ? 4.311 43.377 -25.826 1.00 36.22 336 GLY A O 1
ATOM 2613 N N . ALA A 1 337 ? 3.207 41.441 -26.217 1.00 32.75 337 ALA A N 1
ATOM 2614 C CA . ALA A 1 337 ? 3.184 41.463 -27.678 1.00 32.75 337 ALA A CA 1
ATOM 2615 C C . ALA A 1 337 ? 2.295 40.336 -28.243 1.00 32.75 337 ALA A C 1
ATOM 2617 O O . ALA A 1 337 ? 2.326 39.199 -27.780 1.00 32.75 337 ALA A O 1
ATOM 2618 N N . ASN A 1 338 ? 1.519 40.741 -29.247 1.00 34.56 338 ASN A N 1
ATOM 2619 C CA . ASN A 1 338 ? 0.531 40.060 -30.086 1.00 34.56 338 ASN A CA 1
ATOM 2620 C C . ASN A 1 338 ? 0.979 38.778 -30.817 1.00 34.56 338 ASN A C 1
ATOM 2622 O O . ASN A 1 338 ? 2.150 38.617 -31.148 1.00 34.56 338 ASN A O 1
ATOM 2626 N N . GLY A 1 339 ? -0.009 37.982 -31.254 1.00 30.72 339 GLY A N 1
ATOM 2627 C CA . GLY A 1 339 ? 0.142 37.037 -32.368 1.00 30.72 339 GLY A CA 1
ATOM 2628 C C . GLY A 1 339 ? -1.142 36.273 -32.718 1.00 30.72 339 GLY A C 1
ATOM 2629 O O . GLY A 1 339 ? -1.501 35.320 -32.042 1.00 30.72 339 GLY A O 1
ATOM 2630 N N . SER A 1 340 ? -1.824 36.703 -33.779 1.00 32.81 340 SER A N 1
ATOM 2631 C CA . SER A 1 340 ? -3.068 36.170 -34.357 1.00 32.81 340 SER A CA 1
ATOM 2632 C C . SER A 1 340 ? -2.859 35.008 -35.344 1.00 32.81 340 SER A C 1
ATOM 2634 O O . SER A 1 340 ? -1.896 35.058 -36.107 1.00 32.81 340 SER A O 1
ATOM 2636 N N . SER A 1 341 ? -3.829 34.084 -35.467 1.00 31.03 341 SER A N 1
ATOM 2637 C CA . SER A 1 341 ? -4.518 33.721 -36.740 1.00 31.03 341 SER A CA 1
ATOM 2638 C C . SER A 1 341 ? -5.522 32.557 -36.572 1.00 31.03 341 SER A C 1
ATOM 2640 O O . SER A 1 341 ? -5.246 31.646 -35.793 1.00 31.03 341 SER A O 1
ATOM 2642 N N . PRO A 1 342 ? -6.658 32.535 -37.309 1.00 42.25 342 PRO A N 1
ATOM 2643 C CA . PRO A 1 342 ? -7.684 31.494 -37.207 1.00 42.25 342 PRO A CA 1
ATOM 2644 C C . PRO A 1 342 ? -7.642 30.483 -38.370 1.00 42.25 342 PRO A C 1
ATOM 2646 O O . PRO A 1 342 ? -7.238 30.810 -39.484 1.00 42.25 342 PRO A O 1
ATOM 2649 N N . SER A 1 343 ? -8.157 29.272 -38.145 1.00 29.25 343 SER A N 1
ATOM 2650 C CA . SER A 1 343 ? -8.510 28.328 -39.216 1.00 29.25 343 SER A CA 1
ATOM 2651 C C . SER A 1 343 ? -9.941 27.812 -39.035 1.00 29.25 343 SER A C 1
ATOM 2653 O O . SER A 1 343 ? -10.379 27.462 -37.943 1.00 29.25 343 SER A O 1
ATOM 2655 N N . ARG A 1 344 ? -10.690 27.863 -40.140 1.00 29.31 344 ARG A N 1
ATOM 2656 C CA . ARG A 1 344 ? -12.125 27.595 -40.285 1.00 29.31 344 ARG A CA 1
ATOM 2657 C C . ARG A 1 344 ? -12.287 26.209 -40.909 1.00 29.31 344 ARG A C 1
ATOM 2659 O O . ARG A 1 344 ? -11.721 25.975 -41.972 1.00 29.31 344 ARG A O 1
ATOM 2666 N N . VAL A 1 345 ? -13.076 25.325 -40.300 1.00 28.75 345 VAL A N 1
ATOM 2667 C CA . VAL A 1 345 ? -13.486 24.044 -40.902 1.00 28.75 345 VAL A CA 1
ATOM 2668 C C . VAL A 1 345 ? -15.003 23.912 -40.802 1.00 28.75 345 VAL A C 1
ATOM 2670 O O . VAL A 1 345 ? -15.592 24.121 -39.746 1.00 28.75 345 VAL A O 1
ATOM 2673 N N . VAL A 1 346 ? -15.615 23.626 -41.949 1.00 31.97 346 VAL A N 1
ATOM 2674 C CA . VAL A 1 346 ? -17.051 23.431 -42.173 1.00 31.97 346 VAL A CA 1
ATOM 2675 C C . VAL A 1 346 ? -17.396 21.967 -41.887 1.00 31.97 346 VAL A C 1
ATOM 2677 O O . VAL A 1 346 ? -16.704 21.078 -42.378 1.00 31.97 346 VAL A O 1
ATOM 2680 N N . VAL A 1 347 ? -18.462 21.717 -41.123 1.00 31.03 347 VAL A N 1
ATOM 2681 C CA . VAL A 1 347 ? -19.003 20.376 -40.834 1.00 31.03 347 VAL A CA 1
ATOM 2682 C C . VAL A 1 347 ? -20.422 20.294 -41.395 1.00 31.03 347 VAL A C 1
ATOM 2684 O O . VAL A 1 347 ? -21.212 21.216 -41.203 1.00 31.03 347 VAL A O 1
ATOM 2687 N N . GLY A 1 348 ? -20.703 19.218 -42.133 1.00 27.19 348 GLY A N 1
ATOM 2688 C CA . GLY A 1 348 ? -22.008 18.907 -42.716 1.00 27.19 348 GLY A CA 1
ATOM 2689 C C . GLY A 1 348 ? -22.796 17.894 -41.882 1.00 27.19 348 GLY A C 1
ATOM 2690 O O . GLY A 1 348 ? -22.215 16.994 -41.275 1.00 27.19 348 GLY A O 1
ATOM 2691 N N . ASP A 1 349 ? -24.117 18.058 -41.894 1.00 27.88 349 ASP A N 1
ATOM 2692 C CA . ASP A 1 349 ? -25.109 17.248 -41.186 1.00 27.88 349 ASP A CA 1
ATOM 2693 C C . ASP A 1 349 ? -25.342 15.869 -41.821 1.00 27.88 349 ASP A C 1
ATOM 2695 O O . ASP A 1 349 ? -25.400 15.732 -43.043 1.00 27.88 349 ASP A O 1
ATOM 2699 N N . ASN A 1 350 ? -25.595 14.859 -40.980 1.00 30.23 350 ASN A N 1
ATOM 2700 C CA . ASN A 1 350 ? -26.219 13.593 -41.371 1.00 30.23 350 ASN A CA 1
ATOM 2701 C C . ASN A 1 350 ? -27.229 13.151 -40.302 1.00 30.23 350 ASN A C 1
ATOM 2703 O O . ASN A 1 350 ? -26.868 12.878 -39.161 1.00 30.23 350 ASN A O 1
ATOM 2707 N N . THR A 1 351 ? -28.496 13.026 -40.698 1.00 32.12 351 THR A N 1
ATOM 2708 C CA . THR A 1 351 ? -29.593 12.492 -39.880 1.00 32.12 351 THR A CA 1
ATOM 2709 C C . THR A 1 351 ? -29.963 11.079 -40.348 1.00 32.12 351 THR A C 1
ATOM 2711 O O . THR A 1 351 ? -30.062 10.814 -41.545 1.00 32.12 351 THR A O 1
ATOM 2714 N N . VAL A 1 352 ? -30.189 10.151 -39.409 1.00 34.56 352 VAL A N 1
ATOM 2715 C CA . VAL A 1 352 ? -30.708 8.794 -39.678 1.00 34.56 352 VAL A CA 1
ATOM 2716 C C . VAL A 1 352 ? -31.919 8.524 -38.783 1.00 34.56 352 VAL A C 1
ATOM 2718 O O . VAL A 1 352 ? -31.856 8.667 -37.565 1.00 34.56 352 VAL A O 1
ATOM 2721 N N . GLY A 1 353 ? -33.034 8.141 -39.414 1.00 31.69 353 GLY A N 1
ATOM 2722 C CA . GLY A 1 353 ? -34.335 7.900 -38.789 1.00 31.69 353 GLY A CA 1
ATOM 2723 C C . GLY A 1 353 ? -34.500 6.516 -38.146 1.00 31.69 353 GLY A C 1
ATOM 2724 O O . GLY A 1 353 ? -33.962 5.511 -38.610 1.00 31.69 353 GLY A O 1
ATOM 2725 N N . GLY A 1 354 ? -35.299 6.473 -37.076 1.00 32.75 354 GLY A N 1
ATOM 2726 C CA . GLY A 1 354 ? -35.582 5.282 -36.276 1.00 32.75 354 GLY A CA 1
ATOM 2727 C C . GLY A 1 354 ? -36.810 4.475 -36.722 1.00 32.75 354 GLY A C 1
ATOM 2728 O O . GLY A 1 354 ? -37.833 5.018 -37.138 1.00 32.75 354 GLY A O 1
ATOM 2729 N N . ARG A 1 355 ? -36.736 3.149 -36.542 1.00 32.53 355 ARG A N 1
ATOM 2730 C CA . ARG A 1 355 ? -37.884 2.223 -36.512 1.00 32.53 355 ARG A CA 1
ATOM 2731 C C . ARG A 1 355 ? -37.919 1.516 -35.155 1.00 32.53 355 ARG A C 1
ATOM 2733 O O . ARG A 1 355 ? -36.955 0.854 -34.782 1.00 32.53 355 ARG A O 1
ATOM 2740 N N . LYS A 1 356 ? -39.038 1.632 -34.434 1.00 34.31 356 LYS A N 1
ATOM 2741 C CA . LYS A 1 356 ? -39.288 0.953 -33.151 1.00 34.31 356 LYS A CA 1
ATOM 2742 C C . LYS A 1 356 ? -39.654 -0.520 -33.390 1.00 34.31 356 LYS A C 1
ATOM 2744 O O . LYS A 1 356 ? -40.542 -0.803 -34.190 1.00 34.31 356 LYS A O 1
ATOM 2749 N N . ARG A 1 357 ? -38.996 -1.448 -32.685 1.00 38.31 357 ARG A N 1
ATOM 2750 C CA . ARG A 1 357 ? -39.397 -2.864 -32.575 1.00 38.31 357 ARG A CA 1
ATOM 2751 C C . ARG A 1 357 ? -39.991 -3.111 -31.189 1.00 38.31 357 ARG A C 1
ATOM 2753 O O . ARG A 1 357 ? -39.448 -2.635 -30.198 1.00 38.31 357 ARG A O 1
ATOM 2760 N N . VAL A 1 358 ? -41.098 -3.847 -31.143 1.00 44.94 358 VAL A N 1
ATOM 2761 C CA . VAL A 1 358 ? -41.791 -4.252 -29.913 1.00 44.94 358 VAL A CA 1
ATOM 2762 C C . VAL A 1 358 ? -41.147 -5.542 -29.391 1.00 44.94 358 VAL A C 1
ATOM 2764 O O . VAL A 1 358 ? -40.926 -6.479 -30.157 1.00 44.94 358 VAL A O 1
ATOM 2767 N N . LEU A 1 359 ? -40.792 -5.556 -28.106 1.00 43.50 359 LEU A N 1
ATOM 2768 C CA . LEU A 1 359 ? -40.105 -6.652 -27.417 1.00 43.50 359 LEU A CA 1
ATOM 2769 C C . LEU A 1 359 ? -41.061 -7.822 -27.138 1.00 43.50 359 LEU A C 1
ATOM 2771 O O . LEU A 1 359 ? -42.169 -7.630 -26.645 1.00 43.50 359 LEU A O 1
ATOM 2775 N N . SER A 1 360 ? -40.622 -9.040 -27.468 1.00 51.19 360 SER A N 1
ATOM 2776 C CA . SER A 1 360 ? -41.411 -10.269 -27.313 1.00 51.19 360 SER A CA 1
ATOM 2777 C C . SER A 1 360 ? -41.507 -10.730 -25.846 1.00 51.19 360 SER A C 1
ATOM 2779 O O . SER A 1 360 ? -40.552 -10.505 -25.098 1.00 51.19 360 SER A O 1
ATOM 2781 N N . PRO A 1 361 ? -42.570 -11.450 -25.438 1.00 58.97 361 PRO A N 1
ATOM 2782 C CA . PRO A 1 361 ? -42.804 -11.896 -24.054 1.00 58.97 361 PRO A CA 1
ATOM 2783 C C . PRO A 1 361 ? -41.639 -12.657 -23.395 1.00 58.97 361 PRO A C 1
ATOM 2785 O O . PRO A 1 361 ? -41.434 -12.565 -22.188 1.00 58.97 361 PRO A O 1
ATOM 2788 N N . THR A 1 362 ? -40.809 -13.345 -24.179 1.00 60.81 362 THR A N 1
ATOM 2789 C CA . THR A 1 362 ? -39.604 -14.048 -23.707 1.00 60.81 362 THR A CA 1
ATOM 2790 C C . THR A 1 362 ? -38.550 -13.104 -23.120 1.00 60.81 362 THR A C 1
ATOM 2792 O O . THR A 1 362 ? -37.841 -13.475 -22.189 1.00 60.81 362 THR A O 1
ATOM 2795 N N . SER A 1 363 ? -38.476 -11.863 -23.611 1.00 55.25 363 SER A N 1
ATOM 2796 C CA . SER A 1 363 ? -37.566 -10.838 -23.077 1.00 55.25 363 SER A CA 1
ATOM 2797 C C . SER A 1 363 ? -38.023 -10.282 -21.723 1.00 55.25 363 SER A C 1
ATOM 2799 O O . SER A 1 363 ? -37.191 -9.848 -20.929 1.00 55.25 363 SER A O 1
ATOM 2801 N N . LEU A 1 364 ? -39.325 -10.361 -21.423 1.00 60.62 364 LEU A N 1
ATOM 2802 C CA . LEU A 1 364 ? -39.890 -9.911 -20.152 1.00 60.62 364 LEU A CA 1
ATOM 2803 C C . LEU A 1 364 ? -39.539 -10.881 -19.014 1.00 60.62 364 LEU A C 1
ATOM 2805 O O . LEU A 1 364 ? -39.112 -10.456 -17.945 1.00 60.62 364 LEU A O 1
ATOM 2809 N N . ASN A 1 365 ? -39.628 -12.190 -19.267 1.00 56.41 365 ASN A N 1
ATOM 2810 C CA . ASN A 1 365 ? -39.263 -13.207 -18.275 1.00 56.41 365 ASN A CA 1
ATOM 2811 C C . ASN A 1 365 ? -37.755 -13.203 -17.975 1.00 56.41 365 ASN A C 1
ATOM 2813 O O . ASN A 1 365 ? -37.354 -13.365 -16.823 1.00 56.41 365 ASN A O 1
ATOM 2817 N N . LEU A 1 366 ? -36.920 -12.939 -18.987 1.00 65.12 366 LEU A N 1
ATOM 2818 C CA . LEU A 1 366 ? -35.477 -12.768 -18.801 1.00 65.12 366 LEU A CA 1
ATOM 2819 C C . LEU A 1 366 ? -35.157 -11.516 -17.962 1.00 65.12 366 LEU A C 1
ATOM 2821 O O . LEU A 1 366 ? -34.317 -11.575 -17.069 1.00 65.12 366 LEU A O 1
ATOM 2825 N N . MET A 1 367 ? -35.869 -10.409 -18.192 1.00 64.50 367 MET A N 1
ATOM 2826 C CA . MET A 1 367 ? -35.757 -9.184 -17.388 1.00 64.50 367 MET A CA 1
ATOM 2827 C C . MET A 1 367 ? -36.113 -9.418 -15.914 1.00 64.50 367 MET A C 1
ATOM 2829 O O . MET A 1 367 ? -35.392 -8.947 -15.035 1.00 64.50 367 MET A O 1
ATOM 2833 N N . VAL A 1 368 ? -37.180 -10.170 -15.623 1.00 75.31 368 VAL A N 1
ATOM 2834 C CA . VAL A 1 368 ? -37.579 -10.480 -14.237 1.00 75.31 368 VAL A CA 1
ATOM 2835 C C . VAL A 1 368 ? -36.519 -11.337 -13.536 1.00 75.31 368 VAL A C 1
ATOM 2837 O O . VAL A 1 368 ? -36.159 -11.042 -12.397 1.00 75.31 368 VAL A O 1
ATOM 2840 N N . ALA A 1 369 ? -35.949 -12.330 -14.225 1.00 73.25 369 ALA A N 1
ATOM 2841 C CA . ALA A 1 369 ? -34.871 -13.154 -13.676 1.00 73.25 369 ALA A CA 1
ATOM 2842 C C . ALA A 1 369 ? -33.596 -12.337 -13.390 1.00 73.25 369 ALA A C 1
ATOM 2844 O O . ALA A 1 369 ? -33.022 -12.444 -12.306 1.00 73.25 369 ALA A O 1
ATOM 2845 N N . ILE A 1 370 ? -33.191 -11.463 -14.318 1.00 72.69 370 ILE A N 1
ATOM 2846 C CA . ILE A 1 370 ? -32.027 -10.577 -14.146 1.00 72.69 370 ILE A CA 1
ATOM 2847 C C . ILE A 1 370 ? -32.257 -9.596 -12.987 1.00 72.69 370 ILE A C 1
ATOM 2849 O O . ILE A 1 370 ? -31.367 -9.388 -12.165 1.00 72.69 370 ILE A O 1
ATOM 2853 N N . THR A 1 371 ? -33.465 -9.040 -12.871 1.00 73.62 371 THR A N 1
ATOM 2854 C CA . THR A 1 371 ? -33.815 -8.110 -11.787 1.00 73.62 371 THR A CA 1
ATOM 2855 C C . THR A 1 371 ? -33.789 -8.805 -10.425 1.00 73.62 371 THR A C 1
ATOM 2857 O O . THR A 1 371 ? -33.277 -8.237 -9.463 1.00 73.62 371 THR A O 1
ATOM 2860 N N . GLY A 1 372 ? -34.268 -10.053 -10.345 1.00 79.88 372 GLY A N 1
ATOM 2861 C CA . GLY A 1 372 ? -34.203 -10.864 -9.127 1.00 79.88 372 GLY A CA 1
ATOM 2862 C C . GLY A 1 372 ? -32.767 -11.094 -8.648 1.00 79.88 372 GLY A C 1
ATOM 2863 O O . GLY A 1 372 ? -32.473 -10.846 -7.479 1.00 79.88 372 GLY A O 1
ATOM 2864 N N . VAL A 1 373 ? -31.862 -11.475 -9.559 1.00 73.19 373 VAL A N 1
ATOM 2865 C CA . VAL A 1 373 ? -30.434 -11.702 -9.259 1.00 73.19 373 VAL A CA 1
ATOM 2866 C C . VAL A 1 373 ? -29.730 -10.405 -8.841 1.00 73.19 373 VAL A C 1
ATOM 2868 O O . VAL A 1 373 ? -29.004 -10.379 -7.848 1.00 73.19 373 VAL A O 1
ATOM 2871 N N . LEU A 1 374 ? -29.983 -9.293 -9.538 1.00 65.88 374 LEU A N 1
ATOM 2872 C CA . LEU A 1 374 ? -29.393 -7.990 -9.200 1.00 65.88 374 LEU A CA 1
ATOM 2873 C C . LEU A 1 374 ? -29.897 -7.438 -7.857 1.00 65.88 374 LEU A C 1
ATOM 2875 O O . LEU A 1 374 ? -29.136 -6.790 -7.130 1.00 65.88 374 LEU A O 1
ATOM 2879 N N . PHE A 1 375 ? -31.150 -7.723 -7.496 1.00 66.69 375 PHE A N 1
ATOM 2880 C CA . PHE A 1 375 ? -31.705 -7.375 -6.190 1.00 66.69 375 PHE A CA 1
ATOM 2881 C C . PHE A 1 375 ? -31.038 -8.179 -5.064 1.00 66.69 375 PHE A C 1
ATOM 2883 O O . PHE A 1 375 ? -30.687 -7.607 -4.033 1.00 66.69 375 PHE A O 1
ATOM 2890 N N . THR A 1 376 ? -30.756 -9.469 -5.286 1.00 57.16 376 THR A N 1
ATOM 2891 C CA . THR A 1 376 ? -30.048 -10.299 -4.293 1.00 57.16 376 THR A CA 1
ATOM 2892 C C . THR A 1 376 ? -28.604 -9.833 -4.084 1.00 57.16 376 THR A C 1
ATOM 2894 O O . THR A 1 376 ? -28.157 -9.708 -2.944 1.00 57.16 376 THR A O 1
ATOM 2897 N N . ILE A 1 377 ? -27.896 -9.486 -5.165 1.00 62.66 377 ILE A N 1
ATOM 2898 C CA . ILE A 1 377 ? -26.523 -8.949 -5.106 1.00 62.66 377 ILE A CA 1
ATOM 2899 C C . ILE A 1 377 ? -26.491 -7.580 -4.401 1.00 62.66 377 ILE A C 1
ATOM 2901 O O . ILE A 1 377 ? -25.568 -7.284 -3.642 1.00 62.66 377 ILE A O 1
ATOM 2905 N N . SER A 1 378 ? -27.511 -6.742 -4.612 1.00 54.06 378 SER A N 1
ATOM 2906 C CA . SER A 1 378 ? -27.609 -5.426 -3.962 1.00 54.06 378 SER A CA 1
ATOM 2907 C C . SER A 1 378 ? -27.886 -5.531 -2.460 1.00 54.06 378 SER A C 1
ATOM 2909 O O . SER A 1 378 ? -27.306 -4.766 -1.690 1.00 54.06 378 SER A O 1
ATOM 2911 N N . ILE A 1 379 ? -28.698 -6.502 -2.024 1.00 57.25 379 ILE A N 1
ATOM 2912 C CA . ILE A 1 379 ? -28.912 -6.788 -0.594 1.00 57.25 379 ILE A CA 1
ATOM 2913 C C . ILE A 1 379 ? -27.622 -7.307 0.054 1.00 57.25 379 ILE A C 1
ATOM 2915 O O . ILE A 1 379 ? -27.262 -6.846 1.135 1.00 57.25 379 ILE A O 1
ATOM 2919 N N . GLN A 1 380 ? -26.872 -8.183 -0.625 1.00 45.81 380 GLN A N 1
ATOM 2920 C CA . GLN A 1 380 ? -25.568 -8.645 -0.131 1.00 45.81 380 GLN A CA 1
ATOM 2921 C C . GLN A 1 380 ? -24.550 -7.503 0.006 1.00 45.81 380 GLN A C 1
ATOM 2923 O O . GLN A 1 380 ? -23.788 -7.481 0.968 1.00 45.81 380 GLN A O 1
ATOM 2928 N N . LYS A 1 381 ? -24.569 -6.509 -0.894 1.00 47.66 381 LYS A N 1
ATOM 2929 C CA . LYS A 1 381 ? -23.704 -5.324 -0.781 1.00 47.66 381 LYS A CA 1
ATOM 2930 C C . LYS A 1 381 ? -24.147 -4.333 0.302 1.00 47.66 381 LYS A C 1
ATOM 2932 O O . LYS A 1 381 ? -23.289 -3.751 0.959 1.00 47.66 381 LYS A O 1
ATOM 2937 N N . PHE A 1 382 ? -25.444 -4.148 0.549 1.00 45.31 382 PHE A N 1
ATOM 2938 C CA . PHE A 1 382 ? -25.908 -3.285 1.649 1.00 45.31 382 PHE A CA 1
ATOM 2939 C C . PHE A 1 382 ? -25.694 -3.904 3.037 1.00 45.31 382 PHE A C 1
ATOM 2941 O O . PHE A 1 382 ? -25.471 -3.173 3.997 1.00 45.31 382 PHE A O 1
ATOM 2948 N N . ALA A 1 383 ? -25.656 -5.232 3.134 1.00 40.34 383 ALA A N 1
ATOM 2949 C CA . ALA A 1 383 ? -25.220 -5.929 4.343 1.00 40.34 383 ALA A CA 1
ATOM 2950 C C . ALA A 1 383 ? -23.696 -5.841 4.596 1.00 40.34 383 ALA A C 1
ATOM 2952 O O . ALA A 1 383 ? -23.236 -6.280 5.644 1.00 40.34 383 ALA A O 1
ATOM 2953 N N . SER A 1 384 ? -22.910 -5.284 3.660 1.00 38.84 384 SER A N 1
ATOM 2954 C CA . SER A 1 384 ? -21.438 -5.227 3.743 1.00 38.84 384 SER A CA 1
ATOM 2955 C C . SER A 1 384 ? -20.846 -3.874 4.165 1.00 38.84 384 SER A C 1
ATOM 2957 O O . SER A 1 384 ? -19.635 -3.772 4.327 1.00 38.84 384 SER A O 1
ATOM 2959 N N . THR A 1 385 ? -21.662 -2.848 4.440 1.00 42.59 385 THR A N 1
ATOM 2960 C CA . THR A 1 385 ? -21.292 -1.911 5.515 1.00 42.59 385 THR A CA 1
ATOM 2961 C C . THR A 1 385 ? -21.594 -2.646 6.809 1.00 42.59 385 THR A C 1
ATOM 2963 O O . THR A 1 385 ? -22.781 -2.872 7.057 1.00 42.59 385 THR A O 1
ATOM 2966 N N . PRO A 1 386 ? -20.596 -3.059 7.611 1.00 41.75 386 PRO A N 1
ATOM 2967 C CA . PRO A 1 386 ? -20.885 -3.676 8.888 1.00 41.75 386 PRO A CA 1
ATOM 2968 C C . PRO A 1 386 ? -21.569 -2.610 9.749 1.00 41.75 386 PRO A C 1
ATOM 2970 O O . PRO A 1 386 ? -20.928 -1.793 10.403 1.00 41.75 386 PRO A O 1
ATOM 2973 N N . ALA A 1 387 ? -22.903 -2.612 9.769 1.00 40.28 387 ALA A N 1
ATOM 2974 C CA . ALA A 1 387 ? -23.579 -2.455 11.037 1.00 40.28 387 ALA A CA 1
ATOM 2975 C C . ALA A 1 387 ? -23.023 -3.616 11.849 1.00 40.28 387 ALA A C 1
ATOM 2977 O O . ALA A 1 387 ? -23.430 -4.757 11.641 1.00 40.28 387 ALA A O 1
ATOM 2978 N N . VAL A 1 388 ? -21.967 -3.339 12.616 1.00 45.84 388 VAL A N 1
ATOM 2979 C CA . VAL A 1 388 ? -21.381 -4.299 13.531 1.00 45.84 388 VAL A CA 1
ATOM 2980 C C . VAL A 1 388 ? -22.547 -4.683 14.424 1.00 45.84 388 VAL A C 1
ATOM 2982 O O . VAL A 1 388 ? -22.956 -3.925 15.302 1.00 45.84 388 VAL A O 1
ATOM 2985 N N . ALA A 1 389 ? -23.171 -5.818 14.121 1.00 39.41 389 ALA A N 1
ATOM 2986 C CA . ALA A 1 389 ? -23.980 -6.529 15.075 1.00 39.41 389 ALA A CA 1
ATOM 2987 C C . ALA A 1 389 ? -22.956 -7.043 16.077 1.00 39.41 389 ALA A C 1
ATOM 2989 O O . ALA A 1 389 ? -22.581 -8.212 16.048 1.00 39.41 389 ALA A O 1
ATOM 2990 N N . THR A 1 390 ? -22.427 -6.131 16.898 1.00 48.03 390 THR A N 1
ATOM 2991 C CA . THR A 1 390 ? -21.711 -6.512 18.091 1.00 48.03 390 THR A CA 1
ATOM 2992 C C . THR A 1 390 ? -22.719 -7.391 18.795 1.00 48.03 390 THR A C 1
ATOM 2994 O O . THR A 1 390 ? -23.823 -6.954 19.142 1.00 48.03 390 THR A O 1
ATOM 2997 N N . SER A 1 391 ? -22.400 -8.679 18.935 1.00 53.06 391 SER A N 1
ATOM 2998 C CA . SER A 1 391 ? -23.046 -9.434 19.996 1.00 53.06 391 SER A CA 1
ATOM 2999 C C . SER A 1 391 ? -22.874 -8.534 21.215 1.00 53.06 391 SER A C 1
ATOM 3001 O O . SER A 1 391 ? -21.749 -8.094 21.465 1.00 53.06 391 SER A O 1
ATOM 3003 N N . THR A 1 392 ? -23.967 -8.142 21.865 1.00 60.47 392 THR A N 1
ATOM 3004 C CA . THR A 1 392 ? -24.025 -7.029 22.833 1.00 60.47 392 THR A CA 1
ATOM 3005 C C . THR A 1 392 ? -23.078 -7.178 24.034 1.00 60.47 392 THR A C 1
ATOM 3007 O O . THR A 1 392 ? -23.064 -6.323 24.911 1.00 60.47 392 THR A O 1
ATOM 3010 N N . GLU A 1 393 ? -22.283 -8.244 24.059 1.00 85.38 393 GLU A N 1
ATOM 3011 C CA . GLU A 1 393 ? -21.346 -8.651 25.094 1.00 85.38 393 GLU A CA 1
ATOM 3012 C C . GLU A 1 393 ? -19.865 -8.592 24.665 1.00 85.38 393 GLU A C 1
ATOM 3014 O O . GLU A 1 393 ? -19.001 -8.736 25.524 1.00 85.38 393 GLU A O 1
ATOM 3019 N N . ARG A 1 394 ? -19.531 -8.370 23.380 1.00 92.88 394 ARG A N 1
ATOM 3020 C CA . ARG A 1 394 ? -18.125 -8.296 22.928 1.00 92.88 394 ARG A CA 1
ATOM 3021 C C . ARG A 1 394 ? -17.584 -6.872 22.978 1.00 92.88 394 ARG A C 1
ATOM 3023 O O . ARG A 1 394 ? -18.235 -5.936 22.511 1.00 92.88 394 ARG A O 1
ATOM 3030 N N . MET A 1 395 ? -16.369 -6.715 23.500 1.00 93.75 395 MET A N 1
ATOM 3031 C CA . MET A 1 395 ? -15.711 -5.412 23.584 1.00 93.75 395 MET A CA 1
ATOM 3032 C C . MET A 1 395 ? -14.943 -5.088 22.290 1.00 93.75 395 MET A C 1
ATOM 3034 O O . MET A 1 395 ? -14.059 -5.856 21.902 1.00 93.75 395 MET A O 1
ATOM 3038 N N . PRO A 1 396 ? -15.219 -3.943 21.639 1.0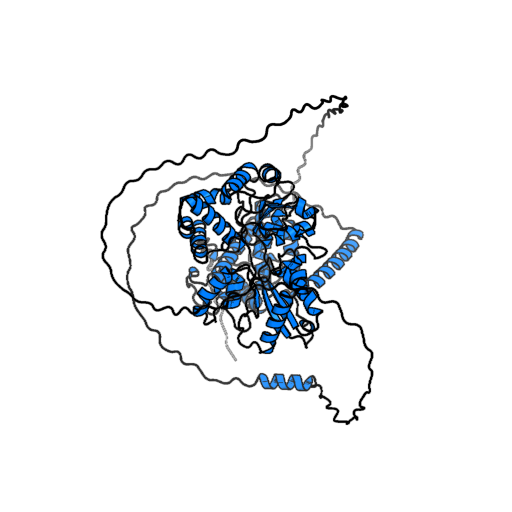0 94.88 396 PRO A N 1
ATOM 3039 C CA . PRO A 1 396 ? -14.547 -3.577 20.401 1.00 94.88 396 PRO A CA 1
ATOM 3040 C C . PRO A 1 396 ? -13.127 -3.047 20.645 1.00 94.88 396 PRO A C 1
ATOM 3042 O O . PRO A 1 396 ? -12.905 -2.208 21.521 1.00 94.88 396 PRO A O 1
ATOM 3045 N N . ILE A 1 397 ? -12.186 -3.477 19.805 1.00 96.00 397 ILE A N 1
ATOM 3046 C CA . ILE A 1 397 ? -10.824 -2.945 19.692 1.00 96.00 397 ILE A CA 1
ATOM 3047 C C . ILE A 1 397 ? -10.694 -2.296 18.317 1.00 96.00 397 ILE A C 1
ATOM 3049 O O . ILE A 1 397 ? -10.784 -2.975 17.295 1.00 96.00 397 ILE A O 1
ATOM 3053 N N . LEU A 1 398 ? -10.457 -0.986 18.266 1.00 96.62 398 LEU A N 1
ATOM 3054 C CA . LEU A 1 398 ? -10.258 -0.286 17.001 1.00 96.62 398 LEU A CA 1
ATOM 3055 C C . LEU A 1 398 ? -8.809 -0.438 16.528 1.00 96.62 398 LEU A C 1
ATOM 3057 O O . LEU A 1 398 ? -7.887 0.162 17.084 1.00 96.62 398 LEU A O 1
ATOM 3061 N N . LEU A 1 399 ? -8.609 -1.210 15.470 1.00 97.75 399 LEU A N 1
ATOM 3062 C CA . LEU A 1 399 ? -7.306 -1.488 14.884 1.00 97.75 399 LEU A CA 1
ATOM 3063 C C . LEU A 1 399 ? -7.163 -0.731 13.564 1.00 97.75 399 LEU A C 1
ATOM 3065 O O . LEU A 1 399 ? -8.007 -0.848 12.684 1.00 97.75 399 LEU A O 1
ATOM 3069 N N . VAL A 1 400 ? -6.081 0.022 13.393 1.00 97.81 400 VAL A N 1
ATOM 3070 C CA . VAL A 1 400 ? -5.700 0.602 12.098 1.00 97.81 400 VAL A CA 1
ATOM 3071 C C . VAL A 1 400 ? -4.449 -0.100 11.602 1.00 97.81 400 VAL A C 1
ATOM 3073 O O . VAL A 1 400 ? -3.462 -0.176 12.332 1.00 97.81 400 VAL A O 1
ATOM 3076 N N . ALA A 1 401 ? -4.458 -0.571 10.359 1.00 97.69 401 ALA A N 1
ATOM 3077 C CA . ALA A 1 401 ? -3.303 -1.224 9.757 1.00 97.69 401 ALA A CA 1
ATOM 3078 C C . ALA A 1 401 ? -3.017 -0.716 8.343 1.00 97.69 401 ALA A C 1
ATOM 3080 O O . ALA A 1 401 ? -3.901 -0.197 7.656 1.00 97.69 401 ALA A O 1
ATOM 3081 N N . SER A 1 402 ? -1.766 -0.894 7.925 1.00 96.06 402 SER A N 1
ATOM 3082 C CA . SER A 1 402 ? -1.334 -0.667 6.547 1.00 96.06 402 SER A CA 1
ATOM 3083 C C . SER A 1 402 ? -1.975 -1.678 5.568 1.00 96.06 402 SER A C 1
ATOM 3085 O O . SER A 1 402 ? -2.222 -2.828 5.957 1.00 96.06 402 SER A O 1
ATOM 3087 N N . PRO A 1 403 ? -2.256 -1.280 4.308 1.00 94.25 403 PRO A N 1
ATOM 3088 C CA . PRO A 1 403 ? -2.919 -2.118 3.297 1.00 94.25 403 PRO A CA 1
ATOM 3089 C C . PRO A 1 403 ? -2.327 -3.513 3.097 1.00 94.25 403 PRO A C 1
ATOM 3091 O O . PRO A 1 403 ? -3.037 -4.504 2.928 1.00 94.25 403 PRO A O 1
ATOM 3094 N N . GLU A 1 404 ? -1.008 -3.610 3.137 1.00 94.62 404 GLU A N 1
ATOM 3095 C CA . GLU A 1 404 ? -0.269 -4.826 2.835 1.00 94.62 404 GLU A CA 1
ATOM 3096 C C . GLU A 1 404 ? -0.417 -5.910 3.913 1.00 94.62 404 GLU A C 1
ATOM 3098 O O . GLU A 1 404 ? -0.451 -7.098 3.573 1.00 94.62 404 GLU A O 1
ATOM 3103 N N . ILE A 1 405 ? -0.566 -5.527 5.190 1.00 96.75 405 ILE A N 1
ATOM 3104 C CA . ILE A 1 405 ? -0.732 -6.463 6.314 1.00 96.75 405 ILE A CA 1
ATOM 3105 C C . ILE A 1 405 ? -2.202 -6.665 6.701 1.00 96.75 405 ILE A C 1
ATOM 3107 O O . ILE A 1 405 ? -2.534 -7.687 7.304 1.00 96.75 405 ILE A O 1
ATOM 3111 N N . ALA A 1 406 ? -3.101 -5.747 6.331 1.00 97.00 406 ALA A N 1
ATOM 3112 C CA . ALA A 1 406 ? -4.513 -5.809 6.715 1.00 97.00 406 ALA A CA 1
ATOM 3113 C C . ALA A 1 406 ? -5.181 -7.168 6.394 1.00 97.00 406 ALA A C 1
ATOM 3115 O O . ALA A 1 406 ? -5.782 -7.749 7.300 1.00 97.00 406 ALA A O 1
ATOM 3116 N N . PRO A 1 407 ? -5.006 -7.780 5.206 1.00 96.06 407 PRO A N 1
ATOM 3117 C CA . PRO A 1 407 ? -5.594 -9.094 4.920 1.00 96.06 407 PRO A CA 1
ATOM 3118 C C . PRO A 1 407 ? -5.015 -10.230 5.772 1.00 96.06 407 PRO A C 1
ATOM 3120 O O . PRO A 1 407 ? -5.720 -11.180 6.106 1.00 96.06 407 PRO A O 1
ATOM 3123 N N . ALA A 1 408 ? -3.742 -10.130 6.167 1.00 97.00 408 ALA A N 1
ATOM 3124 C CA . ALA A 1 408 ? -3.138 -11.086 7.089 1.00 97.00 408 ALA A CA 1
ATOM 3125 C C . ALA A 1 408 ? -3.724 -10.946 8.504 1.00 97.00 408 ALA A C 1
ATOM 3127 O O . ALA A 1 408 ? -3.934 -11.949 9.186 1.00 97.00 408 ALA A O 1
ATOM 3128 N N . LEU A 1 409 ? -4.038 -9.717 8.927 1.00 97.94 409 LEU A N 1
ATOM 3129 C CA . LEU A 1 409 ? -4.680 -9.446 10.215 1.00 97.94 409 LEU A CA 1
ATOM 3130 C C . LEU A 1 409 ? -6.131 -9.929 10.256 1.00 97.94 409 LEU A C 1
ATOM 3132 O O . LEU A 1 409 ? -6.509 -10.510 11.263 1.00 97.94 409 LEU A O 1
ATOM 3136 N N . GLN A 1 410 ? -6.900 -9.796 9.170 1.00 97.12 410 GLN A N 1
ATOM 3137 C CA . GLN A 1 410 ? -8.261 -10.362 9.073 1.00 97.12 410 GLN A CA 1
ATOM 3138 C C . GLN A 1 410 ? -8.256 -11.888 9.256 1.00 97.12 410 GLN A C 1
ATOM 3140 O O . GLN A 1 410 ? -9.075 -12.463 9.978 1.00 97.12 410 GLN A O 1
ATOM 3145 N N . ASN A 1 411 ? -7.282 -12.565 8.639 1.00 96.38 411 ASN A N 1
ATOM 3146 C CA . ASN A 1 411 ? -7.100 -14.004 8.823 1.00 96.38 411 ASN A CA 1
ATOM 3147 C C . ASN A 1 411 ? -6.686 -14.343 10.262 1.00 96.38 411 ASN A C 1
ATOM 3149 O O . ASN A 1 411 ? -7.173 -15.316 10.836 1.00 96.38 411 ASN A O 1
ATOM 3153 N N . ALA A 1 412 ? -5.776 -13.563 10.851 1.00 96.81 412 ALA A N 1
ATOM 3154 C CA . ALA A 1 412 ? -5.323 -13.755 12.225 1.00 96.81 412 ALA A CA 1
ATOM 3155 C C . ALA A 1 412 ? -6.454 -13.533 13.241 1.00 96.81 412 ALA A C 1
ATOM 3157 O O . ALA A 1 412 ? -6.608 -14.343 14.148 1.00 96.81 412 ALA A O 1
ATOM 3158 N N . GLU A 1 413 ? -7.283 -12.512 13.047 1.00 96.88 413 GLU A N 1
ATOM 3159 C CA . GLU A 1 413 ? -8.492 -12.243 13.826 1.00 96.88 413 GLU A CA 1
ATOM 3160 C C . GLU A 1 413 ? -9.436 -13.450 13.819 1.00 96.88 413 GLU A C 1
ATOM 3162 O O . GLU A 1 413 ? -9.778 -13.962 14.879 1.00 96.88 413 GLU A O 1
ATOM 3167 N N . THR A 1 414 ? -9.745 -14.002 12.642 1.00 96.38 414 THR A N 1
ATOM 3168 C CA . THR A 1 414 ? -10.620 -15.187 12.516 1.00 96.38 414 THR A CA 1
ATOM 3169 C C . THR A 1 414 ? -10.077 -16.410 13.276 1.00 96.38 414 THR A C 1
ATOM 3171 O O . THR A 1 414 ? -10.828 -17.298 13.694 1.00 96.38 414 THR A O 1
ATOM 3174 N N . VAL A 1 415 ? -8.751 -16.518 13.417 1.00 96.81 415 VAL A N 1
ATOM 3175 C CA . VAL A 1 415 ? -8.109 -17.563 14.230 1.00 96.81 415 VAL A CA 1
ATOM 3176 C C . VAL A 1 415 ? -8.190 -17.208 15.715 1.00 96.81 415 VAL A C 1
ATOM 3178 O O . VAL A 1 415 ? -8.481 -18.086 16.526 1.00 96.81 415 VAL A O 1
ATOM 3181 N N . TRP A 1 416 ? -7.981 -15.940 16.067 1.00 97.19 416 TRP A N 1
ATOM 3182 C CA . TRP A 1 416 ? -8.033 -15.452 17.440 1.00 97.19 416 TRP A CA 1
ATOM 3183 C C . TRP A 1 416 ? -9.416 -15.595 18.068 1.00 97.19 416 TRP A C 1
ATOM 3185 O O . TRP A 1 416 ? -9.513 -16.075 19.193 1.00 97.19 416 TRP A O 1
ATOM 3195 N N . GLU A 1 417 ? -10.485 -15.273 17.339 1.00 95.75 417 GLU A N 1
ATOM 3196 C CA . GLU A 1 417 ? -11.875 -15.382 17.813 1.00 95.75 417 GLU A CA 1
ATOM 3197 C C . GLU A 1 417 ? -12.258 -16.798 18.271 1.00 95.75 417 GLU A C 1
ATOM 3199 O O . GLU A 1 417 ? -13.209 -16.978 19.029 1.00 95.75 417 GLU A O 1
ATOM 3204 N N . LYS A 1 418 ? -11.526 -17.817 17.806 1.00 96.31 418 LYS A N 1
ATOM 3205 C CA . LYS A 1 418 ? -11.727 -19.225 18.180 1.00 96.31 418 LYS A CA 1
ATOM 3206 C C . LYS A 1 418 ? -10.981 -19.617 19.456 1.00 96.31 418 LYS A C 1
ATOM 3208 O O . LYS A 1 418 ? -11.125 -20.746 19.919 1.00 96.31 418 LYS A O 1
ATOM 3213 N N . THR A 1 419 ? -10.148 -18.728 19.988 1.00 96.44 419 THR A N 1
ATOM 3214 C CA . THR A 1 419 ? -9.424 -18.927 21.246 1.00 96.44 419 THR A CA 1
ATOM 3215 C C . THR A 1 419 ? -10.279 -18.486 22.433 1.00 96.44 419 THR A C 1
ATOM 3217 O O . THR A 1 419 ? -11.188 -17.669 22.290 1.00 96.44 419 THR A O 1
ATOM 3220 N N . ASN A 1 420 ? -9.960 -18.998 23.625 1.00 95.94 420 ASN A N 1
ATOM 3221 C CA . ASN A 1 420 ? -10.651 -18.600 24.854 1.00 95.94 420 ASN A CA 1
ATOM 3222 C C . ASN A 1 420 ? -10.517 -17.100 25.148 1.00 95.94 420 ASN A C 1
ATOM 3224 O O . ASN A 1 420 ? -11.432 -16.540 25.741 1.00 95.94 420 ASN A O 1
ATOM 3228 N N . ASP A 1 421 ? -9.412 -16.473 24.736 1.00 94.19 421 ASP A N 1
ATOM 3229 C CA . ASP A 1 421 ? -9.168 -15.043 24.943 1.00 94.19 421 ASP A CA 1
ATOM 3230 C C . ASP A 1 421 ? -9.935 -14.211 23.899 1.00 94.19 421 ASP A C 1
ATOM 3232 O O . ASP A 1 421 ? -10.636 -13.265 24.240 1.00 94.19 421 ASP A O 1
ATOM 3236 N N . GLY A 1 422 ? -9.867 -14.591 22.618 1.00 94.50 422 GLY A N 1
ATOM 3237 C CA . GLY A 1 422 ? -10.440 -13.801 21.523 1.00 94.50 422 GLY A CA 1
ATOM 3238 C C . GLY A 1 422 ? -11.968 -13.780 21.457 1.00 94.50 422 GLY A C 1
ATOM 3239 O O . GLY A 1 422 ? -12.531 -12.849 20.891 1.00 94.50 422 GLY A O 1
ATOM 3240 N N . GLN A 1 423 ? -12.666 -14.748 22.059 1.00 94.94 423 GLN A N 1
ATOM 3241 C CA . GLN A 1 423 ? -14.136 -14.812 22.010 1.00 94.94 423 GLN A CA 1
ATOM 3242 C C . GLN A 1 423 ? -14.854 -13.622 22.683 1.00 94.94 423 GLN A C 1
ATOM 3244 O O . GLN A 1 423 ? -16.042 -13.409 22.421 1.00 94.94 423 GLN A O 1
ATOM 3249 N N . TYR A 1 424 ? -14.153 -12.870 23.542 1.00 95.44 424 TYR A N 1
ATOM 3250 C CA . TYR A 1 424 ? -14.688 -11.726 24.295 1.00 95.44 424 TYR A CA 1
ATOM 3251 C C . TYR A 1 424 ? -14.523 -10.381 23.581 1.00 95.44 424 TYR A C 1
ATOM 3253 O O . TYR A 1 424 ? -15.069 -9.369 24.029 1.00 95.44 424 TYR A O 1
ATOM 3261 N N . TYR A 1 425 ? -13.787 -10.354 22.472 1.00 95.12 425 TYR A N 1
ATOM 3262 C CA . TYR A 1 425 ? -13.421 -9.123 21.789 1.00 95.12 425 TYR A CA 1
ATOM 3263 C C . TYR A 1 425 ? -13.911 -9.117 20.345 1.00 95.12 425 TYR A C 1
ATOM 3265 O O . TYR A 1 425 ? -14.198 -10.157 19.756 1.00 95.12 425 TYR A O 1
ATOM 3273 N N . ASP A 1 426 ? -14.017 -7.918 19.791 1.00 95.25 426 ASP A N 1
ATOM 3274 C CA . ASP A 1 426 ? -14.355 -7.677 18.393 1.00 95.25 426 ASP A CA 1
ATOM 3275 C C . ASP A 1 426 ? -13.289 -6.752 17.792 1.00 95.25 426 ASP A C 1
ATOM 3277 O O . ASP A 1 426 ? -13.086 -5.641 18.291 1.00 95.25 426 ASP A O 1
ATOM 3281 N N . VAL A 1 427 ? -12.543 -7.205 16.781 1.00 96.31 427 VAL A N 1
ATOM 3282 C CA . VAL A 1 427 ? -11.467 -6.396 16.188 1.00 96.31 427 VAL A CA 1
ATOM 3283 C C . VAL A 1 427 ? -12.034 -5.599 15.024 1.00 96.31 427 VAL A C 1
ATOM 3285 O O . VAL A 1 427 ? -12.234 -6.080 13.917 1.00 96.31 427 VAL A O 1
ATOM 3288 N N . VAL A 1 428 ? -12.222 -4.302 15.239 1.00 96.00 428 VAL A N 1
ATOM 3289 C CA . VAL A 1 428 ? -12.659 -3.399 14.176 1.00 96.00 428 VAL A CA 1
ATOM 3290 C C . VAL A 1 428 ? -11.434 -2.944 13.392 1.00 96.00 428 VAL A C 1
ATOM 3292 O O . VAL A 1 428 ? -10.820 -1.924 13.712 1.00 96.00 428 VAL A O 1
ATOM 3295 N N . LEU A 1 429 ? -11.061 -3.712 12.368 1.00 97.44 429 LEU A N 1
ATOM 3296 C CA . LEU A 1 429 ? -9.933 -3.394 11.496 1.00 97.44 429 LEU A CA 1
ATOM 3297 C C . LEU A 1 429 ? -10.293 -2.328 10.446 1.00 97.44 429 LEU A C 1
ATOM 3299 O O . LEU A 1 429 ? -11.229 -2.477 9.662 1.00 97.44 429 LEU A O 1
ATOM 3303 N N . GLN A 1 430 ? -9.484 -1.272 10.384 1.00 96.44 430 GLN A N 1
ATOM 3304 C CA . GLN A 1 430 ? -9.513 -0.234 9.359 1.00 96.44 430 GLN A CA 1
ATOM 3305 C C . GLN A 1 430 ? -8.199 -0.220 8.582 1.00 96.44 430 GLN A C 1
ATOM 3307 O O . GLN A 1 430 ? -7.116 -0.073 9.150 1.00 96.44 430 GLN A O 1
ATOM 3312 N N . GLU A 1 431 ? -8.308 -0.327 7.266 1.00 95.62 431 GLU A N 1
ATOM 3313 C CA . GLU A 1 431 ? -7.183 -0.186 6.352 1.00 95.62 431 GLU A CA 1
ATOM 3314 C C . GLU A 1 431 ? -6.964 1.294 6.025 1.00 95.62 431 GLU A C 1
ATOM 3316 O O . GLU A 1 431 ? -7.872 1.960 5.523 1.00 95.62 431 GLU A O 1
ATOM 3321 N N . LEU A 1 432 ? -5.773 1.817 6.320 1.00 93.44 432 LEU A N 1
ATOM 3322 C CA . LEU A 1 432 ? -5.388 3.188 5.984 1.00 93.44 432 LEU A CA 1
ATOM 3323 C C . LEU A 1 432 ? -3.964 3.223 5.437 1.00 93.44 432 LEU A C 1
ATOM 3325 O O . LEU A 1 432 ? -3.080 2.523 5.927 1.00 93.44 432 LEU A O 1
ATOM 3329 N N . ASP A 1 433 ? -3.736 4.105 4.464 1.00 90.56 433 ASP A N 1
ATOM 3330 C CA . ASP A 1 433 ? -2.390 4.458 4.023 1.00 90.56 433 ASP A CA 1
ATOM 3331 C C . ASP A 1 433 ? -1.569 5.054 5.179 1.00 90.56 433 ASP A C 1
ATOM 3333 O O . ASP A 1 433 ? -2.100 5.461 6.215 1.00 90.56 433 ASP A O 1
ATOM 3337 N N . GLU A 1 434 ? -0.252 5.142 5.006 1.00 90.06 434 GLU A N 1
ATOM 3338 C CA . GLU A 1 434 ? 0.648 5.621 6.061 1.00 90.06 434 GLU A CA 1
ATOM 3339 C C . GLU A 1 434 ? 0.263 7.031 6.549 1.00 90.06 434 GLU A C 1
ATOM 3341 O O . GLU A 1 434 ? 0.181 7.289 7.753 1.00 90.06 434 GLU A O 1
ATOM 3346 N N . SER A 1 435 ? -0.078 7.928 5.616 1.00 90.25 435 SER A N 1
ATOM 3347 C CA . SER A 1 435 ? -0.495 9.300 5.929 1.00 90.25 435 SER A CA 1
ATOM 3348 C C . SER A 1 435 ? -1.834 9.353 6.679 1.00 90.25 435 SER A C 1
ATOM 3350 O O . SER A 1 435 ? -2.030 10.177 7.581 1.00 90.25 435 SER A O 1
ATOM 3352 N N . GLY A 1 436 ? -2.783 8.491 6.312 1.00 92.69 436 GLY A N 1
ATOM 3353 C CA . GLY A 1 436 ? -4.063 8.312 6.981 1.00 92.69 436 GLY A CA 1
ATOM 3354 C C . GLY A 1 436 ? -3.886 7.742 8.380 1.00 92.69 436 GLY A C 1
ATOM 3355 O O . GLY A 1 436 ? -4.466 8.287 9.316 1.00 92.69 436 GLY A O 1
ATOM 3356 N N . GLY A 1 437 ? -3.030 6.731 8.541 1.00 94.69 437 GLY A N 1
ATOM 3357 C CA . GLY A 1 437 ? -2.682 6.119 9.823 1.00 94.69 437 GLY A CA 1
ATOM 3358 C C . GLY A 1 437 ? -2.078 7.121 10.807 1.00 94.69 437 GLY A C 1
ATOM 3359 O O . GLY A 1 437 ? -2.600 7.278 11.911 1.00 94.69 437 GLY A O 1
ATOM 3360 N N . VAL A 1 438 ? -1.069 7.891 10.376 1.00 95.44 438 VAL A N 1
ATOM 3361 C CA . VAL A 1 438 ? -0.457 8.959 11.192 1.00 95.44 438 VAL A CA 1
ATOM 3362 C C . VAL A 1 438 ? -1.509 9.983 11.627 1.00 95.44 438 VAL A C 1
ATOM 3364 O O . VAL A 1 438 ? -1.618 10.300 12.812 1.00 95.44 438 VAL A O 1
ATOM 3367 N N . ARG A 1 439 ? -2.330 10.486 10.694 1.00 95.19 439 ARG A N 1
ATOM 3368 C CA . ARG A 1 439 ? -3.393 11.458 11.012 1.00 95.19 439 ARG A CA 1
ATOM 3369 C C . ARG A 1 439 ? -4.428 10.878 11.973 1.00 95.19 439 ARG A C 1
ATOM 3371 O O . ARG A 1 439 ? -4.830 11.554 12.917 1.00 95.19 439 ARG A O 1
ATOM 3378 N N . ARG A 1 440 ? -4.853 9.634 11.748 1.00 95.19 440 ARG A N 1
ATOM 3379 C CA . ARG A 1 440 ? -5.836 8.923 12.573 1.00 95.19 440 ARG A CA 1
ATOM 3380 C C . ARG A 1 440 ? -5.327 8.743 14.002 1.00 95.19 440 ARG A C 1
ATOM 3382 O O . ARG A 1 440 ? -6.072 9.031 14.936 1.00 95.19 440 ARG A O 1
ATOM 3389 N N . ALA A 1 441 ? -4.061 8.365 14.168 1.00 95.56 441 ALA A N 1
ATOM 3390 C CA . ALA A 1 441 ? -3.415 8.254 15.471 1.00 95.56 441 ALA A CA 1
ATOM 3391 C C . ALA A 1 441 ? -3.243 9.622 16.168 1.00 95.56 441 ALA A C 1
ATOM 3393 O O . ALA A 1 441 ? -3.493 9.734 17.366 1.00 95.56 441 ALA A O 1
ATOM 3394 N N . LEU A 1 442 ? -2.875 10.685 15.436 1.00 95.81 442 LEU A N 1
ATOM 3395 C CA . LEU A 1 442 ? -2.642 12.025 16.008 1.00 95.81 442 LEU A CA 1
ATOM 3396 C C . LEU A 1 442 ? -3.924 12.760 16.422 1.00 95.81 442 LEU A C 1
ATOM 3398 O O . LEU A 1 442 ? -3.956 13.393 17.482 1.00 95.81 442 LEU A O 1
ATOM 3402 N N . ASN A 1 443 ? -4.982 12.682 15.605 1.00 92.06 443 ASN A N 1
ATOM 3403 C CA . ASN A 1 443 ? -6.252 13.377 15.858 1.00 92.06 443 ASN A CA 1
ATOM 3404 C C . ASN A 1 443 ? -6.852 12.974 17.216 1.00 92.06 443 ASN A C 1
ATOM 3406 O O . ASN A 1 443 ? -7.424 13.796 17.932 1.00 92.06 443 ASN A O 1
ATOM 3410 N N . GLY A 1 444 ? -6.645 11.714 17.596 1.00 84.81 444 GLY A N 1
ATOM 3411 C CA . GLY A 1 444 ? -7.199 11.046 18.764 1.00 84.81 444 GLY A CA 1
ATOM 3412 C C . GLY A 1 444 ? -8.688 11.301 19.013 1.00 84.81 444 GLY A C 1
ATOM 3413 O O . GLY A 1 444 ? -9.487 11.216 18.082 1.00 84.81 444 GLY A O 1
ATOM 3414 N N . GLY A 1 445 ? -9.073 11.528 20.276 1.00 88.44 445 GLY A N 1
ATOM 3415 C CA . GLY A 1 445 ? -10.486 11.518 20.686 1.00 88.44 445 GLY A CA 1
ATOM 3416 C C . GLY A 1 445 ? -11.096 10.118 20.563 1.00 88.44 445 GLY A C 1
ATOM 3417 O O . GLY A 1 445 ? -10.359 9.138 20.493 1.00 88.44 445 GLY A O 1
ATOM 3418 N N . GLU A 1 446 ? -12.423 10.011 20.477 1.00 85.44 446 GLU A N 1
ATOM 3419 C CA . GLU A 1 446 ? -13.117 8.720 20.284 1.00 85.44 446 GLU A CA 1
ATOM 3420 C C . GLU A 1 446 ? -12.719 8.019 18.980 1.00 85.44 446 GLU A C 1
ATOM 3422 O O . GLU A 1 446 ? -12.861 6.809 18.831 1.00 85.44 446 GLU A O 1
ATOM 3427 N N . THR A 1 447 ? -12.185 8.795 18.041 1.00 87.81 447 THR A N 1
ATOM 3428 C CA . THR A 1 447 ? -11.722 8.338 16.743 1.00 87.81 447 THR A CA 1
ATOM 3429 C C . THR A 1 447 ? -10.262 7.885 16.723 1.00 87.81 447 THR A C 1
ATOM 3431 O O . THR A 1 447 ? -9.797 7.459 15.675 1.00 87.81 447 THR A O 1
ATOM 3434 N N . ALA A 1 448 ? -9.501 7.973 17.815 1.00 94.38 448 ALA A N 1
ATOM 3435 C CA . ALA A 1 448 ? -8.161 7.377 17.829 1.00 94.38 448 ALA A CA 1
ATOM 3436 C C . ALA A 1 448 ? -8.272 5.864 17.571 1.00 94.38 448 ALA A C 1
ATOM 3438 O O . ALA A 1 448 ? -9.241 5.263 18.025 1.00 94.38 448 ALA A O 1
ATOM 3439 N N . PRO A 1 449 ? -7.322 5.214 16.891 1.00 97.12 449 PRO A N 1
ATOM 3440 C CA . PRO A 1 449 ? -7.239 3.770 16.988 1.00 97.12 449 PRO A CA 1
ATOM 3441 C C . PRO A 1 449 ? -6.798 3.374 18.400 1.00 97.12 449 PRO A C 1
ATOM 3443 O O . PRO A 1 449 ? -6.118 4.137 19.084 1.00 97.12 449 PRO A O 1
ATOM 3446 N N . ASP A 1 450 ? -7.168 2.174 18.823 1.00 96.88 450 ASP A N 1
ATOM 3447 C CA . ASP A 1 450 ? -6.613 1.537 20.011 1.00 96.88 450 ASP A CA 1
ATOM 3448 C C . ASP A 1 450 ? -5.225 0.959 19.688 1.00 96.88 450 ASP A C 1
ATOM 3450 O O . ASP A 1 450 ? -4.308 1.045 20.508 1.00 96.88 450 ASP A O 1
ATOM 3454 N N . VAL A 1 451 ? -5.064 0.419 18.476 1.00 97.31 451 VAL A N 1
ATOM 3455 C CA . VAL A 1 451 ? -3.815 -0.145 17.951 1.00 97.31 451 VAL A CA 1
ATOM 3456 C C . VAL A 1 451 ? -3.551 0.402 16.555 1.00 97.31 451 VAL A C 1
ATOM 3458 O O . VAL A 1 451 ? -4.453 0.441 15.718 1.00 97.31 451 VAL A O 1
ATOM 3461 N N . TRP A 1 452 ? -2.302 0.761 16.277 1.00 97.69 452 TRP A N 1
ATOM 3462 C CA . TRP A 1 452 ? -1.846 1.116 14.938 1.00 97.69 452 TRP A CA 1
ATOM 3463 C C . TRP A 1 452 ? -0.695 0.206 14.495 1.00 97.69 452 TRP A C 1
ATOM 3465 O O . TRP A 1 452 ? 0.279 0.041 15.223 1.00 97.69 452 TRP A O 1
ATOM 3475 N N . ILE A 1 453 ? -0.812 -0.391 13.307 1.00 97.62 453 ILE A N 1
ATOM 3476 C CA . ILE A 1 453 ? 0.210 -1.247 12.689 1.00 97.62 453 ILE A CA 1
ATOM 3477 C C . ILE A 1 453 ? 0.626 -0.621 11.347 1.00 97.62 453 ILE A C 1
ATOM 3479 O O . ILE A 1 453 ? 0.016 -0.917 10.310 1.00 97.62 453 ILE A O 1
ATOM 3483 N N . PRO A 1 454 ? 1.609 0.300 11.335 1.00 96.50 454 PRO A N 1
ATOM 3484 C CA . PRO A 1 454 ? 2.069 0.934 10.103 1.00 96.50 454 PRO A CA 1
ATOM 3485 C C . PRO A 1 454 ? 2.803 -0.045 9.175 1.00 96.50 454 PRO A C 1
ATOM 3487 O O . PRO A 1 454 ? 2.989 -1.219 9.487 1.00 96.50 454 PRO A O 1
ATOM 3490 N N . ALA A 1 455 ? 3.200 0.444 8.001 1.00 94.19 455 ALA A N 1
ATOM 3491 C CA . ALA A 1 455 ? 4.038 -0.298 7.062 1.00 94.19 455 ALA A CA 1
ATOM 3492 C C . ALA A 1 455 ? 5.441 -0.553 7.637 1.00 94.19 455 ALA A C 1
ATOM 3494 O O . ALA A 1 455 ? 6.002 -1.639 7.512 1.00 94.19 455 ALA A O 1
ATOM 3495 N N . ASN A 1 456 ? 6.006 0.474 8.273 1.00 93.31 456 ASN A N 1
ATOM 3496 C CA . ASN A 1 456 ? 7.371 0.480 8.771 1.00 93.31 456 ASN A CA 1
ATOM 3497 C C . ASN A 1 456 ? 7.539 1.438 9.962 1.00 93.31 456 ASN A C 1
ATOM 3499 O O . ASN A 1 456 ? 6.654 2.245 10.270 1.00 93.31 456 ASN A O 1
ATOM 3503 N N . ASP A 1 457 ? 8.709 1.367 10.586 1.00 92.12 457 ASP A N 1
ATOM 3504 C CA . ASP A 1 457 ? 9.124 2.210 11.707 1.00 92.12 457 ASP A CA 1
ATOM 3505 C C . ASP A 1 457 ? 9.182 3.725 11.391 1.00 92.12 457 ASP A C 1
ATOM 3507 O O . ASP A 1 457 ? 8.909 4.544 12.274 1.00 92.12 457 ASP A O 1
ATOM 3511 N N . SER A 1 458 ? 9.449 4.151 10.149 1.00 89.62 458 SER A N 1
ATOM 3512 C CA . SER A 1 458 ? 9.508 5.590 9.803 1.00 89.62 458 SER A CA 1
ATOM 3513 C C . SER A 1 458 ? 8.162 6.313 9.927 1.00 89.62 458 SER A C 1
ATOM 3515 O O . SER A 1 458 ? 8.109 7.523 10.196 1.00 89.62 458 SER A O 1
ATOM 3517 N N . ALA A 1 459 ? 7.055 5.573 9.837 1.00 91.62 459 ALA A N 1
ATOM 3518 C CA . ALA A 1 459 ? 5.727 6.096 10.133 1.00 91.62 459 ALA A CA 1
ATOM 3519 C C . ALA A 1 459 ? 5.620 6.535 11.603 1.00 91.62 459 ALA A C 1
ATOM 3521 O O . ALA A 1 459 ? 5.043 7.584 11.911 1.00 91.62 459 ALA A O 1
ATOM 3522 N N . ILE A 1 460 ? 6.211 5.757 12.518 1.00 94.12 460 ILE A N 1
ATOM 3523 C CA . ILE A 1 460 ? 6.237 6.047 13.957 1.00 94.12 460 ILE A CA 1
ATOM 3524 C C . ILE A 1 460 ? 7.069 7.295 14.222 1.00 94.12 460 ILE A C 1
ATOM 3526 O O . ILE A 1 460 ? 6.679 8.143 15.023 1.00 94.12 460 ILE A O 1
ATOM 3530 N N . GLU A 1 461 ? 8.189 7.457 13.526 1.00 91.19 461 GLU A N 1
ATOM 3531 C CA . GLU A 1 461 ? 9.010 8.664 13.628 1.00 91.19 461 GLU A CA 1
ATOM 3532 C C . GLU A 1 461 ? 8.256 9.903 13.142 1.00 91.19 461 GLU A C 1
ATOM 3534 O O . GLU A 1 461 ? 8.272 10.943 13.806 1.00 91.19 461 GLU A O 1
ATOM 3539 N N . SER A 1 462 ? 7.536 9.779 12.024 1.00 90.69 462 SER A N 1
ATOM 3540 C CA . SER A 1 462 ? 6.675 10.839 11.492 1.00 90.69 462 SER A CA 1
ATOM 3541 C C . SER A 1 462 ? 5.567 11.214 12.476 1.00 90.69 462 SER A C 1
ATOM 3543 O O . SER A 1 462 ? 5.313 12.400 12.706 1.00 90.69 462 SER A O 1
ATOM 3545 N N . TYR A 1 463 ? 4.947 10.219 13.115 1.00 95.06 463 TYR A N 1
ATOM 3546 C CA . TYR A 1 463 ? 4.004 10.435 14.207 1.00 95.06 463 TYR A CA 1
ATOM 3547 C C . TYR A 1 463 ? 4.679 11.151 15.388 1.00 95.06 463 TYR A C 1
ATOM 3549 O O . TYR A 1 463 ? 4.191 12.188 15.834 1.00 95.06 463 TYR A O 1
ATOM 3557 N N . ASN A 1 464 ? 5.824 10.658 15.866 1.00 95.44 464 ASN A N 1
ATOM 3558 C CA . ASN A 1 464 ? 6.524 11.180 17.043 1.00 95.44 464 ASN A CA 1
ATOM 3559 C C . ASN A 1 464 ? 7.011 12.620 16.843 1.00 95.44 464 ASN A C 1
ATOM 3561 O O . ASN A 1 464 ? 6.968 13.418 17.778 1.00 95.44 464 ASN A O 1
ATOM 3565 N N . ALA A 1 465 ? 7.405 12.986 15.622 1.00 93.31 465 ALA A N 1
ATOM 3566 C CA . ALA A 1 465 ? 7.764 14.356 15.267 1.00 93.31 465 ALA A CA 1
ATOM 3567 C C . ALA A 1 465 ? 6.574 15.332 15.366 1.00 93.31 465 ALA A C 1
ATOM 3569 O O . ALA A 1 465 ? 6.761 16.525 15.621 1.00 93.31 465 ALA A O 1
ATOM 3570 N N . LEU A 1 466 ? 5.348 14.841 15.163 1.00 95.06 466 LEU A N 1
ATOM 3571 C CA . LEU A 1 466 ? 4.120 15.635 15.210 1.00 95.06 466 LEU A CA 1
ATOM 3572 C C . LEU A 1 466 ? 3.407 15.554 16.565 1.00 95.06 466 LEU A C 1
ATOM 3574 O O . LEU A 1 466 ? 2.739 16.516 16.943 1.00 95.06 466 LEU A O 1
ATOM 3578 N N . ALA A 1 467 ? 3.575 14.466 17.318 1.00 96.31 467 ALA A N 1
ATOM 3579 C CA . ALA A 1 467 ? 2.866 14.189 18.566 1.00 96.31 467 ALA A CA 1
ATOM 3580 C C . ALA A 1 467 ? 2.864 15.363 19.573 1.00 96.31 467 ALA A C 1
ATOM 3582 O O . ALA A 1 467 ? 1.775 15.708 20.046 1.00 96.31 467 ALA A O 1
ATOM 3583 N N . PRO A 1 468 ? 3.983 16.084 19.826 1.00 96.38 468 PRO A N 1
ATOM 3584 C CA . PRO A 1 468 ? 3.978 17.240 20.729 1.00 96.38 468 PRO A CA 1
ATOM 3585 C C . PRO A 1 468 ? 3.018 18.357 20.298 1.00 96.38 468 PRO A C 1
ATOM 3587 O O . PRO A 1 468 ? 2.363 18.972 21.139 1.00 96.38 468 PRO A O 1
ATOM 3590 N N . ARG A 1 469 ? 2.874 18.596 18.986 1.00 96.38 469 ARG A N 1
ATOM 3591 C CA . ARG A 1 469 ? 1.967 19.627 18.443 1.00 96.38 469 ARG A CA 1
ATOM 3592 C C . ARG A 1 469 ? 0.498 19.273 18.659 1.00 96.38 469 ARG A C 1
ATOM 3594 O O . ARG A 1 469 ? -0.325 20.166 18.823 1.00 96.38 469 ARG A O 1
ATOM 3601 N N . PHE A 1 470 ? 0.187 17.979 18.689 1.00 94.94 470 PHE A N 1
ATOM 3602 C CA . PHE A 1 470 ? -1.156 17.451 18.930 1.00 94.94 470 PHE A CA 1
ATOM 3603 C C . PHE A 1 470 ? -1.404 17.104 20.407 1.00 94.94 470 PHE A C 1
ATOM 3605 O O . PHE A 1 470 ? -2.447 16.536 20.724 1.00 94.94 470 PHE A O 1
ATOM 3612 N N . LYS A 1 471 ? -0.472 17.444 21.315 1.00 94.56 471 LYS A N 1
ATOM 3613 C CA . LYS A 1 471 ? -0.518 17.080 22.745 1.00 94.56 471 LYS A CA 1
ATOM 3614 C C . LYS A 1 471 ? -0.701 15.568 22.952 1.00 94.56 471 LYS A C 1
ATOM 3616 O O . LYS A 1 471 ? -1.465 15.133 23.811 1.00 94.56 471 LYS A O 1
ATOM 3621 N N . ARG A 1 472 ? -0.024 14.770 22.126 1.00 94.50 472 ARG A N 1
ATOM 3622 C CA . ARG A 1 472 ? -0.023 13.306 22.186 1.00 94.50 472 ARG A CA 1
ATOM 3623 C C . ARG A 1 472 ? 1.274 12.796 22.795 1.00 94.50 472 ARG A C 1
ATOM 3625 O O . ARG A 1 472 ? 2.318 13.436 22.668 1.00 94.50 472 ARG A O 1
ATOM 3632 N N . GLN A 1 473 ? 1.202 11.620 23.411 1.00 94.75 473 GLN A N 1
ATOM 3633 C CA . GLN A 1 473 ? 2.395 10.879 23.795 1.00 94.75 473 GLN A CA 1
ATOM 3634 C C . GLN A 1 473 ? 3.105 10.346 22.550 1.00 94.75 473 GLN A C 1
ATOM 3636 O O . GLN A 1 473 ? 2.460 9.988 21.557 1.00 94.75 473 GLN A O 1
ATOM 3641 N N . THR A 1 474 ? 4.433 10.296 22.615 1.00 96.50 474 THR A N 1
ATOM 3642 C CA . THR A 1 474 ? 5.244 9.596 21.622 1.00 96.50 474 THR A CA 1
ATOM 3643 C C . THR A 1 474 ? 5.018 8.095 21.743 1.00 96.50 474 THR A C 1
ATOM 3645 O O . THR A 1 474 ? 4.977 7.561 22.850 1.00 96.50 474 THR A O 1
ATOM 3648 N N . LEU A 1 475 ? 4.921 7.415 20.610 1.00 95.75 475 LEU A N 1
ATOM 3649 C CA . LEU A 1 475 ? 4.851 5.965 20.546 1.00 95.75 475 LEU A CA 1
ATOM 3650 C C . LEU A 1 475 ? 6.256 5.384 20.697 1.00 95.75 475 LEU A C 1
ATOM 3652 O O . LEU A 1 475 ? 7.212 5.857 20.073 1.00 95.75 475 LEU A O 1
ATOM 3656 N N . ALA A 1 476 ? 6.369 4.344 21.519 1.00 93.06 476 ALA A N 1
ATOM 3657 C CA . ALA A 1 476 ? 7.570 3.529 21.573 1.00 93.06 476 ALA A CA 1
ATOM 3658 C C . ALA A 1 476 ? 7.689 2.694 20.291 1.00 93.06 476 ALA A C 1
ATOM 3660 O O . ALA A 1 476 ? 6.687 2.209 19.760 1.00 93.06 476 ALA A O 1
ATOM 3661 N N . LEU A 1 477 ? 8.922 2.503 19.822 1.00 88.06 477 LEU A N 1
ATOM 3662 C CA . LEU A 1 477 ? 9.211 1.565 18.744 1.00 88.06 477 LEU A CA 1
ATOM 3663 C C . LEU A 1 477 ? 8.911 0.147 19.249 1.00 88.06 477 LEU A C 1
ATOM 3665 O O . LEU A 1 477 ? 9.552 -0.327 20.190 1.00 88.06 477 LEU A O 1
ATOM 3669 N N . GLY A 1 478 ? 7.883 -0.488 18.692 1.00 83.00 478 GLY A N 1
ATOM 3670 C CA . GLY A 1 478 ? 7.491 -1.847 19.060 1.00 83.00 478 GLY A CA 1
ATOM 3671 C C . GLY A 1 478 ? 8.255 -2.890 18.251 1.00 83.00 478 GLY A C 1
ATOM 3672 O O . GLY A 1 478 ? 8.715 -2.607 17.151 1.00 83.00 478 GLY A O 1
ATOM 3673 N N . ASP A 1 479 ? 8.353 -4.128 18.748 1.00 89.06 479 ASP A N 1
ATOM 3674 C CA . ASP A 1 479 ? 8.898 -5.200 17.907 1.00 89.06 479 ASP A CA 1
ATOM 3675 C C . ASP A 1 479 ? 7.974 -5.461 16.71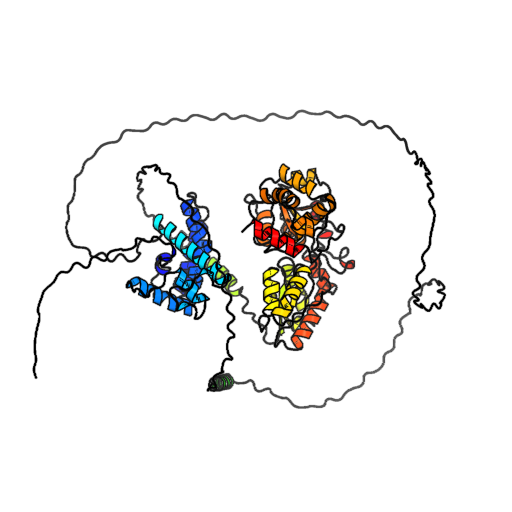2 1.00 89.06 479 ASP A C 1
ATOM 3677 O O . ASP A 1 479 ? 6.757 -5.624 16.879 1.00 89.06 479 ASP A O 1
ATOM 3681 N N . SER A 1 480 ? 8.597 -5.579 15.541 1.00 94.06 480 SER A N 1
ATOM 3682 C CA . SER A 1 480 ? 8.015 -6.059 14.289 1.00 94.06 480 SER A CA 1
ATOM 3683 C C . SER A 1 480 ? 7.158 -7.314 14.493 1.00 94.06 480 SER A C 1
ATOM 3685 O O . SER A 1 480 ? 7.626 -8.312 15.057 1.00 94.06 480 SER A O 1
ATOM 3687 N N . LEU A 1 481 ? 5.906 -7.290 14.027 1.00 95.69 481 LEU A N 1
ATOM 3688 C CA . LEU A 1 481 ? 5.016 -8.461 14.066 1.00 95.69 481 LEU A CA 1
ATOM 3689 C C . LEU A 1 481 ? 5.303 -9.441 12.937 1.00 95.69 481 LEU A C 1
ATOM 3691 O O . LEU A 1 481 ? 5.255 -10.655 13.132 1.00 95.69 481 LEU A O 1
ATOM 3695 N N . ALA A 1 482 ? 5.547 -8.892 11.755 1.00 96.06 482 ALA A N 1
ATOM 3696 C CA . ALA A 1 482 ? 5.860 -9.625 10.551 1.00 96.06 482 ALA A CA 1
ATOM 3697 C C . ALA A 1 482 ? 6.577 -8.700 9.575 1.00 96.06 482 ALA A C 1
ATOM 3699 O O . ALA A 1 482 ? 6.517 -7.480 9.702 1.00 96.06 482 ALA A O 1
ATOM 3700 N N . ARG A 1 483 ? 7.249 -9.285 8.589 1.00 95.81 483 ARG A N 1
ATOM 3701 C CA . ARG A 1 483 ? 8.034 -8.544 7.607 1.00 95.81 483 ARG A CA 1
ATOM 3702 C C . ARG A 1 483 ? 7.619 -8.900 6.195 1.00 95.81 483 ARG A C 1
ATOM 3704 O O . ARG A 1 483 ? 7.279 -10.047 5.922 1.00 95.81 483 ARG A O 1
ATOM 3711 N N . THR A 1 484 ? 7.703 -7.949 5.283 1.00 96.75 484 THR A N 1
ATOM 3712 C CA . THR A 1 484 ? 7.529 -8.200 3.853 1.00 96.75 484 THR A CA 1
ATOM 3713 C C . THR A 1 484 ? 8.532 -7.342 3.078 1.00 96.75 484 THR A C 1
ATOM 3715 O O . THR A 1 484 ? 8.562 -6.121 3.246 1.00 96.75 484 THR A O 1
ATOM 3718 N N . PRO A 1 485 ? 9.454 -7.947 2.309 1.00 96.44 485 PRO A N 1
ATOM 3719 C CA . PRO A 1 485 ? 10.404 -7.189 1.515 1.00 96.44 485 PRO A CA 1
ATOM 3720 C C . PRO A 1 485 ? 9.710 -6.477 0.356 1.00 96.44 485 PRO A C 1
ATOM 3722 O O . PRO A 1 485 ? 8.756 -6.994 -0.231 1.00 96.44 485 PRO A O 1
ATOM 3725 N N . ILE A 1 486 ? 10.255 -5.325 -0.025 1.00 96.69 486 ILE A N 1
ATOM 3726 C CA . ILE A 1 486 ? 9.943 -4.702 -1.308 1.00 96.69 486 ILE A CA 1
ATOM 3727 C C . ILE A 1 486 ? 10.684 -5.468 -2.405 1.00 96.69 486 ILE A C 1
ATOM 3729 O O . ILE A 1 486 ? 11.901 -5.673 -2.341 1.00 96.69 486 ILE A O 1
ATOM 3733 N N . VAL A 1 487 ? 9.942 -5.881 -3.424 1.00 97.88 487 VAL A N 1
ATOM 3734 C CA . VAL A 1 487 ? 10.426 -6.669 -4.556 1.00 97.88 487 VAL A CA 1
ATOM 3735 C C . VAL A 1 487 ? 9.978 -6.055 -5.875 1.00 97.88 487 VAL A C 1
ATOM 3737 O O . VAL A 1 487 ? 9.027 -5.274 -5.935 1.00 97.88 487 VAL A O 1
ATOM 3740 N N . LEU A 1 488 ? 10.652 -6.436 -6.956 1.00 98.12 488 LEU A N 1
ATOM 3741 C CA . LEU A 1 488 ? 10.158 -6.211 -8.304 1.00 98.12 488 LEU A CA 1
ATOM 3742 C C . LEU A 1 488 ? 9.238 -7.370 -8.694 1.00 98.12 488 LEU A C 1
ATOM 3744 O O . LEU A 1 488 ? 9.696 -8.495 -8.890 1.00 98.12 488 LEU A O 1
ATOM 3748 N N . MET A 1 489 ? 7.950 -7.083 -8.831 1.00 98.19 489 MET A N 1
ATOM 3749 C CA . MET A 1 489 ? 6.966 -8.004 -9.387 1.00 98.19 489 MET A CA 1
ATOM 3750 C C . MET A 1 489 ? 6.861 -7.778 -10.892 1.00 98.19 489 MET A C 1
ATOM 3752 O O . MET A 1 489 ? 6.749 -6.645 -11.360 1.00 98.19 489 MET A O 1
ATOM 3756 N N . ALA A 1 490 ? 6.907 -8.858 -11.659 1.00 98.12 490 ALA A N 1
ATOM 3757 C CA . ALA A 1 490 ? 6.845 -8.828 -13.110 1.00 98.12 490 ALA A CA 1
ATOM 3758 C C . ALA A 1 490 ? 5.805 -9.817 -13.617 1.00 98.12 490 ALA A C 1
ATOM 3760 O O . ALA A 1 490 ? 5.712 -10.939 -13.126 1.00 98.12 490 ALA A O 1
ATOM 3761 N N . ARG A 1 491 ? 5.063 -9.442 -14.655 1.00 97.12 491 ARG A N 1
ATOM 3762 C CA . ARG A 1 491 ? 4.226 -10.403 -15.374 1.00 97.12 491 ARG A CA 1
ATOM 3763 C C . ARG A 1 491 ? 5.088 -11.468 -16.037 1.00 97.12 491 ARG A C 1
ATOM 3765 O O . ARG A 1 491 ? 6.032 -11.137 -16.756 1.00 97.12 491 ARG A O 1
ATOM 3772 N N . SER A 1 492 ? 4.739 -12.739 -15.879 1.00 96.69 492 SER A N 1
ATOM 3773 C CA . SER A 1 492 ? 5.520 -13.848 -16.431 1.00 96.69 492 SER A CA 1
ATOM 3774 C C . SER A 1 492 ? 5.616 -13.808 -17.960 1.00 96.69 492 SER A C 1
ATOM 3776 O O . SER A 1 492 ? 6.661 -14.144 -18.519 1.00 96.69 492 SER A O 1
ATOM 3778 N N . ASP A 1 493 ? 4.580 -13.353 -18.669 1.00 95.31 493 ASP A N 1
ATOM 3779 C CA . ASP A 1 493 ? 4.615 -13.191 -20.132 1.00 95.31 493 ASP A CA 1
ATOM 3780 C C . ASP A 1 493 ? 5.506 -12.020 -20.591 1.00 95.31 493 ASP A C 1
ATOM 3782 O O . ASP A 1 493 ? 5.905 -11.962 -21.754 1.00 95.31 493 ASP A O 1
ATOM 3786 N N . ARG A 1 494 ? 5.868 -11.109 -19.677 1.00 96.38 494 ARG A N 1
ATOM 3787 C CA . ARG A 1 494 ? 6.717 -9.931 -19.928 1.00 96.38 494 ARG A CA 1
ATOM 3788 C C . ARG A 1 494 ? 8.046 -9.951 -19.168 1.00 96.38 494 ARG A C 1
ATOM 3790 O O . ARG A 1 494 ? 8.834 -9.019 -19.294 1.00 96.38 494 ARG A O 1
ATOM 3797 N N . ALA A 1 495 ? 8.345 -11.014 -18.425 1.00 96.88 495 ALA A N 1
ATOM 3798 C CA . ALA A 1 495 ? 9.572 -11.151 -17.638 1.00 96.88 495 ALA A CA 1
ATOM 3799 C C . ALA A 1 495 ? 10.784 -11.650 -18.452 1.00 96.88 495 ALA A C 1
ATOM 3801 O O . ALA A 1 495 ? 11.847 -11.877 -17.886 1.00 96.88 495 ALA A O 1
ATOM 3802 N N . GLY A 1 496 ? 10.667 -11.831 -19.775 1.00 97.56 496 GLY A N 1
ATOM 3803 C CA . GLY A 1 496 ? 11.725 -12.426 -20.608 1.00 97.56 496 GLY A CA 1
ATOM 3804 C C . GLY A 1 496 ? 13.092 -11.741 -20.480 1.00 97.56 496 GLY A C 1
ATOM 3805 O O . GLY A 1 496 ? 14.107 -12.419 -20.326 1.00 97.56 496 GLY A O 1
ATOM 3806 N N . GLU A 1 497 ? 13.119 -10.406 -20.471 1.00 97.75 497 GLU A N 1
ATOM 3807 C CA . GLU A 1 497 ? 14.363 -9.643 -20.300 1.00 97.75 497 GLU A CA 1
ATOM 3808 C C . GLU A 1 497 ? 14.936 -9.768 -18.880 1.00 97.75 497 GLU A C 1
ATOM 3810 O O . GLU A 1 497 ? 16.152 -9.880 -18.714 1.00 97.75 497 GLU A O 1
ATOM 3815 N N . LEU A 1 498 ? 14.073 -9.817 -17.859 1.00 97.94 498 LEU A N 1
ATOM 3816 C CA . LEU A 1 498 ? 14.495 -10.029 -16.475 1.00 97.94 498 LEU A CA 1
ATOM 3817 C C . LEU A 1 498 ? 15.073 -11.432 -16.281 1.00 97.94 498 LEU A C 1
ATOM 3819 O O . LEU A 1 498 ? 16.171 -11.540 -15.751 1.00 97.94 498 LEU A O 1
ATOM 3823 N N . ARG A 1 499 ? 14.428 -12.493 -16.788 1.00 98.06 499 ARG A N 1
ATOM 3824 C CA . ARG A 1 499 ? 14.965 -13.869 -16.719 1.00 98.06 499 ARG A CA 1
ATOM 3825 C C . ARG A 1 499 ? 16.332 -13.988 -17.386 1.00 98.06 499 ARG A C 1
ATOM 3827 O O . ARG A 1 499 ? 17.209 -14.684 -16.885 1.00 98.06 499 ARG A O 1
ATOM 3834 N N . ARG A 1 500 ? 16.525 -13.298 -18.515 1.00 98.12 500 ARG A N 1
ATOM 3835 C CA . ARG A 1 500 ? 17.795 -13.297 -19.253 1.00 98.12 500 ARG A CA 1
ATOM 3836 C C . ARG A 1 500 ? 18.924 -12.639 -18.456 1.00 98.12 500 ARG A C 1
ATOM 3838 O O . ARG A 1 500 ? 20.044 -13.140 -18.479 1.00 98.12 500 ARG A O 1
ATOM 3845 N N . ARG A 1 501 ? 18.653 -11.509 -17.795 1.00 97.94 501 ARG A N 1
ATOM 3846 C CA . ARG A 1 501 ? 19.667 -10.737 -17.048 1.00 97.94 501 ARG A CA 1
ATOM 3847 C C . ARG A 1 501 ? 19.859 -11.204 -15.609 1.00 97.94 501 ARG A C 1
ATOM 3849 O O . ARG A 1 501 ? 20.965 -11.116 -15.084 1.00 97.94 501 ARG A O 1
ATOM 3856 N N . PHE A 1 502 ? 18.794 -11.689 -14.987 1.00 97.88 502 PHE A N 1
ATOM 3857 C CA . PHE A 1 502 ? 18.706 -12.049 -13.576 1.00 97.88 502 PHE A CA 1
ATOM 3858 C C . PHE A 1 502 ? 18.130 -13.469 -13.430 1.00 97.88 502 PHE A C 1
ATOM 3860 O O . PHE A 1 502 ? 17.066 -13.642 -12.837 1.00 97.88 502 PHE A O 1
ATOM 3867 N N . PRO A 1 503 ? 18.812 -14.509 -13.952 1.00 97.38 503 PRO A N 1
ATOM 3868 C CA . PRO A 1 503 ? 18.283 -15.879 -13.978 1.00 97.38 503 PRO A CA 1
ATOM 3869 C C . PRO A 1 503 ? 18.016 -16.470 -12.585 1.00 97.38 503 PRO A C 1
ATOM 3871 O O . PRO A 1 503 ? 17.213 -17.383 -12.450 1.00 97.38 503 PRO A O 1
ATOM 3874 N N . ASN A 1 504 ? 18.656 -15.926 -11.546 1.00 96.81 504 ASN A N 1
ATOM 3875 C CA . ASN A 1 504 ? 18.454 -16.322 -10.151 1.00 96.81 504 ASN A CA 1
ATOM 3876 C C . ASN A 1 504 ? 17.465 -15.408 -9.410 1.00 96.81 504 ASN A C 1
ATOM 3878 O O . ASN A 1 504 ? 17.518 -15.334 -8.187 1.00 96.81 504 ASN A O 1
ATOM 3882 N N . HIS A 1 505 ? 16.644 -14.637 -10.133 1.00 97.56 505 HIS A N 1
ATOM 3883 C CA . HIS A 1 505 ? 15.667 -13.712 -9.549 1.00 97.56 505 HIS A CA 1
ATOM 3884 C C . HIS A 1 505 ? 16.272 -12.685 -8.569 1.00 97.56 505 HIS A C 1
ATOM 3886 O O . HIS A 1 505 ? 15.594 -12.154 -7.693 1.00 97.56 505 HIS A O 1
ATOM 3892 N N . GLN A 1 506 ? 17.558 -12.369 -8.738 1.00 97.00 506 GLN A N 1
ATOM 3893 C CA . GLN A 1 506 ? 18.297 -11.418 -7.914 1.00 97.00 506 GLN A CA 1
ATOM 3894 C C . GLN A 1 506 ? 18.867 -10.309 -8.795 1.00 97.00 506 GLN A C 1
ATOM 3896 O O . GLN A 1 506 ? 19.662 -10.561 -9.704 1.00 97.00 506 GLN A O 1
ATOM 3901 N N . ILE A 1 507 ? 18.484 -9.073 -8.499 1.00 96.88 507 ILE A N 1
ATOM 3902 C CA . ILE A 1 507 ? 18.998 -7.877 -9.160 1.00 96.88 507 ILE A CA 1
ATOM 3903 C C . ILE A 1 507 ? 20.260 -7.438 -8.416 1.00 96.88 507 ILE A C 1
ATOM 3905 O O . ILE A 1 507 ? 20.244 -7.271 -7.198 1.00 96.88 507 ILE A O 1
ATOM 3909 N N . GLY A 1 508 ? 21.365 -7.281 -9.148 1.00 95.88 508 GLY A N 1
ATOM 3910 C CA . GLY A 1 508 ? 22.670 -6.950 -8.563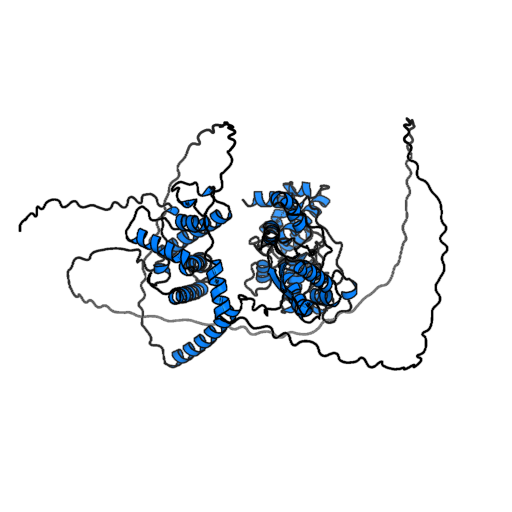 1.00 95.88 508 GLY A CA 1
ATOM 3911 C C . GLY A 1 508 ? 22.873 -5.467 -8.238 1.00 95.88 508 GLY A C 1
ATOM 3912 O O . GLY A 1 508 ? 23.649 -5.153 -7.342 1.00 95.88 508 GLY A O 1
ATOM 3913 N N . SER A 1 509 ? 22.182 -4.564 -8.942 1.00 96.88 509 SER A N 1
ATOM 3914 C CA . SER A 1 509 ? 22.230 -3.111 -8.718 1.00 96.88 509 SER A CA 1
ATOM 3915 C C . SER A 1 509 ? 21.011 -2.408 -9.324 1.00 96.88 509 SER A C 1
ATOM 3917 O O . SER A 1 509 ? 20.351 -2.941 -10.225 1.00 96.88 509 SER A O 1
ATOM 3919 N N . TRP A 1 510 ? 20.723 -1.190 -8.869 1.00 96.62 510 TRP A N 1
ATOM 3920 C CA . TRP A 1 510 ? 19.709 -0.325 -9.467 1.00 96.62 510 TRP A CA 1
ATOM 3921 C C . TRP A 1 510 ? 20.083 0.072 -10.898 1.00 96.62 510 TRP A C 1
ATOM 3923 O O . TRP A 1 510 ? 19.203 0.117 -11.756 1.00 96.62 510 TRP A O 1
ATOM 3933 N N . ASP A 1 511 ? 21.370 0.277 -11.198 1.00 97.19 511 ASP A N 1
ATOM 3934 C CA . ASP A 1 511 ? 21.829 0.496 -12.578 1.00 97.19 511 ASP A CA 1
ATOM 3935 C C . ASP A 1 511 ? 21.502 -0.703 -13.486 1.00 97.19 511 ASP A C 1
ATOM 3937 O O . ASP A 1 511 ? 20.990 -0.518 -14.591 1.00 97.19 511 ASP A O 1
ATOM 3941 N N . ALA A 1 512 ? 21.700 -1.937 -13.008 1.00 97.44 512 ALA A N 1
ATOM 3942 C CA . ALA A 1 512 ? 21.361 -3.130 -13.781 1.00 97.44 512 ALA A CA 1
ATOM 3943 C C . ALA A 1 512 ? 19.850 -3.230 -14.049 1.00 97.44 512 ALA A C 1
ATOM 3945 O O . ALA A 1 512 ? 19.443 -3.600 -15.156 1.00 97.44 512 ALA A O 1
ATOM 3946 N N . LEU A 1 513 ? 19.010 -2.880 -13.066 1.00 97.25 513 LEU A N 1
ATOM 3947 C CA . LEU A 1 513 ? 17.559 -2.820 -13.256 1.00 97.25 513 LEU A CA 1
ATOM 3948 C C . LEU A 1 513 ? 17.160 -1.720 -14.246 1.00 97.25 513 LEU A C 1
ATOM 3950 O O . LEU A 1 513 ? 16.339 -1.969 -15.125 1.00 97.25 513 LEU A O 1
ATOM 3954 N N . ARG A 1 514 ? 17.750 -0.525 -14.153 1.00 96.12 514 ARG A N 1
ATOM 3955 C CA . ARG A 1 514 ? 17.499 0.568 -15.104 1.00 96.12 514 ARG A CA 1
ATOM 3956 C C . ARG A 1 514 ? 17.782 0.133 -16.542 1.00 96.12 514 ARG A C 1
ATOM 3958 O O . ARG A 1 514 ? 16.981 0.391 -17.446 1.00 96.12 514 ARG A O 1
ATOM 3965 N N . ASP A 1 515 ? 18.905 -0.545 -16.753 1.00 96.44 515 ASP A N 1
ATOM 3966 C CA . ASP A 1 515 ? 19.301 -1.033 -18.072 1.00 96.44 515 ASP A CA 1
ATOM 3967 C C . ASP A 1 515 ? 18.344 -2.126 -18.577 1.00 96.44 515 ASP A C 1
ATOM 3969 O O . ASP A 1 515 ? 18.054 -2.194 -19.774 1.00 96.44 515 ASP A O 1
ATOM 3973 N N . ALA A 1 516 ? 17.812 -2.961 -17.676 1.00 96.69 516 ALA A N 1
ATOM 3974 C CA . ALA A 1 516 ? 16.771 -3.932 -18.002 1.00 96.69 516 ALA A CA 1
ATOM 3975 C C . ALA A 1 516 ? 15.451 -3.247 -18.387 1.00 96.69 516 ALA A C 1
ATOM 3977 O O . ALA A 1 516 ? 14.851 -3.620 -19.391 1.00 96.69 516 ALA A O 1
ATOM 3978 N N . ILE A 1 517 ? 15.017 -2.227 -17.639 1.00 95.81 517 ILE A N 1
ATOM 3979 C CA . ILE A 1 517 ? 13.777 -1.478 -17.912 1.00 95.81 517 ILE A CA 1
ATOM 3980 C C . ILE A 1 517 ? 13.851 -0.832 -19.290 1.00 95.81 517 ILE A C 1
ATOM 3982 O O . ILE A 1 517 ? 12.938 -0.992 -20.096 1.00 95.81 517 ILE A O 1
ATOM 3986 N N . THR A 1 518 ? 14.971 -0.177 -19.589 1.00 94.25 518 THR A N 1
ATOM 3987 C CA . THR A 1 518 ? 15.193 0.477 -20.885 1.00 94.25 518 THR A CA 1
ATOM 3988 C C . THR A 1 518 ? 15.109 -0.518 -22.048 1.00 94.25 518 THR A C 1
ATOM 3990 O O . THR A 1 518 ? 14.623 -0.169 -23.120 1.00 94.25 518 THR A O 1
ATOM 3993 N N . ALA A 1 519 ? 15.546 -1.763 -21.842 1.00 94.00 519 ALA A N 1
ATOM 3994 C CA . ALA A 1 519 ? 15.537 -2.797 -22.874 1.00 94.00 519 ALA A CA 1
ATOM 3995 C C . ALA A 1 519 ? 14.216 -3.583 -22.974 1.00 94.00 519 ALA A C 1
ATOM 3997 O O . ALA A 1 519 ? 13.861 -4.026 -24.064 1.00 94.00 519 ALA A O 1
ATOM 3998 N N . GLY A 1 520 ? 13.518 -3.802 -21.856 1.00 88.06 520 GLY A N 1
ATOM 3999 C CA . GLY A 1 520 ? 12.444 -4.797 -21.764 1.00 88.06 520 GLY A CA 1
ATOM 4000 C C . GLY A 1 520 ? 11.094 -4.293 -21.264 1.00 88.06 520 GLY A C 1
ATOM 4001 O O . GLY A 1 520 ? 10.105 -4.979 -21.489 1.00 88.06 520 GLY A O 1
ATOM 4002 N N . ALA A 1 521 ? 11.028 -3.127 -20.619 1.00 86.12 521 ALA A N 1
ATOM 4003 C CA . ALA A 1 521 ? 9.793 -2.556 -20.072 1.00 86.12 521 ALA A CA 1
ATOM 4004 C C . ALA A 1 521 ? 9.732 -1.037 -20.262 1.00 86.12 521 ALA A C 1
ATOM 4006 O O . ALA A 1 521 ? 9.262 -0.304 -19.389 1.00 86.12 521 ALA A O 1
ATOM 4007 N N . SER A 1 522 ? 10.238 -0.548 -21.397 1.00 88.50 522 SER A N 1
ATOM 4008 C CA . SER A 1 522 ? 10.255 0.886 -21.653 1.00 88.50 522 SER A CA 1
ATOM 4009 C C . SER A 1 522 ? 8.830 1.431 -21.734 1.00 88.50 522 SER A C 1
ATOM 4011 O O . SER A 1 522 ? 8.002 0.895 -22.467 1.00 88.50 522 SER A O 1
ATOM 4013 N N . GLY A 1 523 ? 8.537 2.456 -20.933 1.00 87.69 523 GLY A N 1
ATOM 4014 C CA . GLY A 1 523 ? 7.184 3.003 -20.777 1.00 87.69 523 GLY A CA 1
ATOM 4015 C C . GLY A 1 523 ? 6.190 2.088 -20.049 1.00 87.69 523 GLY A C 1
ATOM 4016 O O . GLY A 1 523 ? 5.006 2.398 -20.033 1.00 87.69 523 GLY A O 1
ATOM 4017 N N . HIS A 1 524 ? 6.644 0.980 -19.456 1.00 92.38 524 HIS A N 1
ATOM 4018 C CA . HIS A 1 524 ? 5.805 -0.021 -18.788 1.00 92.38 524 HIS A CA 1
ATOM 4019 C C . HIS A 1 524 ? 6.322 -0.389 -17.388 1.00 92.38 524 HIS A C 1
ATOM 4021 O O . HIS A 1 524 ? 6.017 -1.464 -16.868 1.00 92.38 524 HIS A O 1
ATOM 4027 N N . PHE A 1 525 ? 7.122 0.474 -16.767 1.00 96.44 525 PHE A N 1
ATOM 4028 C CA . PHE A 1 525 ? 7.593 0.287 -15.401 1.00 96.44 525 PHE A CA 1
ATOM 4029 C C . PHE A 1 525 ? 6.636 0.954 -14.406 1.00 96.44 525 PHE A C 1
ATOM 4031 O O . PHE A 1 525 ? 6.206 2.079 -14.609 1.00 96.44 525 PHE A O 1
ATOM 4038 N N . GLY A 1 526 ? 6.264 0.269 -13.334 1.00 95.31 526 GLY A N 1
ATOM 4039 C CA . GLY A 1 526 ? 5.335 0.768 -12.327 1.00 95.31 526 GLY A CA 1
ATOM 4040 C C . GLY A 1 526 ? 6.054 1.259 -11.077 1.00 95.31 526 GLY A C 1
ATOM 4041 O O . GLY A 1 526 ? 6.703 0.475 -10.382 1.00 95.31 526 GLY A O 1
ATOM 4042 N N . LEU A 1 527 ? 5.880 2.541 -10.754 1.00 95.31 527 LEU A N 1
ATOM 4043 C CA . LEU A 1 527 ? 6.261 3.129 -9.471 1.00 95.31 527 LEU A CA 1
ATOM 4044 C C . LEU A 1 527 ? 5.037 3.737 -8.793 1.00 95.31 527 LEU A C 1
ATOM 4046 O O . LEU A 1 527 ? 4.240 4.431 -9.428 1.00 95.31 527 LEU A O 1
ATOM 4050 N N . SER A 1 528 ? 4.918 3.535 -7.487 1.00 95.06 528 SER A N 1
ATOM 4051 C CA . SER A 1 528 ? 3.916 4.218 -6.682 1.00 95.06 528 SER A CA 1
ATOM 4052 C C . SER A 1 528 ? 4.383 5.620 -6.259 1.00 95.06 528 SER A C 1
ATOM 4054 O O . SER A 1 528 ? 5.584 5.942 -6.232 1.00 95.06 528 SER A O 1
ATOM 4056 N N . ASP A 1 529 ? 3.406 6.476 -5.968 1.00 93.69 529 ASP A N 1
ATOM 4057 C CA . ASP A 1 529 ? 3.594 7.842 -5.485 1.00 93.69 529 ASP A CA 1
ATOM 4058 C C . ASP A 1 529 ? 4.278 7.808 -4.103 1.00 93.69 529 ASP A C 1
ATOM 4060 O O . ASP A 1 529 ? 3.730 7.224 -3.158 1.00 93.69 529 ASP A O 1
ATOM 4064 N N . PRO A 1 530 ? 5.476 8.405 -3.954 1.00 93.69 530 PRO A N 1
ATOM 4065 C CA . PRO A 1 530 ? 6.225 8.352 -2.705 1.00 93.69 530 PRO A CA 1
ATOM 4066 C C . PRO A 1 530 ? 5.618 9.227 -1.601 1.00 93.69 530 PRO A C 1
ATOM 4068 O O . PRO A 1 530 ? 5.998 9.079 -0.447 1.00 93.69 530 PRO A O 1
ATOM 4071 N N . GLN A 1 531 ? 4.692 10.138 -1.915 1.00 90.50 531 GLN A N 1
ATOM 4072 C CA . GLN A 1 531 ? 3.981 10.921 -0.899 1.00 90.50 531 GLN A CA 1
ATOM 4073 C C . GLN A 1 531 ? 2.768 10.187 -0.327 1.00 90.50 531 GLN A C 1
ATOM 4075 O O . GLN A 1 531 ? 2.267 10.575 0.727 1.00 90.50 531 GLN A O 1
ATOM 4080 N N . LYS A 1 532 ? 2.279 9.163 -1.034 1.00 88.62 532 LYS A N 1
ATOM 4081 C CA . LYS A 1 532 ? 1.062 8.420 -0.678 1.00 88.62 532 LYS A CA 1
ATOM 4082 C C . LYS A 1 532 ? 1.343 6.990 -0.232 1.00 88.62 532 LYS A C 1
ATOM 4084 O O . LYS A 1 532 ? 0.526 6.400 0.462 1.00 88.62 532 LYS A O 1
ATOM 4089 N N . THR A 1 533 ? 2.480 6.423 -0.634 1.00 91.50 533 THR A N 1
ATOM 4090 C CA . THR A 1 533 ? 2.796 5.011 -0.397 1.00 91.50 533 THR A CA 1
ATOM 4091 C C . THR A 1 533 ? 4.200 4.826 0.168 1.00 91.50 533 THR A C 1
ATOM 4093 O O . THR A 1 533 ? 5.174 5.385 -0.348 1.00 91.50 533 THR A O 1
ATOM 4096 N N . SER A 1 534 ? 4.315 3.960 1.173 1.00 91.38 534 SER A N 1
ATOM 4097 C CA . SER A 1 534 ? 5.592 3.602 1.792 1.00 91.38 534 SER A CA 1
ATOM 4098 C C . SER A 1 534 ? 6.527 2.914 0.798 1.00 91.38 534 SER A C 1
ATOM 4100 O O . SER A 1 534 ? 7.700 3.263 0.731 1.00 91.38 534 SER A O 1
ATOM 4102 N N . VAL A 1 535 ? 6.012 2.019 -0.059 1.00 94.00 535 VAL A N 1
ATOM 4103 C CA . VAL A 1 535 ? 6.795 1.371 -1.135 1.00 94.00 535 VAL A CA 1
ATOM 4104 C C . VAL A 1 535 ? 7.466 2.402 -2.037 1.00 94.00 535 VAL A C 1
ATOM 4106 O O . VAL A 1 535 ? 8.657 2.288 -2.338 1.00 94.00 535 VAL A O 1
ATOM 4109 N N . GLY A 1 536 ? 6.722 3.433 -2.449 1.00 94.00 536 GLY A N 1
ATOM 4110 C CA . GLY A 1 536 ? 7.227 4.475 -3.337 1.00 94.00 536 GLY A CA 1
ATOM 4111 C C . GLY A 1 536 ? 8.313 5.317 -2.672 1.00 94.00 536 GLY A C 1
ATOM 4112 O O . GLY A 1 536 ? 9.303 5.671 -3.324 1.00 94.00 536 GLY A O 1
ATOM 4113 N N . ALA A 1 537 ? 8.139 5.618 -1.383 1.00 93.00 537 ALA A N 1
ATOM 4114 C CA . ALA A 1 537 ? 9.085 6.374 -0.571 1.00 93.00 537 ALA A CA 1
ATOM 4115 C C . ALA A 1 537 ? 10.376 5.573 -0.320 1.00 93.00 537 ALA A C 1
ATOM 4117 O O . ALA A 1 537 ? 11.475 6.031 -0.648 1.00 93.00 537 ALA A O 1
ATOM 4118 N N . LEU A 1 538 ? 10.233 4.345 0.181 1.00 92.56 538 LEU A N 1
ATOM 4119 C CA . LEU A 1 538 ? 11.325 3.439 0.529 1.00 92.56 538 LEU A CA 1
ATOM 4120 C C . LEU A 1 538 ? 12.152 3.031 -0.692 1.00 92.56 538 LEU A C 1
ATOM 4122 O O . LEU A 1 538 ? 13.380 3.087 -0.651 1.00 92.56 538 LEU A O 1
ATOM 4126 N N . THR A 1 539 ? 11.504 2.721 -1.816 1.00 94.25 539 THR A N 1
ATOM 4127 C CA . THR A 1 539 ? 12.191 2.454 -3.090 1.00 94.25 539 THR A CA 1
ATOM 4128 C C . THR A 1 539 ? 13.181 3.564 -3.427 1.00 94.25 539 THR A C 1
ATOM 4130 O O . THR A 1 539 ? 14.359 3.311 -3.687 1.00 94.25 539 THR A O 1
ATOM 4133 N N . ARG A 1 540 ? 12.708 4.817 -3.412 1.00 94.12 540 ARG A N 1
ATOM 4134 C CA . ARG A 1 540 ? 13.539 5.969 -3.772 1.00 94.12 540 ARG A CA 1
ATOM 4135 C C . ARG A 1 540 ? 14.639 6.192 -2.739 1.00 94.12 540 ARG A C 1
ATOM 4137 O O . ARG A 1 540 ? 15.727 6.630 -3.107 1.00 94.12 540 ARG A O 1
ATOM 4144 N N . PHE A 1 541 ? 14.387 5.876 -1.469 1.00 94.00 541 PHE A N 1
ATOM 4145 C CA . PHE A 1 541 ? 15.419 5.892 -0.438 1.00 94.00 541 PHE A CA 1
ATOM 4146 C C . PHE A 1 541 ? 16.543 4.894 -0.756 1.00 94.00 541 PHE A C 1
ATOM 4148 O O . PHE A 1 541 ? 17.704 5.309 -0.798 1.00 94.00 541 PHE A O 1
ATOM 4155 N N . SER A 1 542 ? 16.231 3.634 -1.074 1.00 94.00 542 SER A N 1
ATOM 4156 C CA . SER A 1 542 ? 17.263 2.643 -1.426 1.00 94.00 542 SER A CA 1
ATOM 4157 C C . SER A 1 542 ? 18.028 3.019 -2.695 1.00 94.00 542 SER A C 1
ATOM 4159 O O . SER A 1 542 ? 19.259 2.970 -2.719 1.00 94.00 542 SER A O 1
ATOM 4161 N N . MET A 1 543 ? 17.322 3.510 -3.716 1.00 95.00 543 MET A N 1
ATOM 4162 C CA . MET A 1 543 ? 17.935 4.072 -4.920 1.00 95.00 543 MET A CA 1
ATOM 4163 C C . MET A 1 543 ? 18.901 5.222 -4.592 1.00 95.00 543 MET A C 1
ATOM 4165 O O . MET A 1 543 ? 20.026 5.252 -5.090 1.00 95.00 543 MET A O 1
ATOM 4169 N N . SER A 1 544 ? 18.491 6.154 -3.721 1.00 95.31 544 SER A N 1
ATOM 4170 C CA . SER A 1 544 ? 19.338 7.278 -3.304 1.00 95.31 544 SER A CA 1
ATOM 4171 C C . SER A 1 544 ? 20.591 6.821 -2.575 1.00 95.31 544 SER A C 1
ATOM 4173 O O . SER A 1 544 ? 21.650 7.414 -2.761 1.00 95.31 544 SER A O 1
ATOM 4175 N N . ARG A 1 545 ? 20.496 5.748 -1.788 1.00 94.38 545 ARG A N 1
ATOM 4176 C CA . ARG A 1 545 ? 21.624 5.206 -1.041 1.00 94.38 545 ARG A CA 1
ATOM 4177 C C . ARG A 1 545 ? 22.628 4.500 -1.938 1.00 94.38 545 ARG A C 1
ATOM 4179 O O . ARG A 1 545 ? 23.813 4.773 -1.810 1.00 94.38 545 ARG A O 1
ATOM 4186 N N . GLU A 1 546 ? 22.187 3.647 -2.860 1.00 94.88 546 GLU A N 1
ATOM 4187 C CA . GLU A 1 546 ? 23.115 3.019 -3.812 1.00 94.88 546 GLU A CA 1
ATOM 4188 C C . GLU A 1 546 ? 23.809 4.064 -4.694 1.00 94.88 546 GLU A C 1
ATOM 4190 O O . GLU A 1 546 ? 25.023 3.995 -4.913 1.00 94.88 546 GLU A O 1
ATOM 4195 N N . TRP A 1 547 ? 23.058 5.073 -5.147 1.00 96.62 547 TRP A N 1
ATOM 4196 C CA . TRP A 1 547 ? 23.630 6.186 -5.895 1.00 96.62 547 TRP A CA 1
ATOM 4197 C C . TRP A 1 547 ? 24.650 6.958 -5.050 1.00 96.62 547 TRP A C 1
ATOM 4199 O O . TRP A 1 547 ? 25.739 7.259 -5.534 1.00 96.62 547 TRP A O 1
ATOM 4209 N N . ALA A 1 548 ? 24.334 7.251 -3.785 1.00 96.00 548 ALA A N 1
ATOM 4210 C CA . ALA A 1 548 ? 25.233 7.950 -2.872 1.00 96.00 548 ALA A CA 1
ATOM 4211 C C . ALA A 1 548 ? 26.522 7.154 -2.617 1.00 96.00 548 ALA A C 1
ATOM 4213 O O . ALA A 1 548 ? 27.608 7.712 -2.761 1.00 96.00 548 ALA A O 1
ATOM 4214 N N . ASP A 1 549 ? 26.407 5.850 -2.341 1.00 95.25 549 ASP A N 1
ATOM 4215 C CA . ASP A 1 549 ? 27.542 4.945 -2.131 1.00 95.25 549 ASP A CA 1
ATOM 4216 C C . ASP A 1 549 ? 28.466 4.936 -3.364 1.00 95.25 549 ASP A C 1
ATOM 4218 O O . ASP A 1 549 ? 29.685 5.042 -3.234 1.00 95.25 549 ASP A O 1
ATOM 4222 N N . SER A 1 550 ? 27.888 4.910 -4.569 1.00 96.62 550 SER A N 1
ATOM 4223 C CA . SER A 1 550 ? 28.638 4.941 -5.836 1.00 96.62 550 SER A CA 1
ATOM 4224 C C . SER A 1 550 ? 29.328 6.283 -6.113 1.00 96.62 550 SER A C 1
ATOM 4226 O O . SER A 1 550 ? 30.249 6.345 -6.925 1.00 96.62 550 SER A O 1
ATOM 4228 N N . ASN A 1 551 ? 28.899 7.357 -5.445 1.00 97.38 551 ASN A N 1
ATOM 4229 C CA . ASN A 1 551 ? 29.440 8.710 -5.597 1.00 97.38 551 ASN A CA 1
ATOM 4230 C C . ASN A 1 551 ? 30.212 9.192 -4.352 1.00 97.38 551 ASN A C 1
ATOM 4232 O O . ASN A 1 551 ? 30.633 10.346 -4.314 1.00 97.38 551 ASN A O 1
ATOM 4236 N N . GLY A 1 552 ? 30.407 8.337 -3.339 1.00 96.88 552 GLY A N 1
ATOM 4237 C CA . GLY A 1 552 ? 31.100 8.698 -2.098 1.00 96.88 552 GLY A CA 1
ATOM 4238 C C . GLY A 1 552 ? 30.379 9.767 -1.268 1.00 96.88 552 GLY A C 1
ATOM 4239 O O . GLY A 1 552 ? 31.036 10.593 -0.638 1.00 96.88 552 GLY A O 1
ATOM 4240 N N . MET A 1 553 ? 29.044 9.782 -1.291 1.00 96.56 553 MET A N 1
ATOM 4241 C CA . MET A 1 553 ? 28.203 10.771 -0.604 1.00 96.56 553 MET A CA 1
ATOM 4242 C C . MET A 1 553 ? 27.296 10.114 0.440 1.00 96.56 553 MET A C 1
ATOM 4244 O O . MET A 1 553 ? 27.034 8.913 0.388 1.00 96.56 553 MET A O 1
ATOM 4248 N N . ALA A 1 554 ? 26.748 10.905 1.365 1.00 93.44 554 ALA A N 1
ATOM 4249 C CA . ALA A 1 554 ? 25.680 10.418 2.238 1.00 93.44 554 ALA A CA 1
ATOM 4250 C C . ALA A 1 554 ? 24.322 10.390 1.493 1.00 93.44 554 ALA A C 1
ATOM 4252 O O . ALA A 1 554 ? 24.046 11.292 0.695 1.00 93.44 554 ALA A O 1
ATOM 4253 N N . PRO A 1 555 ? 23.400 9.448 1.791 1.00 91.44 555 PRO A N 1
ATOM 4254 C CA . PRO A 1 555 ? 22.081 9.382 1.137 1.00 91.44 555 PRO A CA 1
ATOM 4255 C C . PRO A 1 555 ? 21.276 10.693 1.212 1.00 91.44 555 PRO A C 1
ATOM 4257 O O . PRO A 1 555 ? 20.648 11.124 0.245 1.00 91.44 555 PRO A O 1
ATOM 4260 N N . ARG A 1 556 ? 21.363 11.403 2.345 1.00 93.50 556 ARG A N 1
ATOM 4261 C CA . ARG A 1 556 ? 20.732 12.719 2.540 1.00 93.50 556 ARG A CA 1
ATOM 4262 C C . ARG A 1 556 ? 21.272 13.803 1.600 1.00 93.50 556 ARG A C 1
ATOM 4264 O O . ARG A 1 556 ? 20.549 14.746 1.275 1.00 93.50 556 ARG A O 1
ATOM 4271 N N . GLU A 1 557 ? 22.532 13.703 1.191 1.00 95.44 557 GLU A N 1
ATOM 4272 C CA . GLU A 1 557 ? 23.155 14.623 0.235 1.00 95.44 557 GLU A CA 1
ATOM 4273 C C . GLU A 1 557 ? 22.767 14.259 -1.198 1.00 95.44 557 GLU A C 1
ATOM 4275 O O . GLU A 1 557 ? 22.439 15.150 -1.983 1.00 95.44 557 GLU A O 1
ATOM 4280 N N . ALA A 1 558 ? 22.695 12.961 -1.514 1.00 95.44 558 ALA A N 1
ATOM 4281 C CA . ALA A 1 558 ? 22.186 12.476 -2.794 1.00 95.44 558 ALA A CA 1
ATOM 4282 C C . ALA A 1 558 ? 20.761 12.974 -3.071 1.00 95.44 558 ALA A C 1
ATOM 4284 O O . ALA A 1 558 ? 20.491 13.468 -4.163 1.00 95.44 558 ALA A O 1
ATOM 4285 N N . ALA A 1 559 ? 19.881 12.985 -2.064 1.00 93.06 559 ALA A N 1
ATOM 4286 C CA . ALA A 1 559 ? 18.526 13.535 -2.183 1.00 93.06 559 ALA A CA 1
ATOM 4287 C C . ALA A 1 559 ? 18.478 15.019 -2.620 1.00 93.06 559 ALA A C 1
ATOM 4289 O O . ALA A 1 559 ? 17.459 15.483 -3.135 1.00 93.06 559 ALA A O 1
ATOM 4290 N N . LYS A 1 560 ? 19.570 15.775 -2.440 1.00 94.88 560 LYS A N 1
ATOM 4291 C CA . LYS A 1 560 ? 19.713 17.178 -2.873 1.00 94.88 560 LYS A CA 1
ATOM 4292 C C . LYS A 1 560 ? 20.483 17.327 -4.191 1.00 94.88 560 LYS A C 1
ATOM 4294 O O . LYS A 1 560 ? 20.569 18.432 -4.719 1.00 94.88 560 LYS A O 1
ATOM 4299 N N . SER A 1 561 ? 21.070 16.248 -4.703 1.00 97.12 561 SER A N 1
ATOM 4300 C CA . SER A 1 561 ? 21.934 16.269 -5.879 1.00 97.12 561 SER A CA 1
ATOM 4301 C C . SER A 1 561 ? 21.128 16.258 -7.176 1.00 97.12 561 SER A C 1
ATOM 4303 O O . SER A 1 561 ? 20.313 15.368 -7.418 1.00 97.12 561 SER A O 1
ATOM 4305 N N . ASN A 1 562 ? 21.430 17.194 -8.081 1.00 97.00 562 ASN A N 1
ATOM 4306 C CA . ASN A 1 562 ? 20.887 17.174 -9.444 1.00 97.00 562 ASN A CA 1
ATOM 4307 C C . ASN A 1 562 ? 21.304 15.909 -10.213 1.00 97.00 562 ASN A C 1
ATOM 4309 O O . ASN A 1 562 ? 20.554 15.436 -11.065 1.00 97.00 562 ASN A O 1
ATOM 4313 N N . GLY A 1 563 ? 22.487 15.357 -9.913 1.00 97.62 563 GLY A N 1
ATOM 4314 C CA . GLY A 1 563 ? 22.979 14.126 -10.530 1.00 97.62 563 GLY A CA 1
ATOM 4315 C C . GLY A 1 563 ? 22.096 12.927 -10.192 1.00 97.62 563 GLY A C 1
ATOM 4316 O O . GLY A 1 563 ? 21.704 12.188 -11.096 1.00 97.62 563 GLY A O 1
ATOM 4317 N N . PHE A 1 564 ? 21.707 12.798 -8.921 1.00 97.38 564 PHE A N 1
ATOM 4318 C CA . PHE A 1 564 ? 20.786 11.759 -8.467 1.00 97.38 564 PHE A CA 1
ATOM 4319 C C . PHE A 1 564 ? 19.426 11.881 -9.157 1.00 97.38 564 PHE A C 1
ATOM 4321 O O . PHE A 1 564 ? 18.947 10.912 -9.733 1.00 97.38 564 PHE A O 1
ATOM 4328 N N . TRP A 1 565 ? 18.826 13.074 -9.188 1.00 96.31 565 TRP A N 1
ATOM 4329 C CA . TRP A 1 565 ? 17.512 13.254 -9.818 1.00 96.31 565 TRP A CA 1
ATOM 4330 C C . TRP A 1 565 ? 17.536 13.058 -11.335 1.00 96.31 565 TRP A C 1
ATOM 4332 O O . TRP A 1 565 ? 16.582 12.524 -11.897 1.00 96.31 565 TRP A O 1
ATOM 4342 N N . LYS A 1 566 ? 18.629 13.428 -12.012 1.00 96.56 566 LYS A N 1
ATOM 4343 C CA . LYS A 1 566 ? 18.820 13.118 -13.436 1.00 96.56 566 LYS A CA 1
ATOM 4344 C C . LYS A 1 566 ? 18.893 11.608 -13.671 1.00 96.56 566 LYS A C 1
ATOM 4346 O O . LYS A 1 566 ? 18.294 11.116 -14.623 1.00 96.56 566 LYS A O 1
ATOM 4351 N N . TRP A 1 567 ? 19.610 10.893 -12.808 1.00 96.44 567 TRP A N 1
ATOM 4352 C CA . TRP A 1 567 ? 19.695 9.435 -12.835 1.00 96.44 567 TRP A CA 1
ATOM 4353 C C . TRP A 1 567 ? 18.327 8.793 -12.539 1.00 96.44 567 TRP A C 1
ATOM 4355 O O . TRP A 1 567 ? 17.861 7.975 -13.327 1.00 96.44 567 TRP A O 1
ATOM 4365 N N . MET A 1 568 ? 17.620 9.243 -11.500 1.00 95.94 568 MET A N 1
ATOM 4366 C CA . MET A 1 568 ? 16.298 8.749 -11.088 1.00 95.94 568 MET A CA 1
ATOM 4367 C C . MET A 1 568 ? 15.231 8.948 -12.170 1.00 95.94 568 MET A C 1
ATOM 4369 O O . MET A 1 568 ? 14.385 8.081 -12.387 1.00 95.94 568 MET A O 1
ATOM 4373 N N . ASN A 1 569 ? 15.305 10.060 -12.906 1.00 94.50 569 ASN A N 1
ATOM 4374 C CA . ASN A 1 569 ? 14.368 10.382 -13.980 1.00 94.50 569 ASN A CA 1
ATOM 4375 C C . ASN A 1 569 ? 14.317 9.304 -15.078 1.00 94.50 569 ASN A C 1
ATOM 4377 O O . ASN A 1 569 ? 13.334 9.213 -15.799 1.00 94.50 569 ASN A O 1
ATOM 4381 N N . THR A 1 570 ? 15.348 8.467 -15.210 1.00 92.94 570 THR A N 1
ATOM 4382 C CA . THR A 1 570 ? 15.323 7.334 -16.148 1.00 92.94 570 THR A CA 1
ATOM 4383 C C . THR A 1 570 ? 14.295 6.269 -15.764 1.00 92.94 570 THR A C 1
ATOM 4385 O O . THR A 1 570 ? 13.686 5.678 -16.648 1.00 92.94 570 THR A O 1
ATOM 4388 N N . PHE A 1 571 ? 14.034 6.055 -14.475 1.00 95.06 571 PHE A N 1
ATOM 4389 C CA . PHE A 1 571 ? 12.950 5.184 -14.021 1.00 95.06 571 PHE A CA 1
ATOM 4390 C C . PHE A 1 571 ? 11.594 5.873 -14.192 1.00 95.06 571 PHE A C 1
ATOM 4392 O O . PHE A 1 571 ? 10.650 5.273 -14.704 1.00 95.06 571 PHE A O 1
ATOM 4399 N N . GLU A 1 572 ? 11.510 7.151 -13.811 1.00 92.25 572 GLU A N 1
ATOM 4400 C CA . GLU A 1 572 ? 10.258 7.917 -13.855 1.00 92.25 572 GLU A CA 1
ATOM 4401 C C . GLU A 1 572 ? 9.754 8.119 -15.292 1.00 92.25 572 GLU A C 1
ATOM 4403 O O . GLU A 1 572 ? 8.562 7.979 -15.535 1.00 92.25 572 GLU A O 1
ATOM 4408 N N . LEU A 1 573 ? 10.641 8.335 -16.270 1.00 91.75 573 LEU A N 1
ATOM 4409 C CA . LEU A 1 573 ? 10.269 8.416 -17.691 1.00 91.75 573 LEU A CA 1
ATOM 4410 C C . LEU A 1 573 ? 9.753 7.093 -18.269 1.00 91.75 573 LEU A C 1
ATOM 4412 O O . LEU A 1 573 ? 9.054 7.101 -19.278 1.00 91.75 573 LEU A O 1
ATOM 4416 N N . ASN A 1 574 ? 10.097 5.962 -17.653 1.00 92.12 574 ASN A N 1
ATOM 4417 C CA . ASN A 1 574 ? 9.560 4.657 -18.034 1.00 92.12 574 ASN A CA 1
ATOM 4418 C C . ASN A 1 574 ? 8.279 4.305 -17.267 1.00 92.12 574 ASN A C 1
ATOM 4420 O O . ASN A 1 574 ? 7.750 3.212 -17.457 1.00 92.12 574 ASN A O 1
ATOM 4424 N N . THR A 1 575 ? 7.782 5.220 -16.430 1.00 90.50 575 THR A N 1
ATOM 4425 C CA . THR A 1 575 ? 6.550 5.051 -15.665 1.00 90.50 575 THR A CA 1
ATOM 4426 C C . THR A 1 575 ? 5.394 5.799 -16.338 1.00 90.50 575 THR A C 1
ATOM 4428 O O . THR A 1 575 ? 5.475 7.021 -16.436 1.00 90.50 575 THR A O 1
ATOM 4431 N N . PRO A 1 576 ? 4.301 5.126 -16.770 1.00 81.38 576 PRO A N 1
ATOM 4432 C CA . PRO A 1 576 ? 3.148 5.797 -17.389 1.00 81.38 576 PRO A CA 1
ATOM 4433 C C . PRO A 1 576 ? 2.556 6.909 -16.515 1.00 81.38 576 PRO A C 1
ATOM 4435 O O . PRO A 1 576 ? 2.165 7.967 -17.001 1.00 81.38 576 PRO A O 1
ATOM 4438 N N . SER A 1 577 ? 2.480 6.643 -15.212 1.00 86.31 577 SER A N 1
ATOM 4439 C CA . SER A 1 577 ? 2.030 7.562 -14.170 1.00 86.31 577 SER A CA 1
ATOM 4440 C C . SER A 1 577 ? 2.390 6.983 -12.804 1.00 86.31 577 SER A C 1
ATOM 4442 O O . SER A 1 577 ? 2.358 5.763 -12.637 1.00 86.31 577 SER A O 1
ATOM 4444 N N . ALA A 1 578 ? 2.673 7.833 -11.816 1.00 87.75 578 ALA A N 1
ATOM 4445 C CA . ALA A 1 578 ? 2.819 7.366 -10.441 1.00 87.75 578 ALA A CA 1
ATOM 4446 C C . ALA A 1 578 ? 1.468 6.860 -9.908 1.00 87.75 578 ALA A C 1
ATOM 4448 O O . ALA A 1 578 ? 0.467 7.577 -9.967 1.00 87.75 578 ALA A O 1
ATOM 4449 N N . TYR A 1 579 ? 1.434 5.632 -9.390 1.00 92.19 579 TYR A N 1
ATOM 4450 C CA . TYR A 1 579 ? 0.203 5.044 -8.857 1.00 92.19 579 TYR A CA 1
ATOM 4451 C C . TYR A 1 579 ? -0.115 5.625 -7.475 1.00 92.19 579 TYR A C 1
ATOM 4453 O O . TYR A 1 579 ? 0.777 5.665 -6.622 1.00 92.19 579 TYR A O 1
ATOM 4461 N N . PRO A 1 580 ? -1.361 6.062 -7.217 1.00 89.69 580 PRO A N 1
ATOM 4462 C CA . PRO A 1 580 ? -1.721 6.675 -5.942 1.00 89.69 580 PRO A CA 1
ATOM 4463 C C . PRO A 1 580 ? -1.791 5.660 -4.795 1.00 89.69 580 PRO A C 1
ATOM 4465 O O . PRO A 1 580 ? -1.632 6.056 -3.644 1.00 89.69 580 PRO A O 1
ATOM 4468 N N . SER A 1 581 ? -2.005 4.376 -5.098 1.00 90.62 581 SER A N 1
ATOM 4469 C CA . SER A 1 581 ? -2.015 3.284 -4.126 1.00 90.62 581 SER A CA 1
ATOM 4470 C C . SER A 1 581 ? -1.243 2.065 -4.642 1.00 90.62 581 SER A C 1
ATOM 4472 O O . SER A 1 581 ? -1.062 1.887 -5.850 1.00 90.62 581 SER A O 1
ATOM 4474 N N . MET A 1 582 ? -0.786 1.215 -3.717 1.00 93.62 582 MET A N 1
ATOM 4475 C CA . MET A 1 582 ? -0.126 -0.047 -4.064 1.00 93.62 582 MET A CA 1
ATOM 4476 C C . MET A 1 582 ? -1.118 -1.031 -4.696 1.00 93.62 582 MET A C 1
ATOM 4478 O O . MET A 1 582 ? -0.808 -1.654 -5.707 1.00 93.62 582 MET A O 1
ATOM 4482 N N . SER A 1 583 ? -2.342 -1.103 -4.171 1.00 91.69 583 SER A N 1
ATOM 4483 C CA . SER A 1 583 ? -3.402 -1.963 -4.702 1.00 91.69 583 SER A CA 1
ATOM 4484 C C . SER A 1 583 ? -3.705 -1.675 -6.175 1.00 91.69 583 SER A C 1
ATOM 4486 O O . SER A 1 583 ? -3.856 -2.614 -6.952 1.00 91.69 583 SER A O 1
ATOM 4488 N N . ASP A 1 584 ? -3.721 -0.404 -6.592 1.00 92.81 584 ASP A N 1
ATOM 4489 C CA . ASP A 1 584 ? -3.928 -0.043 -8.003 1.00 92.81 584 ASP A CA 1
ATOM 4490 C C . ASP A 1 584 ? -2.801 -0.561 -8.900 1.00 92.81 584 ASP A C 1
ATOM 4492 O O . ASP A 1 584 ? -3.062 -1.057 -9.994 1.00 92.81 584 ASP A O 1
ATOM 4496 N N . LEU A 1 585 ? -1.551 -0.476 -8.436 1.00 95.94 585 LEU A N 1
ATOM 4497 C CA . LEU A 1 585 ? -0.393 -0.973 -9.177 1.00 95.94 585 LEU A CA 1
ATOM 4498 C C . LEU A 1 585 ? -0.391 -2.510 -9.261 1.00 95.94 585 LEU A C 1
ATOM 4500 O O . LEU A 1 585 ? -0.151 -3.052 -10.339 1.00 95.94 585 LEU A O 1
ATOM 4504 N N . VAL A 1 586 ? -0.714 -3.223 -8.175 1.00 96.38 586 VAL A N 1
ATOM 4505 C CA . VAL A 1 586 ? -0.841 -4.696 -8.193 1.00 96.38 586 VAL A CA 1
ATOM 4506 C C . VAL A 1 586 ? -1.975 -5.134 -9.119 1.00 96.38 586 VAL A C 1
ATOM 4508 O O . VAL A 1 586 ? -1.791 -6.041 -9.931 1.00 96.38 586 VAL A O 1
ATOM 4511 N N . ASN A 1 587 ? -3.134 -4.474 -9.049 1.00 95.06 587 ASN A N 1
ATOM 4512 C CA . ASN A 1 587 ? -4.268 -4.768 -9.925 1.00 95.06 587 ASN A CA 1
ATOM 4513 C C . ASN A 1 587 ? -3.907 -4.542 -11.398 1.00 95.06 587 ASN A C 1
ATOM 4515 O O . ASN A 1 587 ? -4.242 -5.364 -12.243 1.00 95.06 587 ASN A O 1
ATOM 4519 N N . ASP A 1 588 ? -3.193 -3.463 -11.719 1.00 95.06 588 ASP A N 1
ATOM 4520 C CA . ASP A 1 588 ? -2.750 -3.206 -13.089 1.00 95.06 588 ASP A CA 1
ATOM 4521 C C . ASP A 1 588 ? -1.754 -4.284 -13.551 1.00 95.06 588 ASP A C 1
ATOM 4523 O O . ASP A 1 588 ? -1.934 -4.854 -14.623 1.00 95.06 588 ASP A O 1
ATOM 4527 N N . LEU A 1 589 ? -0.766 -4.664 -12.727 1.00 95.38 589 LEU A N 1
ATOM 4528 C CA . LEU A 1 589 ? 0.199 -5.733 -13.044 1.00 95.38 589 LEU A CA 1
ATOM 4529 C C . LEU A 1 589 ? -0.457 -7.096 -13.302 1.00 95.38 589 LEU A C 1
ATOM 4531 O O . LEU A 1 589 ? 0.087 -7.901 -14.054 1.00 95.38 589 LEU A O 1
ATOM 4535 N N . THR A 1 590 ? -1.598 -7.366 -12.676 1.00 95.06 590 THR A N 1
ATOM 4536 C CA . THR A 1 590 ? -2.269 -8.675 -12.705 1.00 95.06 590 THR A CA 1
ATOM 4537 C C . THR A 1 590 ? -3.404 -8.743 -13.728 1.00 95.06 590 THR A C 1
ATOM 4539 O O . THR A 1 590 ? -3.900 -9.828 -14.024 1.00 95.06 590 THR A O 1
ATOM 4542 N N . GLN A 1 591 ? -3.779 -7.614 -14.341 1.00 90.62 591 GLN A N 1
ATOM 4543 C CA . GLN A 1 591 ? -4.779 -7.568 -15.405 1.00 90.62 591 GLN A CA 1
ATOM 4544 C C . GLN A 1 591 ? -4.265 -8.155 -16.730 1.00 90.62 591 GLN A C 1
ATOM 4546 O O . GLN A 1 591 ? -3.265 -7.717 -17.321 1.00 90.62 591 GLN A O 1
ATOM 4551 N N . ASP A 1 592 ? -5.021 -9.113 -17.262 1.00 81.44 592 ASP A N 1
ATOM 4552 C CA . ASP A 1 592 ? -4.747 -9.732 -18.554 1.00 81.44 592 ASP A CA 1
ATOM 4553 C C . ASP A 1 592 ? -4.915 -8.736 -19.712 1.00 81.44 592 ASP A C 1
ATOM 4555 O O . ASP A 1 592 ? -5.931 -8.059 -19.846 1.00 81.44 592 ASP A O 1
ATOM 4559 N N . GLY A 1 593 ? -3.902 -8.662 -20.584 1.00 73.12 593 GLY A N 1
ATOM 4560 C CA . GLY A 1 593 ? -3.942 -7.970 -21.885 1.00 73.12 593 GLY A CA 1
ATOM 4561 C C . GLY A 1 593 ? -4.041 -6.434 -21.893 1.00 73.12 593 GLY A C 1
ATOM 4562 O O . GLY A 1 593 ? -3.560 -5.828 -22.847 1.00 73.12 593 GLY A O 1
ATOM 4563 N N . ALA A 1 594 ? -4.606 -5.807 -20.859 1.00 77.38 594 ALA A N 1
ATOM 4564 C CA . ALA A 1 594 ? -4.865 -4.362 -20.792 1.00 77.38 594 ALA A CA 1
ATOM 4565 C C . ALA A 1 594 ? -3.914 -3.590 -19.861 1.00 77.38 594 ALA A C 1
ATOM 4567 O O . ALA A 1 594 ? -4.025 -2.371 -19.739 1.00 77.38 594 ALA A O 1
ATOM 4568 N N . SER A 1 595 ? -2.985 -4.292 -19.211 1.00 83.38 595 SER A N 1
ATOM 4569 C CA . SER A 1 595 ? -2.098 -3.680 -18.232 1.00 83.38 595 SER A CA 1
ATOM 4570 C C . SER A 1 595 ? -1.213 -2.590 -18.831 1.00 83.38 595 SER A C 1
ATOM 4572 O O . SER A 1 595 ? -0.558 -2.784 -19.863 1.00 83.38 595 SER A O 1
ATOM 4574 N N . ARG A 1 596 ? -1.130 -1.459 -18.132 1.00 90.69 596 ARG A N 1
ATOM 4575 C CA . ARG A 1 596 ? -0.215 -0.361 -18.469 1.00 90.69 596 ARG A CA 1
ATOM 4576 C C . ARG A 1 596 ? 1.218 -0.667 -18.043 1.00 90.69 596 ARG A C 1
ATOM 4578 O O . ARG A 1 596 ? 2.147 -0.062 -18.579 1.00 90.69 596 ARG A O 1
ATOM 4585 N N . VAL A 1 597 ? 1.405 -1.604 -17.115 1.00 95.06 597 VAL A N 1
ATOM 4586 C CA . VAL A 1 597 ? 2.687 -1.907 -16.472 1.00 95.06 597 VAL A CA 1
ATOM 4587 C C . VAL A 1 597 ? 3.052 -3.378 -16.618 1.00 95.06 597 VAL A C 1
ATOM 4589 O O . VAL A 1 597 ? 2.259 -4.288 -16.421 1.00 95.06 597 VAL A O 1
ATOM 4592 N N . TRP A 1 598 ? 4.296 -3.646 -16.978 1.00 95.88 598 TRP A N 1
ATOM 4593 C CA . TRP A 1 598 ? 4.798 -5.010 -17.113 1.00 95.88 598 TRP A CA 1
ATOM 4594 C C . TRP A 1 598 ? 5.523 -5.446 -15.854 1.00 95.88 598 TRP A C 1
ATOM 4596 O O . TRP A 1 598 ? 5.371 -6.594 -15.429 1.00 95.88 598 TRP A O 1
ATOM 4606 N N . TRP A 1 599 ? 6.292 -4.528 -15.267 1.00 97.38 599 TRP A N 1
ATOM 4607 C CA . TRP A 1 599 ? 7.037 -4.728 -14.029 1.00 97.38 599 TRP A CA 1
ATOM 4608 C C . TRP A 1 599 ? 6.730 -3.576 -13.078 1.00 97.38 599 TRP A C 1
ATOM 4610 O O . TRP A 1 599 ? 6.608 -2.441 -13.529 1.00 97.38 599 TRP A O 1
ATOM 4620 N N . GLY A 1 600 ? 6.646 -3.830 -11.779 1.00 97.19 600 GLY A N 1
ATOM 4621 C CA . GLY A 1 600 ? 6.431 -2.788 -10.781 1.00 97.19 600 GLY A CA 1
ATOM 4622 C C . GLY A 1 600 ? 6.959 -3.184 -9.413 1.00 97.19 600 GLY A C 1
ATOM 4623 O O . GLY A 1 600 ? 7.135 -4.365 -9.113 1.00 97.19 600 GLY A O 1
ATOM 4624 N N . LEU A 1 601 ? 7.261 -2.179 -8.598 1.00 97.38 601 LEU A N 1
ATOM 4625 C CA . LEU A 1 601 ? 7.749 -2.391 -7.239 1.00 97.38 601 LEU A CA 1
ATOM 4626 C C . LEU A 1 601 ? 6.574 -2.522 -6.275 1.00 97.38 601 LEU A C 1
ATOM 4628 O O . LEU A 1 601 ? 5.690 -1.671 -6.259 1.00 97.38 601 LEU A O 1
ATOM 4632 N N . THR A 1 602 ? 6.575 -3.599 -5.498 1.00 97.38 602 THR A N 1
ATOM 4633 C CA . THR A 1 602 ? 5.492 -3.996 -4.588 1.00 97.38 602 THR A CA 1
ATOM 4634 C C . THR A 1 602 ? 6.060 -4.737 -3.380 1.00 97.38 602 THR A C 1
ATOM 4636 O O . THR A 1 602 ? 7.270 -4.951 -3.293 1.00 97.38 602 THR A O 1
ATOM 4639 N N . TYR A 1 603 ? 5.200 -5.149 -2.456 1.00 97.75 603 TYR A N 1
ATOM 4640 C CA . TYR A 1 603 ? 5.555 -6.066 -1.389 1.00 97.75 603 TYR A CA 1
ATOM 4641 C C . TYR A 1 603 ? 5.520 -7.519 -1.872 1.00 97.75 603 TYR A C 1
ATOM 4643 O O . TYR A 1 603 ? 4.676 -7.923 -2.673 1.00 97.75 603 TYR A O 1
ATOM 4651 N N . GLU A 1 604 ? 6.416 -8.348 -1.348 1.00 98.12 604 GLU A N 1
ATOM 4652 C CA . GLU A 1 604 ? 6.413 -9.790 -1.617 1.00 98.12 604 GLU A CA 1
ATOM 4653 C C . GLU A 1 604 ? 5.095 -10.461 -1.205 1.00 98.12 604 GLU A C 1
ATOM 4655 O O . GLU A 1 604 ? 4.622 -11.360 -1.899 1.00 98.12 604 GLU A O 1
ATOM 4660 N N . SER A 1 605 ? 4.472 -10.000 -0.120 1.00 97.75 605 SER A N 1
ATOM 4661 C CA . SER A 1 605 ? 3.156 -10.469 0.331 1.00 97.75 605 SER A CA 1
ATOM 4662 C C . SER A 1 605 ? 2.058 -10.260 -0.721 1.00 97.75 605 SER A C 1
ATOM 4664 O O . SER A 1 605 ? 1.214 -11.140 -0.906 1.00 97.75 605 SER A O 1
ATOM 4666 N N . ASP A 1 606 ? 2.089 -9.151 -1.465 1.00 97.75 606 ASP A N 1
ATOM 4667 C CA . ASP A 1 606 ? 1.149 -8.889 -2.560 1.00 97.75 606 ASP A CA 1
ATOM 4668 C C . ASP A 1 606 ? 1.416 -9.809 -3.757 1.00 97.75 606 ASP A C 1
ATOM 4670 O O . ASP A 1 606 ? 0.484 -10.381 -4.335 1.00 97.75 606 ASP A O 1
ATOM 4674 N N . ALA A 1 607 ? 2.690 -10.025 -4.096 1.00 98.06 607 ALA A N 1
ATOM 4675 C CA . ALA A 1 607 ? 3.074 -10.958 -5.151 1.00 98.06 607 ALA A CA 1
ATOM 4676 C C . ALA A 1 607 ? 2.671 -12.403 -4.806 1.00 98.06 607 ALA A C 1
ATOM 4678 O O . ALA A 1 607 ? 2.108 -13.106 -5.644 1.00 98.06 607 ALA A O 1
ATOM 4679 N N . LEU A 1 608 ? 2.876 -12.843 -3.561 1.00 98.25 608 LEU A N 1
ATOM 4680 C CA . LEU A 1 608 ? 2.452 -14.161 -3.081 1.00 98.25 608 LEU A CA 1
ATOM 4681 C C . LEU A 1 608 ? 0.932 -14.332 -3.115 1.00 98.25 608 LEU A C 1
ATOM 4683 O O . LEU A 1 608 ? 0.439 -15.391 -3.508 1.00 98.25 608 LEU A O 1
ATOM 4687 N N . ARG A 1 609 ? 0.182 -13.288 -2.750 1.00 97.38 609 ARG A N 1
ATOM 4688 C CA . ARG A 1 609 ? -1.283 -13.270 -2.853 1.00 97.38 609 ARG A CA 1
ATOM 4689 C C . ARG A 1 609 ? -1.757 -13.363 -4.302 1.00 97.38 609 ARG A C 1
ATOM 4691 O O . ARG A 1 609 ? -2.744 -14.031 -4.585 1.00 97.38 609 ARG A O 1
ATOM 4698 N N . SER A 1 610 ? -1.049 -12.711 -5.213 1.00 97.56 610 SER A N 1
ATOM 4699 C CA . SER A 1 610 ? -1.303 -12.782 -6.654 1.00 97.56 610 SER A CA 1
ATOM 4700 C C . SER A 1 610 ? -1.047 -14.206 -7.175 1.00 97.56 610 SER A C 1
ATOM 4702 O O . SER A 1 610 ? -1.910 -14.839 -7.787 1.00 97.56 610 SER A O 1
ATOM 4704 N N . MET A 1 611 ? 0.097 -14.799 -6.813 1.00 98.19 611 MET A N 1
ATOM 4705 C CA . MET A 1 611 ? 0.434 -16.181 -7.177 1.00 98.19 611 MET A CA 1
ATOM 4706 C C . MET A 1 611 ? -0.546 -17.213 -6.602 1.00 98.19 611 MET A C 1
ATOM 4708 O O . MET A 1 611 ? -0.847 -18.200 -7.275 1.00 98.19 611 MET A O 1
ATOM 4712 N N . SER A 1 612 ? -1.068 -17.011 -5.386 1.00 97.06 612 SER A N 1
ATOM 4713 C CA . SER A 1 612 ? -2.042 -17.929 -4.776 1.00 97.06 612 SER A CA 1
ATOM 4714 C C . SER A 1 612 ? -3.409 -17.904 -5.463 1.00 97.06 612 SER A C 1
ATOM 4716 O O . SER A 1 612 ? -4.106 -18.919 -5.456 1.00 97.06 612 SER A O 1
ATOM 4718 N N . LYS A 1 613 ? -3.754 -16.800 -6.139 1.00 96.81 613 LYS A N 1
ATOM 4719 C CA . LYS A 1 613 ? -4.907 -16.704 -7.051 1.00 96.81 613 LYS A CA 1
ATOM 4720 C C . LYS A 1 613 ? -4.657 -17.346 -8.421 1.00 96.81 613 LYS A C 1
ATOM 4722 O O . LYS A 1 613 ? -5.567 -17.404 -9.242 1.00 96.81 613 LYS A O 1
ATOM 4727 N N . GLY A 1 614 ? -3.446 -17.843 -8.673 1.00 96.81 614 GLY A N 1
ATOM 4728 C CA . GLY A 1 614 ? -3.052 -18.451 -9.943 1.00 96.81 614 GLY A CA 1
ATOM 4729 C C . GLY A 1 614 ? -2.536 -17.456 -10.982 1.00 96.81 614 GLY A C 1
ATOM 4730 O O . GLY A 1 614 ? -2.265 -17.858 -12.113 1.00 96.81 614 GLY A O 1
ATOM 4731 N N . GLU A 1 615 ? -2.355 -16.186 -10.616 1.00 96.94 615 GLU A N 1
ATOM 4732 C CA . GLU A 1 615 ? -1.868 -15.160 -11.536 1.00 96.94 615 GLU A CA 1
ATOM 4733 C C . GLU A 1 615 ? -0.419 -15.463 -11.958 1.00 96.94 615 GLU A C 1
ATOM 4735 O O . GLU A 1 615 ? 0.405 -15.990 -11.196 1.00 96.94 615 GLU A O 1
ATOM 4740 N N . ALA A 1 616 ? -0.109 -15.187 -13.225 1.00 96.38 616 ALA A N 1
ATOM 4741 C CA . ALA A 1 616 ? 1.173 -15.513 -13.838 1.00 96.38 616 ALA A CA 1
ATOM 4742 C C . ALA A 1 616 ? 2.179 -14.377 -13.613 1.00 96.38 616 ALA A C 1
ATOM 4744 O O . ALA A 1 616 ? 2.437 -13.566 -14.503 1.00 96.38 616 ALA A O 1
ATOM 4745 N N . VAL A 1 617 ? 2.713 -14.310 -12.396 1.00 98.00 617 VAL A N 1
ATOM 4746 C CA . VAL A 1 617 ? 3.654 -13.274 -11.948 1.00 98.00 617 VAL A CA 1
ATOM 4747 C C . VAL A 1 617 ? 4.943 -13.901 -11.421 1.00 98.00 617 VAL A C 1
ATOM 4749 O O . VAL A 1 617 ? 4.945 -15.037 -10.949 1.00 98.00 617 VAL A O 1
ATOM 4752 N N . GLU A 1 618 ? 6.034 -13.150 -11.493 1.00 98.56 618 GLU A N 1
ATOM 4753 C CA . GLU A 1 618 ? 7.365 -13.481 -10.988 1.00 98.56 618 GLU A CA 1
ATOM 4754 C C . GLU A 1 618 ? 7.876 -12.395 -10.055 1.00 98.56 618 GLU A C 1
ATOM 4756 O O . GLU A 1 618 ? 7.514 -11.226 -10.184 1.00 98.56 618 GLU A O 1
ATOM 4761 N N . VAL A 1 619 ? 8.751 -12.793 -9.141 1.00 98.50 619 VAL A N 1
ATOM 4762 C CA . VAL A 1 619 ? 9.389 -11.921 -8.160 1.00 98.50 619 VAL A CA 1
ATOM 4763 C C . VAL A 1 619 ? 10.880 -11.852 -8.441 1.00 98.50 619 VAL A C 1
ATOM 4765 O O . VAL A 1 619 ? 11.510 -12.862 -8.736 1.00 98.50 619 VAL A O 1
ATOM 4768 N N . TYR A 1 620 ? 11.438 -10.650 -8.361 1.00 98.19 620 TYR A N 1
ATOM 4769 C CA . TYR A 1 620 ? 12.867 -10.389 -8.441 1.00 98.19 620 TYR A CA 1
ATOM 4770 C C . TYR A 1 620 ? 13.266 -9.529 -7.242 1.00 98.19 620 TYR A C 1
ATOM 4772 O O . TYR A 1 620 ? 12.723 -8.440 -7.034 1.00 98.19 620 TYR A O 1
ATOM 4780 N N . TYR A 1 621 ? 14.217 -10.004 -6.441 1.00 97.38 621 TYR A N 1
ATOM 4781 C CA . TYR A 1 621 ? 14.699 -9.260 -5.282 1.00 97.38 621 TYR A CA 1
ATOM 4782 C C . TYR A 1 621 ? 15.644 -8.145 -5.704 1.00 97.38 621 TYR A C 1
ATOM 4784 O O . TYR A 1 621 ? 16.504 -8.310 -6.572 1.00 97.38 621 TYR A O 1
ATOM 4792 N N . LEU A 1 622 ? 15.477 -7.004 -5.048 1.00 95.56 622 LEU A N 1
ATOM 4793 C CA . LEU A 1 622 ? 16.279 -5.805 -5.244 1.00 95.56 622 LEU A CA 1
ATOM 4794 C C . LEU A 1 622 ? 17.705 -5.989 -4.691 1.00 95.56 622 LEU A C 1
ATOM 4796 O O . LEU A 1 622 ? 17.912 -6.822 -3.801 1.00 95.56 622 LEU A O 1
ATOM 4800 N N . PRO A 1 623 ? 18.690 -5.202 -5.170 1.00 88.50 623 PRO A N 1
ATOM 4801 C CA . PRO A 1 623 ? 20.084 -5.277 -4.706 1.00 88.50 623 PRO A CA 1
ATOM 4802 C C . PRO A 1 623 ? 20.236 -5.061 -3.201 1.00 88.50 623 PRO A C 1
ATOM 4804 O O . PRO A 1 623 ? 21.142 -5.606 -2.569 1.00 88.50 623 PRO A O 1
ATOM 4807 N N . ARG A 1 624 ? 19.331 -4.274 -2.618 1.00 87.69 624 ARG A N 1
ATOM 4808 C CA . ARG A 1 624 ? 19.222 -4.037 -1.185 1.00 87.69 624 ARG A CA 1
ATOM 4809 C C . ARG A 1 624 ? 17.782 -4.285 -0.791 1.00 87.69 624 ARG A C 1
ATOM 4811 O O . ARG A 1 624 ? 16.873 -3.614 -1.276 1.00 87.69 624 ARG A O 1
ATOM 4818 N N . THR A 1 625 ? 17.573 -5.318 0.013 1.00 86.12 625 THR A N 1
ATOM 4819 C CA . THR A 1 625 ? 16.230 -5.741 0.392 1.00 86.12 625 THR A CA 1
ATOM 4820 C C . THR A 1 625 ? 15.727 -4.821 1.494 1.00 86.12 625 THR A C 1
ATOM 4822 O O . THR A 1 625 ? 16.141 -4.948 2.643 1.00 86.12 625 THR A O 1
ATOM 4825 N N . ILE A 1 626 ? 14.848 -3.890 1.132 1.00 90.19 626 ILE A N 1
ATOM 4826 C CA . ILE A 1 626 ? 14.140 -3.060 2.105 1.00 90.19 626 ILE A CA 1
ATOM 4827 C C . ILE A 1 626 ? 12.993 -3.879 2.679 1.00 90.19 626 ILE A C 1
ATOM 4829 O O . ILE A 1 626 ? 12.224 -4.467 1.913 1.00 90.19 626 ILE A O 1
ATOM 4833 N N . LEU A 1 627 ? 12.869 -3.906 4.001 1.00 92.19 627 LEU A N 1
ATOM 4834 C CA . LEU A 1 627 ? 11.788 -4.598 4.693 1.00 92.19 627 LEU A CA 1
ATOM 4835 C C . LEU A 1 627 ? 10.750 -3.594 5.196 1.00 92.19 627 LEU A C 1
ATOM 4837 O O . LEU A 1 627 ? 11.099 -2.644 5.887 1.00 92.19 627 LEU A O 1
ATOM 4841 N N . ALA A 1 628 ? 9.477 -3.840 4.891 1.00 93.69 628 ALA A N 1
ATOM 4842 C CA . ALA A 1 628 ? 8.380 -3.346 5.717 1.00 93.69 628 ALA A CA 1
ATOM 4843 C C . ALA A 1 628 ? 8.238 -4.292 6.911 1.00 93.69 628 ALA A C 1
ATOM 4845 O O . ALA A 1 628 ? 8.147 -5.506 6.715 1.00 93.69 628 ALA A O 1
ATOM 4846 N N . ASP A 1 629 ? 8.305 -3.768 8.133 1.00 93.50 629 ASP A N 1
ATOM 4847 C CA . ASP A 1 629 ? 8.451 -4.546 9.363 1.00 93.50 629 ASP A CA 1
ATOM 4848 C C . ASP A 1 629 ? 7.259 -4.464 10.323 1.00 93.50 629 ASP A C 1
ATOM 4850 O O . ASP A 1 629 ? 7.261 -5.154 11.341 1.00 93.50 629 ASP A O 1
ATOM 4854 N N . HIS A 1 630 ? 6.208 -3.720 9.981 1.00 96.38 630 HIS A N 1
ATOM 4855 C CA . HIS A 1 630 ? 4.904 -3.763 10.655 1.00 96.38 630 HIS A CA 1
ATOM 4856 C C . HIS A 1 630 ? 4.962 -3.821 12.193 1.00 96.38 630 HIS A C 1
ATOM 4858 O O . HIS A 1 630 ? 4.547 -4.819 12.807 1.00 96.38 630 HIS A O 1
ATOM 4864 N N . PRO A 1 631 ? 5.494 -2.776 12.842 1.00 96.50 631 PRO A N 1
ATOM 4865 C CA . PRO A 1 631 ? 5.519 -2.688 14.298 1.00 96.50 631 PRO A CA 1
ATOM 4866 C C . PRO A 1 631 ? 4.094 -2.604 14.872 1.00 96.50 631 PRO A C 1
ATOM 4868 O O . PRO A 1 631 ? 3.192 -2.030 14.268 1.00 96.50 631 PRO A O 1
ATOM 4871 N N . PHE A 1 632 ? 3.876 -3.170 16.062 1.00 97.19 632 PHE A N 1
ATOM 4872 C CA . PHE A 1 632 ? 2.605 -3.040 16.792 1.00 97.19 632 PHE A CA 1
ATOM 4873 C C . PHE A 1 632 ? 2.665 -1.841 17.742 1.00 97.19 632 PHE A C 1
ATOM 4875 O O . PHE A 1 632 ? 3.362 -1.906 18.761 1.00 97.19 632 PHE A O 1
ATOM 4882 N N . CYS A 1 633 ? 1.918 -0.776 17.447 1.00 96.88 633 CYS A N 1
ATOM 4883 C CA . CYS A 1 633 ? 1.874 0.430 18.270 1.00 96.88 633 CYS A CA 1
ATOM 4884 C C . CYS A 1 633 ? 0.595 0.500 19.107 1.00 96.88 633 CYS A C 1
ATOM 4886 O O . CYS A 1 633 ? -0.515 0.539 18.575 1.00 96.88 633 CYS A O 1
ATOM 4888 N N . ASP A 1 634 ? 0.768 0.597 20.423 1.00 96.00 634 ASP A N 1
ATOM 4889 C CA . ASP A 1 634 ? -0.311 0.888 21.364 1.00 96.00 634 ASP A CA 1
ATOM 4890 C C . ASP A 1 634 ? -0.631 2.393 21.315 1.00 96.00 634 ASP A C 1
ATOM 4892 O O . ASP A 1 634 ? 0.226 3.213 21.641 1.00 96.00 634 ASP A O 1
ATOM 4896 N N . VAL A 1 635 ? -1.845 2.772 20.900 1.00 95.50 635 VAL A N 1
ATOM 4897 C CA . VAL A 1 635 ? -2.255 4.184 20.790 1.00 95.50 635 VAL A CA 1
ATOM 4898 C C . VAL A 1 635 ? -3.206 4.541 21.932 1.00 95.50 635 VAL A C 1
ATOM 4900 O O . VAL A 1 635 ? -4.233 3.898 22.157 1.00 95.50 635 VAL A O 1
ATOM 4903 N N . GLU A 1 636 ? -2.872 5.580 22.696 1.00 92.94 636 GLU A N 1
ATOM 4904 C CA . GLU A 1 636 ? -3.725 6.041 23.792 1.00 92.94 636 GLU A CA 1
ATOM 4905 C C . GLU A 1 636 ? -4.958 6.783 23.268 1.00 92.94 636 GLU A C 1
ATOM 4907 O O . GLU A 1 636 ? -4.907 7.953 22.869 1.00 92.94 636 GLU A O 1
ATOM 4912 N N . ARG A 1 637 ? -6.103 6.100 23.315 1.00 91.88 637 ARG A N 1
ATOM 4913 C CA . ARG A 1 637 ? -7.406 6.691 23.044 1.00 91.88 637 ARG A CA 1
ATOM 4914 C C . ARG A 1 637 ? -7.995 7.305 24.310 1.00 91.88 637 ARG A C 1
ATOM 4916 O O . ARG A 1 637 ? -8.156 6.638 25.330 1.00 91.88 637 ARG A O 1
ATOM 4923 N N . VAL A 1 638 ? -8.359 8.583 24.229 1.00 88.00 638 VAL A N 1
ATOM 4924 C CA . VAL A 1 638 ? -9.016 9.294 25.336 1.00 88.00 638 VAL A CA 1
ATOM 4925 C C . VAL A 1 638 ? -10.364 8.634 25.618 1.00 88.00 638 VAL A C 1
ATOM 4927 O O . VAL A 1 638 ? -11.177 8.489 24.709 1.00 88.00 638 VAL A O 1
ATOM 4930 N N . GLY A 1 639 ? -10.588 8.240 26.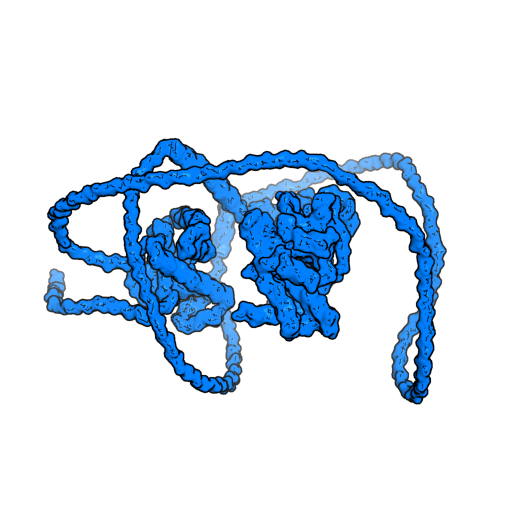871 1.00 88.19 639 GLY A N 1
ATOM 4931 C CA . GLY A 1 639 ? -11.826 7.585 27.297 1.00 88.19 639 GLY A CA 1
ATOM 4932 C C . GLY A 1 639 ? -11.893 6.082 27.015 1.00 88.19 639 GLY A C 1
ATOM 4933 O O . GLY A 1 639 ? -12.912 5.471 27.327 1.00 88.19 639 GLY A O 1
ATOM 4934 N N . ALA A 1 640 ? -10.840 5.462 26.468 1.00 92.00 640 ALA A N 1
ATOM 4935 C CA . ALA A 1 640 ? -10.774 4.004 26.416 1.00 92.00 640 ALA A CA 1
ATOM 4936 C C . ALA A 1 640 ? -10.669 3.432 27.839 1.00 92.00 640 ALA A C 1
ATOM 4938 O O . ALA A 1 640 ? -9.850 3.881 28.643 1.00 92.00 640 ALA A O 1
ATOM 4939 N N . GLY A 1 641 ? -11.514 2.448 28.153 1.00 92.62 641 GLY A N 1
ATOM 4940 C CA . GLY A 1 641 ? -11.485 1.756 29.440 1.00 92.62 641 GLY A CA 1
ATOM 4941 C C . GLY A 1 641 ? -10.217 0.914 29.622 1.00 92.62 641 GLY A C 1
ATOM 4942 O O . GLY A 1 641 ? -9.537 0.564 28.656 1.00 92.62 641 GLY A O 1
ATOM 4943 N N . VAL A 1 642 ? -9.921 0.538 30.870 1.00 94.88 642 VAL A N 1
ATOM 4944 C CA . VAL A 1 642 ? -8.789 -0.350 31.209 1.00 94.88 642 VAL A CA 1
ATOM 4945 C C . VAL A 1 642 ? -8.872 -1.707 30.505 1.00 94.88 642 VAL A C 1
ATOM 4947 O O . VAL A 1 642 ? -7.849 -2.294 30.159 1.00 94.88 642 VAL A O 1
ATOM 4950 N N . GLU A 1 643 ? -10.089 -2.168 30.231 1.00 94.62 643 GLU A N 1
ATOM 4951 C CA . GLU A 1 643 ? -10.363 -3.422 29.536 1.00 94.62 643 GLU A CA 1
ATOM 4952 C C . GLU A 1 643 ? -9.846 -3.385 28.088 1.00 94.62 643 GLU A C 1
ATOM 4954 O O . GLU A 1 643 ? -9.228 -4.345 27.637 1.00 94.62 643 GLU A O 1
ATOM 4959 N N . VAL A 1 644 ? -9.968 -2.251 27.384 1.00 94.94 644 VAL A N 1
ATOM 4960 C CA . VAL A 1 644 ? -9.421 -2.088 26.023 1.00 94.94 644 VAL A CA 1
ATOM 4961 C C . VAL A 1 644 ? -7.900 -2.241 26.037 1.00 94.94 644 VAL A C 1
ATOM 4963 O O . VAL A 1 644 ? -7.322 -2.864 25.149 1.00 94.94 644 VAL A O 1
ATOM 4966 N N . ALA A 1 645 ? -7.225 -1.716 27.064 1.00 95.00 645 ALA A N 1
ATOM 4967 C CA . ALA A 1 645 ? -5.783 -1.882 27.197 1.00 95.00 645 ALA A CA 1
ATOM 4968 C C . ALA A 1 645 ? -5.383 -3.354 27.388 1.00 95.00 645 ALA A C 1
ATOM 4970 O O . ALA A 1 645 ? -4.428 -3.793 26.747 1.00 95.00 645 ALA A O 1
ATOM 4971 N N . ALA A 1 646 ? -6.123 -4.112 28.203 1.00 95.25 646 ALA A N 1
ATOM 4972 C CA . ALA A 1 646 ? -5.912 -5.551 28.365 1.00 95.25 646 ALA A CA 1
ATOM 4973 C C . ALA A 1 646 ? -6.142 -6.304 27.044 1.00 95.25 646 ALA A C 1
ATOM 4975 O O . ALA A 1 646 ? -5.268 -7.053 26.603 1.00 95.25 646 ALA A O 1
ATOM 4976 N N . ALA A 1 647 ? -7.245 -6.000 26.358 1.00 95.81 647 ALA A N 1
ATOM 4977 C CA . ALA A 1 647 ? -7.627 -6.597 25.084 1.00 95.81 647 ALA A CA 1
ATOM 4978 C C . ALA A 1 647 ? -6.548 -6.415 24.002 1.00 95.81 647 ALA A C 1
ATOM 4980 O O . ALA A 1 647 ? -6.172 -7.360 23.307 1.00 95.81 647 ALA A O 1
ATOM 4981 N N . ARG A 1 648 ? -5.961 -5.213 23.906 1.00 95.81 648 ARG A N 1
ATOM 4982 C CA . ARG A 1 648 ? -4.827 -4.947 23.004 1.00 95.81 648 ARG A CA 1
ATOM 4983 C C . ARG A 1 648 ? -3.619 -5.821 23.298 1.00 95.81 648 ARG A C 1
ATOM 4985 O O . ARG A 1 648 ? -3.007 -6.342 22.370 1.00 95.81 648 ARG A O 1
ATOM 4992 N N . GLN A 1 649 ? -3.257 -5.964 24.573 1.00 96.44 649 GLN A N 1
ATOM 4993 C CA . GLN A 1 649 ? -2.098 -6.766 24.964 1.00 96.44 649 GLN A CA 1
ATOM 4994 C C . GLN A 1 649 ? -2.337 -8.258 24.719 1.00 96.44 649 GLN A C 1
ATOM 4996 O O . GLN A 1 649 ? -1.410 -8.962 24.319 1.00 96.44 649 GLN A O 1
ATOM 5001 N N . GLU A 1 650 ? -3.566 -8.739 24.903 1.00 97.00 650 GLU A N 1
ATOM 5002 C CA . GLU A 1 650 ? -3.955 -10.109 24.563 1.00 97.00 650 GLU A CA 1
ATOM 5003 C C . GLU A 1 650 ? -3.891 -10.354 23.057 1.00 97.00 650 GLU A C 1
ATOM 5005 O O . GLU A 1 650 ? -3.256 -11.319 22.627 1.00 97.00 650 GLU A O 1
ATOM 5010 N N . PHE A 1 651 ? -4.420 -9.437 22.245 1.00 97.44 651 PHE A N 1
ATOM 5011 C CA . PHE A 1 651 ? -4.317 -9.546 20.792 1.00 97.44 651 PHE A CA 1
ATOM 5012 C C . PHE A 1 651 ? -2.860 -9.480 20.309 1.00 97.44 651 PHE A C 1
ATOM 5014 O O . PHE A 1 651 ? -2.426 -10.307 19.508 1.00 97.44 651 PHE A O 1
ATOM 5021 N N . LYS A 1 652 ? -2.048 -8.566 20.856 1.00 97.06 652 LYS A N 1
ATOM 5022 C CA . LYS A 1 652 ? -0.601 -8.482 20.585 1.00 97.06 652 LYS A CA 1
ATOM 5023 C C . LYS A 1 652 ? 0.119 -9.785 20.932 1.00 97.06 652 LYS A C 1
ATOM 5025 O O . LYS A 1 652 ? 0.956 -10.256 20.159 1.00 97.06 652 LYS A O 1
ATOM 5030 N N . ARG A 1 653 ? -0.202 -10.377 22.088 1.00 96.69 653 ARG A N 1
ATOM 5031 C CA . ARG A 1 653 ? 0.342 -11.669 22.529 1.00 96.69 653 ARG A CA 1
ATOM 5032 C C . ARG A 1 653 ? -0.062 -12.781 21.568 1.00 96.69 653 ARG A C 1
ATOM 5034 O O . ARG A 1 653 ? 0.799 -13.565 21.176 1.00 96.69 653 ARG A O 1
ATOM 5041 N N . PHE A 1 654 ? -1.323 -12.812 21.143 1.00 97.44 654 PHE A N 1
ATOM 5042 C CA . PHE A 1 654 ? -1.806 -13.759 20.146 1.00 97.44 654 PHE A CA 1
ATOM 5043 C C . PHE A 1 654 ? -1.067 -13.609 18.811 1.00 97.44 654 PHE A C 1
ATOM 5045 O O . PHE A 1 654 ? -0.536 -14.598 18.311 1.00 97.44 654 PHE A O 1
ATOM 5052 N N . LEU A 1 655 ? -0.936 -12.396 18.263 1.00 97.19 655 LEU A N 1
ATOM 5053 C CA . LEU A 1 655 ? -0.227 -12.171 16.995 1.00 97.19 655 LEU A CA 1
ATOM 5054 C C . LEU A 1 655 ? 1.235 -12.640 17.045 1.00 97.19 655 LEU A C 1
ATOM 5056 O O . LEU A 1 655 ? 1.789 -13.025 16.018 1.00 97.19 655 LEU A O 1
ATOM 5060 N N . ARG A 1 656 ? 1.855 -12.636 18.230 1.00 96.12 656 ARG A N 1
ATOM 5061 C CA . ARG A 1 656 ? 3.225 -13.123 18.472 1.00 96.12 656 ARG A CA 1
ATOM 5062 C C . ARG A 1 656 ? 3.308 -14.607 18.840 1.00 96.12 656 ARG A C 1
ATOM 5064 O O . ARG A 1 656 ? 4.405 -15.161 18.838 1.00 96.12 656 ARG A O 1
ATOM 5071 N N . SER A 1 657 ? 2.184 -15.242 19.157 1.00 95.94 657 SER A N 1
ATOM 5072 C CA . SER A 1 657 ? 2.115 -16.681 19.416 1.00 95.94 657 SER A CA 1
ATOM 5073 C C . SER A 1 657 ? 2.407 -17.489 18.149 1.00 95.94 657 SER A C 1
ATOM 5075 O O . SER A 1 657 ? 2.393 -16.957 17.037 1.00 95.94 657 SER A O 1
ATOM 5077 N N . GLU A 1 658 ? 2.651 -18.790 18.304 1.00 95.50 658 GLU A N 1
ATOM 5078 C CA . GLU A 1 658 ? 2.851 -19.694 17.169 1.00 95.50 658 GLU A CA 1
ATOM 5079 C C . GLU A 1 658 ? 1.668 -19.671 16.188 1.00 95.50 658 GLU A C 1
ATOM 5081 O O . GLU A 1 658 ? 1.885 -19.546 14.983 1.00 95.50 658 GLU A O 1
ATOM 5086 N N . ASP A 1 659 ? 0.429 -19.702 16.686 1.00 96.06 659 ASP A N 1
ATOM 5087 C CA . ASP A 1 659 ? -0.770 -19.694 15.841 1.00 96.06 659 ASP A CA 1
ATOM 5088 C C . ASP A 1 659 ? -0.948 -18.368 15.090 1.00 96.06 659 ASP A C 1
ATOM 5090 O O . ASP A 1 659 ? -1.233 -18.365 13.888 1.00 96.06 659 ASP A O 1
ATOM 5094 N N . GLY A 1 660 ? -0.715 -17.239 15.766 1.00 96.75 660 GLY A N 1
ATOM 5095 C CA . GLY A 1 660 ? -0.756 -15.916 15.141 1.00 96.75 660 GLY A CA 1
ATOM 5096 C C . GLY A 1 660 ? 0.307 -15.771 14.053 1.00 96.75 660 GLY A C 1
ATOM 5097 O O . GLY A 1 660 ? -0.005 -15.443 12.908 1.00 96.75 660 GLY A O 1
ATOM 5098 N N . GLN A 1 661 ? 1.558 -16.111 14.368 1.00 97.25 661 GLN A N 1
ATOM 5099 C CA . GLN A 1 661 ? 2.670 -16.056 13.416 1.00 97.25 661 GLN A CA 1
ATOM 5100 C C . GLN A 1 661 ? 2.484 -17.027 12.242 1.00 97.25 661 GLN A C 1
ATOM 5102 O O . GLN A 1 661 ? 2.831 -16.694 11.108 1.00 97.25 661 GLN A O 1
ATOM 5107 N N . LYS A 1 662 ? 1.890 -18.203 12.473 1.00 96.50 662 LYS A N 1
ATOM 5108 C CA . LYS A 1 662 ? 1.505 -19.146 11.416 1.00 96.50 662 LYS A CA 1
ATOM 5109 C C . LYS A 1 662 ? 0.424 -18.565 10.502 1.00 96.50 662 LYS A C 1
ATOM 5111 O O . LYS A 1 662 ? 0.521 -18.733 9.288 1.00 96.50 662 LYS A O 1
ATOM 5116 N N . SER A 1 663 ? -0.575 -17.871 11.048 1.00 96.31 663 SER A N 1
ATOM 5117 C CA . SER A 1 663 ? -1.609 -17.197 10.247 1.00 96.31 663 SER A CA 1
ATOM 5118 C C . SER A 1 663 ? -1.020 -16.089 9.360 1.00 96.31 663 SER A C 1
ATOM 5120 O O . SER A 1 663 ? -1.302 -16.023 8.158 1.00 96.31 663 SER A O 1
ATOM 5122 N N . LEU A 1 664 ? -0.110 -15.280 9.918 1.00 97.06 664 LEU A N 1
ATOM 5123 C CA . LEU A 1 664 ? 0.630 -14.257 9.170 1.00 97.06 664 LEU A CA 1
ATOM 5124 C C . LEU A 1 664 ? 1.494 -14.889 8.061 1.00 97.06 664 LEU A C 1
ATOM 5126 O O . LEU A 1 664 ? 1.451 -14.435 6.916 1.00 97.06 664 LEU A O 1
ATOM 5130 N N . LEU A 1 665 ? 2.200 -15.984 8.371 1.00 97.00 665 LEU A N 1
ATOM 5131 C CA . LEU A 1 665 ? 3.012 -16.752 7.420 1.00 97.00 665 LEU A CA 1
ATOM 5132 C C . LEU A 1 665 ? 2.200 -17.267 6.228 1.00 97.00 665 LEU A C 1
ATOM 5134 O O . LEU A 1 665 ? 2.601 -17.100 5.076 1.00 97.00 665 LEU A O 1
ATOM 5138 N N . LEU A 1 666 ? 1.047 -17.882 6.493 1.00 96.62 666 LEU A N 1
ATOM 5139 C CA . LEU A 1 666 ? 0.166 -18.405 5.445 1.00 96.62 666 LEU A CA 1
ATOM 5140 C C . LEU A 1 666 ? -0.442 -17.297 4.574 1.00 96.62 666 LEU A C 1
ATOM 5142 O O . LEU A 1 666 ? -0.807 -17.554 3.430 1.00 96.62 666 LEU A O 1
ATOM 5146 N N . SER A 1 667 ? -0.493 -16.067 5.087 1.00 96.75 667 SER A N 1
ATOM 5147 C CA . SER A 1 667 ? -0.937 -14.881 4.348 1.00 96.75 667 SER A CA 1
ATOM 5148 C C . SER A 1 667 ? 0.180 -14.225 3.518 1.00 96.75 667 SER A C 1
ATOM 5150 O O . SER A 1 667 ? -0.041 -13.172 2.923 1.00 96.75 667 SER A O 1
ATOM 5152 N N . GLY A 1 668 ? 1.370 -14.835 3.458 1.00 96.81 668 GLY A N 1
ATOM 5153 C CA . GLY A 1 668 ? 2.511 -14.347 2.679 1.00 96.81 668 GLY A CA 1
ATOM 5154 C C . GLY A 1 668 ? 3.410 -13.356 3.417 1.00 96.81 668 GLY A C 1
ATOM 5155 O O . GLY A 1 668 ? 4.308 -12.789 2.802 1.00 96.81 668 GLY A O 1
ATOM 5156 N N . MET A 1 669 ? 3.202 -13.149 4.720 1.00 97.50 669 MET A N 1
ATOM 5157 C CA . MET A 1 669 ? 4.103 -12.343 5.542 1.00 97.50 669 MET A CA 1
ATOM 5158 C C . MET A 1 669 ? 5.242 -13.209 6.083 1.00 97.50 669 MET A C 1
ATOM 5160 O O . MET A 1 669 ? 5.061 -14.386 6.380 1.00 97.50 669 MET A O 1
ATOM 5164 N N . ARG A 1 670 ? 6.430 -12.645 6.279 1.00 96.12 670 ARG A N 1
ATOM 5165 C CA . ARG A 1 670 ? 7.527 -13.348 6.953 1.00 96.12 670 ARG A CA 1
ATOM 5166 C C . ARG A 1 670 ? 7.367 -13.203 8.464 1.00 96.12 670 ARG A C 1
ATOM 5168 O O . ARG A 1 670 ? 7.339 -12.071 8.945 1.00 96.12 670 ARG A O 1
ATOM 5175 N N . PRO A 1 671 ? 7.275 -14.304 9.224 1.00 92.69 671 PRO A N 1
ATOM 5176 C CA . PRO A 1 671 ? 7.101 -14.230 10.665 1.00 92.69 671 PRO A CA 1
ATOM 5177 C C . PRO A 1 671 ? 8.370 -13.692 11.325 1.00 92.69 671 PRO A C 1
ATOM 5179 O O . PRO A 1 671 ? 9.489 -13.998 10.896 1.00 92.69 671 PRO A O 1
ATOM 5182 N N . SER A 1 672 ? 8.190 -12.940 12.407 1.00 89.75 672 SER A N 1
ATOM 5183 C CA . SER A 1 672 ? 9.286 -12.534 13.291 1.00 89.75 672 SER A CA 1
ATOM 5184 C C . SER A 1 672 ? 9.874 -13.729 14.043 1.00 89.75 672 SER A C 1
ATOM 5186 O O . SER A 1 672 ? 11.060 -13.728 14.374 1.00 89.75 672 SER A O 1
ATOM 5188 N N . ASN A 1 673 ? 9.077 -14.781 14.266 1.00 85.00 673 ASN A N 1
ATOM 5189 C CA . ASN A 1 673 ? 9.570 -16.057 14.774 1.00 85.00 673 ASN A CA 1
ATOM 5190 C C . ASN A 1 673 ? 10.119 -16.937 13.633 1.00 85.00 673 ASN A C 1
ATOM 5192 O O . ASN A 1 673 ? 9.366 -17.568 12.887 1.00 85.00 673 ASN A O 1
ATOM 5196 N N . LEU A 1 674 ? 11.449 -17.003 13.522 1.00 83.38 674 LEU A N 1
ATOM 5197 C CA . LEU A 1 674 ? 12.141 -17.731 12.454 1.00 83.38 674 LEU A CA 1
ATOM 5198 C C . LEU A 1 674 ? 11.919 -19.250 12.496 1.00 83.38 674 LEU A C 1
ATOM 5200 O O . LEU A 1 674 ? 12.004 -19.890 11.449 1.00 83.38 674 LEU A O 1
ATOM 5204 N N . SER A 1 675 ? 11.599 -19.837 13.658 1.00 83.12 675 SER A N 1
ATOM 5205 C CA . SER A 1 675 ? 11.394 -21.291 13.763 1.00 83.12 675 SER A CA 1
ATOM 5206 C C . SER A 1 675 ? 10.203 -21.787 12.933 1.00 83.12 675 SER A C 1
ATOM 5208 O O . SER A 1 675 ? 10.153 -22.956 12.562 1.00 83.12 675 SER A O 1
ATOM 5210 N N . LEU A 1 676 ? 9.265 -20.905 12.579 1.00 81.00 676 LEU A N 1
ATOM 5211 C CA . LEU A 1 676 ? 8.078 -21.253 11.794 1.00 81.00 676 LEU A CA 1
ATOM 5212 C C . LEU A 1 676 ? 8.322 -21.254 10.281 1.00 81.00 676 LEU A C 1
ATOM 5214 O O . LEU A 1 676 ? 7.514 -21.803 9.530 1.00 81.00 676 LEU A O 1
ATOM 5218 N N . GLN A 1 677 ? 9.437 -20.686 9.811 1.00 78.00 677 GLN A N 1
ATOM 5219 C CA . GLN A 1 677 ? 9.683 -20.468 8.381 1.00 78.00 677 GLN A CA 1
ATOM 5220 C C . GLN A 1 677 ? 9.882 -21.749 7.563 1.00 78.00 677 GLN A C 1
ATOM 5222 O O . GLN A 1 677 ? 9.809 -21.693 6.339 1.00 78.00 677 GLN A O 1
ATOM 5227 N N . THR A 1 678 ? 10.108 -22.902 8.189 1.00 81.00 678 THR A N 1
ATOM 5228 C CA . THR A 1 678 ? 10.420 -24.160 7.483 1.00 81.00 678 THR A CA 1
ATOM 5229 C C . THR A 1 678 ? 9.440 -25.295 7.772 1.00 81.00 678 THR A C 1
ATOM 5231 O O . THR A 1 678 ? 9.362 -26.239 6.990 1.00 81.00 678 THR A O 1
ATOM 5234 N N . HIS A 1 679 ? 8.667 -25.221 8.860 1.00 86.12 679 HIS A N 1
ATOM 5235 C CA . HIS A 1 679 ? 7.918 -26.374 9.388 1.00 86.12 679 HIS A CA 1
ATOM 5236 C C . HIS A 1 679 ? 6.395 -26.294 9.209 1.00 86.12 679 HIS A C 1
ATOM 5238 O O . HIS A 1 679 ? 5.676 -27.235 9.542 1.00 86.12 679 HIS A O 1
ATOM 5244 N N . VAL A 1 680 ? 5.881 -25.199 8.649 1.00 93.06 680 VAL A N 1
ATOM 5245 C CA . VAL A 1 680 ? 4.439 -25.002 8.468 1.00 93.06 680 VAL A CA 1
ATOM 5246 C C . VAL A 1 680 ? 3.958 -25.595 7.141 1.00 93.06 680 VAL A C 1
ATOM 5248 O O . VAL A 1 680 ? 4.406 -25.216 6.058 1.00 93.06 680 VAL A O 1
ATOM 5251 N N . LYS A 1 681 ? 2.982 -26.508 7.209 1.00 95.19 681 LYS A N 1
ATOM 5252 C CA . LYS A 1 681 ? 2.277 -27.014 6.021 1.00 95.19 681 LYS A CA 1
ATOM 5253 C C . LYS A 1 681 ? 1.552 -25.866 5.313 1.00 95.19 681 LYS A C 1
ATOM 5255 O O . LYS A 1 681 ? 0.804 -25.133 5.950 1.00 95.19 681 LYS A O 1
ATOM 5260 N N . GLY A 1 682 ? 1.726 -25.762 3.996 1.00 94.88 682 GLY A N 1
ATOM 5261 C CA . GLY A 1 682 ? 1.127 -24.690 3.192 1.00 94.88 682 GLY A CA 1
ATOM 5262 C C . GLY A 1 682 ? 1.919 -23.382 3.210 1.00 94.88 682 GLY A C 1
ATOM 5263 O O . GLY A 1 682 ? 1.434 -22.382 2.696 1.00 94.88 682 GLY A O 1
ATOM 5264 N N . ASN A 1 683 ? 3.128 -23.384 3.775 1.00 96.06 683 ASN A N 1
ATOM 5265 C CA . ASN A 1 683 ? 4.014 -22.233 3.748 1.00 96.06 683 ASN A CA 1
ATOM 5266 C C . ASN A 1 683 ? 4.313 -21.795 2.293 1.00 96.06 683 ASN A C 1
ATOM 5268 O O . ASN A 1 683 ? 4.866 -22.586 1.520 1.00 96.06 683 ASN A O 1
ATOM 5272 N N . PRO A 1 684 ? 3.982 -20.548 1.907 1.00 96.81 684 PRO A N 1
ATOM 5273 C CA . PRO A 1 684 ? 4.184 -20.076 0.539 1.00 96.81 684 PRO A CA 1
ATOM 5274 C C . PRO A 1 684 ? 5.667 -20.014 0.136 1.00 96.81 684 PRO A C 1
ATOM 5276 O O . PRO A 1 684 ? 5.989 -20.215 -1.032 1.00 96.81 684 PRO A O 1
ATOM 5279 N N . PHE A 1 685 ? 6.589 -19.822 1.082 1.00 96.62 685 PHE A N 1
ATOM 5280 C CA . PHE A 1 685 ? 8.030 -19.719 0.818 1.00 96.62 685 PHE A CA 1
ATOM 5281 C C . PHE A 1 685 ? 8.699 -21.071 0.518 1.00 96.62 685 PHE A C 1
ATOM 5283 O O . PHE A 1 685 ? 9.796 -21.119 -0.044 1.00 96.62 685 PHE A O 1
ATOM 5290 N N . THR A 1 686 ? 8.053 -22.186 0.875 1.00 96.00 686 THR A N 1
ATOM 5291 C CA . THR A 1 686 ? 8.516 -23.550 0.560 1.00 96.00 686 THR A CA 1
ATOM 5292 C C . THR A 1 686 ? 7.792 -24.156 -0.645 1.00 96.00 686 THR A C 1
ATOM 5294 O O . THR A 1 686 ? 8.081 -25.286 -1.038 1.00 96.00 686 THR A O 1
ATOM 5297 N N . ASN A 1 687 ? 6.862 -23.418 -1.259 1.00 96.69 687 ASN A N 1
ATOM 5298 C CA . ASN A 1 687 ? 6.119 -23.877 -2.423 1.00 96.69 687 ASN A CA 1
ATOM 5299 C C . ASN A 1 687 ? 7.015 -23.879 -3.674 1.00 96.69 687 ASN A C 1
ATOM 5301 O O . ASN A 1 687 ? 7.427 -22.823 -4.148 1.00 96.69 687 ASN A O 1
ATOM 5305 N N . VAL A 1 688 ? 7.259 -25.061 -4.250 1.00 97.44 688 VAL A N 1
ATOM 5306 C CA . VAL A 1 688 ? 8.136 -25.247 -5.423 1.00 97.44 688 VAL A CA 1
ATOM 5307 C C . VAL A 1 688 ? 7.701 -24.399 -6.626 1.00 97.44 688 VAL A C 1
ATOM 5309 O O . VAL A 1 688 ? 8.547 -23.844 -7.324 1.00 97.44 688 VAL A O 1
ATOM 5312 N N . ASN A 1 689 ? 6.393 -24.230 -6.852 1.00 97.44 689 ASN A N 1
ATOM 5313 C CA . ASN A 1 689 ? 5.897 -23.404 -7.956 1.00 97.44 689 ASN A CA 1
ATOM 5314 C C . ASN A 1 689 ? 6.209 -21.922 -7.724 1.00 97.44 689 ASN A C 1
ATOM 5316 O O . ASN A 1 689 ? 6.606 -21.228 -8.656 1.00 97.44 689 ASN A O 1
ATOM 5320 N N . PHE A 1 690 ? 6.071 -21.435 -6.491 1.00 98.19 690 PHE A N 1
ATOM 5321 C CA . PHE A 1 690 ? 6.395 -20.045 -6.160 1.00 98.19 690 PHE A CA 1
ATOM 5322 C C . PHE A 1 690 ? 7.909 -19.806 -6.188 1.00 98.19 690 PHE A C 1
ATOM 5324 O O . PHE A 1 690 ? 8.365 -18.789 -6.706 1.00 98.19 690 PHE A O 1
ATOM 5331 N N . GLN A 1 691 ? 8.702 -20.782 -5.739 1.00 98.00 691 GLN A N 1
ATOM 5332 C CA . GLN A 1 691 ? 10.163 -20.744 -5.841 1.00 98.00 691 GLN A CA 1
ATOM 5333 C C . GLN A 1 691 ? 10.641 -20.700 -7.295 1.00 98.00 691 GLN A C 1
ATOM 5335 O O . GLN A 1 691 ? 11.517 -19.907 -7.628 1.00 98.00 691 GLN A O 1
ATOM 5340 N N . SER A 1 692 ? 10.011 -21.469 -8.191 1.00 97.56 692 SER A N 1
ATOM 5341 C CA . SER A 1 692 ? 10.306 -21.415 -9.634 1.00 97.56 692 SER A CA 1
ATOM 5342 C C . SER A 1 692 ? 9.985 -20.062 -10.284 1.00 97.56 692 SER A C 1
ATOM 5344 O O . SER A 1 692 ? 10.409 -19.800 -11.405 1.00 97.56 692 SER A O 1
ATOM 5346 N N . ARG A 1 693 ? 9.235 -19.207 -9.578 1.00 98.19 693 ARG A N 1
ATOM 5347 C CA . ARG A 1 693 ? 8.877 -17.841 -9.978 1.00 98.19 693 ARG A CA 1
ATOM 5348 C C . ARG A 1 693 ? 9.635 -16.777 -9.178 1.00 98.19 693 ARG A C 1
ATOM 5350 O O . ARG A 1 693 ? 9.262 -15.606 -9.222 1.00 98.19 693 ARG A O 1
ATOM 5357 N N . GLY A 1 694 ? 10.681 -17.178 -8.459 1.00 97.94 694 GLY A N 1
ATOM 5358 C CA . GLY A 1 694 ? 11.610 -16.273 -7.792 1.00 97.94 694 GLY A CA 1
ATOM 5359 C C . GLY A 1 694 ? 11.362 -16.018 -6.314 1.00 97.94 694 GLY A C 1
ATOM 5360 O O . GLY A 1 694 ? 12.046 -15.175 -5.757 1.00 97.94 694 GLY A O 1
ATOM 5361 N N . ILE A 1 695 ? 10.428 -16.706 -5.649 1.00 98.06 695 ILE A N 1
ATOM 5362 C CA . ILE A 1 695 ? 10.286 -16.586 -4.187 1.00 98.06 695 ILE A CA 1
ATOM 5363 C C . ILE A 1 695 ? 11.442 -17.305 -3.485 1.00 98.06 695 ILE A C 1
ATOM 5365 O O . ILE A 1 695 ? 11.676 -18.493 -3.710 1.00 98.06 695 ILE A O 1
ATOM 5369 N N . HIS A 1 696 ? 12.143 -16.609 -2.591 1.00 96.00 696 HIS A N 1
ATOM 5370 C CA . HIS A 1 696 ? 13.257 -17.155 -1.816 1.00 96.00 696 HIS A CA 1
ATOM 5371 C C . HIS A 1 696 ? 12.852 -17.417 -0.361 1.00 96.00 696 HIS A C 1
ATOM 5373 O O . HIS A 1 696 ? 12.101 -16.656 0.245 1.00 96.00 696 HIS A O 1
ATOM 5379 N N . GLN A 1 697 ? 13.377 -18.485 0.245 1.00 93.69 697 GLN A N 1
ATOM 5380 C CA . GLN A 1 697 ? 13.179 -18.733 1.681 1.00 93.69 697 GLN A CA 1
ATOM 5381 C C . GLN A 1 697 ? 14.004 -17.766 2.525 1.00 93.69 697 GLN A C 1
ATOM 5383 O O . GLN A 1 697 ? 13.492 -17.171 3.470 1.00 93.69 697 GLN A O 1
ATOM 5388 N N . THR A 1 698 ? 15.266 -17.578 2.155 1.00 91.62 698 THR A N 1
ATOM 5389 C CA . THR A 1 698 ? 16.189 -16.667 2.821 1.00 91.62 698 THR A CA 1
ATOM 5390 C C . THR A 1 698 ? 16.241 -15.339 2.081 1.00 91.62 698 THR A C 1
ATOM 5392 O O . THR A 1 698 ? 16.260 -15.292 0.852 1.00 91.62 698 THR A O 1
ATOM 5395 N N . LEU A 1 699 ? 16.258 -14.249 2.842 1.00 90.06 699 LEU A N 1
ATOM 5396 C CA . LEU A 1 699 ? 16.476 -12.917 2.294 1.00 90.06 699 LEU A CA 1
ATOM 5397 C C . LEU A 1 699 ? 17.959 -12.565 2.311 1.00 90.06 699 LEU A C 1
ATOM 5399 O O . LEU A 1 699 ? 18.738 -13.115 3.094 1.00 90.06 699 LEU A O 1
ATOM 5403 N N . GLY A 1 700 ? 18.330 -11.636 1.433 1.00 84.44 700 GLY A N 1
ATOM 5404 C CA . GLY A 1 700 ? 19.647 -11.021 1.442 1.00 84.44 700 GLY A CA 1
ATOM 5405 C C . GLY A 1 700 ? 19.848 -10.096 2.644 1.00 84.44 700 GLY A C 1
ATOM 5406 O O . GLY A 1 700 ? 19.163 -10.170 3.665 1.00 84.44 700 GLY A O 1
ATOM 5407 N N . ARG A 1 701 ? 20.819 -9.193 2.515 1.00 79.44 701 ARG A N 1
ATOM 5408 C CA . ARG A 1 701 ? 21.101 -8.187 3.539 1.00 79.44 701 ARG A CA 1
ATOM 5409 C C . ARG A 1 701 ? 19.902 -7.243 3.695 1.00 79.44 701 ARG A C 1
ATOM 5411 O O . ARG A 1 701 ? 19.542 -6.558 2.741 1.00 79.44 701 ARG A O 1
ATOM 5418 N N . ASP A 1 702 ? 19.356 -7.202 4.909 1.00 83.00 702 ASP A N 1
ATOM 5419 C CA . ASP A 1 702 ? 18.328 -6.247 5.328 1.00 83.00 702 ASP A CA 1
ATOM 5420 C C . ASP A 1 702 ? 18.872 -4.812 5.262 1.00 83.00 702 ASP A C 1
ATOM 5422 O O . ASP A 1 702 ? 19.966 -4.508 5.761 1.00 83.00 702 ASP A O 1
ATOM 5426 N N . GLU A 1 703 ? 18.107 -3.939 4.617 1.00 82.56 703 GLU A N 1
ATOM 5427 C CA . GLU A 1 703 ? 18.329 -2.507 4.579 1.00 82.56 703 GLU A CA 1
ATOM 5428 C C . GLU A 1 703 ? 17.210 -1.794 5.337 1.00 82.56 703 GLU A C 1
ATOM 5430 O O . GLU A 1 703 ? 16.085 -1.678 4.856 1.00 82.56 703 GLU A O 1
ATOM 5435 N N . ARG A 1 704 ? 17.563 -1.256 6.507 1.00 79.81 704 ARG A N 1
ATOM 5436 C CA . ARG A 1 704 ? 16.701 -0.345 7.259 1.00 79.81 704 ARG A CA 1
ATOM 5437 C C . ARG A 1 704 ? 16.844 1.077 6.752 1.00 79.81 704 ARG A C 1
ATOM 5439 O O . ARG A 1 704 ? 17.935 1.497 6.339 1.00 79.81 704 ARG A O 1
ATOM 5446 N N . ASP A 1 705 ? 15.746 1.811 6.801 1.00 74.12 705 ASP A N 1
ATOM 5447 C CA . ASP A 1 705 ? 15.742 3.220 6.483 1.00 74.12 705 ASP A CA 1
ATOM 5448 C C . ASP A 1 705 ? 16.442 4.050 7.563 1.00 74.12 705 ASP A C 1
ATOM 5450 O O . ASP A 1 705 ? 16.458 3.756 8.755 1.00 74.12 705 ASP A O 1
ATOM 5454 N N . GLY A 1 706 ? 17.131 5.089 7.100 1.00 69.50 706 GLY A N 1
ATOM 5455 C CA . GLY A 1 706 ? 17.691 6.107 7.973 1.00 69.50 706 GLY A CA 1
ATOM 5456 C C . GLY A 1 706 ? 16.708 7.264 8.059 1.00 69.50 706 GLY A C 1
ATOM 5457 O O . GLY A 1 706 ? 16.605 8.033 7.098 1.00 69.50 706 GLY A O 1
ATOM 5458 N N . SER A 1 707 ? 16.061 7.409 9.214 1.00 68.25 707 SER A N 1
ATOM 5459 C CA . SER A 1 707 ? 15.038 8.411 9.563 1.00 68.25 707 SER A CA 1
ATOM 5460 C C . SER A 1 707 ? 15.206 9.806 8.954 1.00 68.25 707 SER A C 1
ATOM 5462 O O . SER A 1 707 ? 14.265 10.441 8.484 1.00 68.25 707 SER A O 1
ATOM 5464 N N . SER A 1 708 ? 16.439 10.311 8.900 1.00 84.69 708 SER A N 1
ATOM 5465 C CA . SER A 1 708 ? 16.714 11.680 8.450 1.00 84.69 708 SER A CA 1
ATOM 5466 C C . SER A 1 708 ? 16.725 11.894 6.928 1.00 84.69 708 SER A C 1
ATOM 5468 O O . SER A 1 708 ? 16.680 13.045 6.477 1.00 84.69 708 SER A O 1
ATOM 5470 N N . THR A 1 709 ? 16.813 10.833 6.118 1.00 89.88 709 THR A N 1
ATOM 5471 C CA . THR A 1 709 ? 16.938 10.959 4.650 1.00 89.88 709 THR A CA 1
ATOM 5472 C C . THR A 1 709 ? 15.577 11.047 3.971 1.00 89.88 709 THR A C 1
ATOM 5474 O O . THR A 1 709 ? 15.401 11.869 3.067 1.00 89.88 709 THR A O 1
ATOM 5477 N N . LEU A 1 710 ? 14.610 10.244 4.422 1.00 90.62 710 LEU A N 1
ATOM 5478 C CA . LEU A 1 710 ? 13.305 10.115 3.779 1.00 90.62 710 LEU A CA 1
ATOM 5479 C C . LEU A 1 710 ? 12.557 11.461 3.672 1.00 90.62 710 LEU A C 1
ATOM 5481 O O . LEU A 1 710 ? 12.155 11.813 2.561 1.00 90.62 710 LEU A O 1
ATOM 5485 N N . PRO A 1 711 ? 12.479 12.311 4.720 1.00 90.75 711 PRO A N 1
ATOM 5486 C CA . PRO A 1 711 ? 11.802 13.606 4.609 1.00 90.75 711 PRO A CA 1
ATOM 5487 C C . PRO A 1 711 ? 12.454 14.560 3.595 1.00 90.75 711 PRO A C 1
ATOM 5489 O O . PRO A 1 711 ? 11.764 15.320 2.915 1.00 90.75 711 PRO A O 1
ATOM 5492 N N . VAL A 1 712 ? 13.788 14.523 3.464 1.00 93.12 712 VAL A N 1
ATOM 5493 C CA . VAL A 1 712 ? 14.521 15.352 2.488 1.00 93.12 712 VAL A CA 1
ATOM 5494 C C . VAL A 1 712 ? 14.217 14.890 1.067 1.00 93.12 712 VAL A C 1
ATOM 5496 O O . VAL A 1 712 ? 13.964 15.719 0.194 1.00 93.12 712 VAL A O 1
ATOM 5499 N N . LEU A 1 713 ? 14.211 13.575 0.855 1.00 93.94 713 LEU A N 1
ATOM 5500 C CA . LEU A 1 713 ? 13.907 12.952 -0.425 1.00 93.94 713 LEU A CA 1
ATOM 5501 C C . LEU A 1 713 ? 12.471 13.252 -0.874 1.00 93.94 713 LEU A C 1
ATOM 5503 O O . LEU A 1 713 ? 12.267 13.717 -1.995 1.00 93.94 713 LEU A O 1
ATOM 5507 N N . LEU A 1 714 ? 11.492 13.063 0.016 1.00 92.75 714 LEU A N 1
ATOM 5508 C CA . LEU A 1 714 ? 10.083 13.356 -0.252 1.00 92.75 714 LEU A CA 1
ATOM 5509 C C . LEU A 1 714 ? 9.853 14.845 -0.525 1.00 92.75 714 LEU A C 1
ATOM 5511 O O . LEU A 1 714 ? 9.130 15.200 -1.455 1.00 92.75 714 LEU A O 1
ATOM 5515 N N . GLY A 1 715 ? 10.509 15.728 0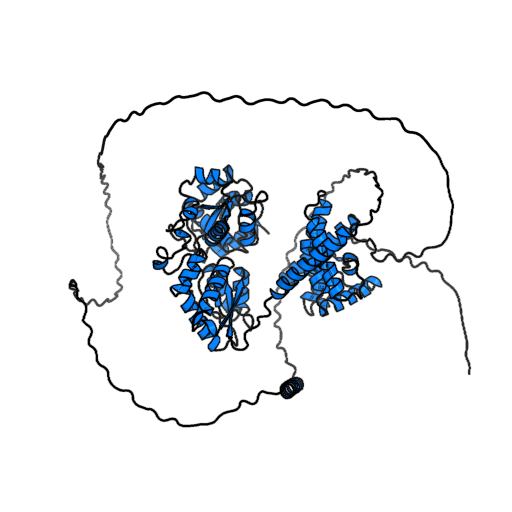.233 1.00 94.06 715 GLY A N 1
ATOM 5516 C CA . GLY A 1 715 ? 10.436 17.171 0.008 1.00 94.06 715 GLY A CA 1
ATOM 5517 C C . GLY A 1 715 ? 11.044 17.610 -1.328 1.00 94.06 715 GLY A C 1
ATOM 5518 O O . GLY A 1 715 ? 10.519 18.522 -1.968 1.00 94.06 715 GLY A O 1
ATOM 5519 N N . ALA A 1 716 ? 12.135 16.977 -1.766 1.00 94.19 716 ALA A N 1
ATOM 5520 C CA . ALA A 1 716 ? 12.745 17.237 -3.069 1.00 94.19 716 ALA A CA 1
ATOM 5521 C C . ALA A 1 716 ? 11.875 16.711 -4.221 1.00 94.19 716 ALA A C 1
ATOM 5523 O O . ALA A 1 716 ? 11.659 17.437 -5.192 1.00 94.19 716 ALA A O 1
ATOM 5524 N N . TRP A 1 717 ? 11.310 15.509 -4.077 1.00 94.50 717 TRP A N 1
ATOM 5525 C CA . TRP A 1 717 ? 10.374 14.941 -5.047 1.00 94.50 717 TRP A CA 1
ATOM 5526 C C . TRP A 1 717 ? 9.131 15.825 -5.208 1.00 94.50 717 TRP A C 1
ATOM 5528 O O . TRP A 1 717 ? 8.809 16.244 -6.316 1.00 94.50 717 TRP A O 1
ATOM 5538 N N . ALA A 1 718 ? 8.496 16.222 -4.101 1.00 93.19 718 ALA A N 1
ATOM 5539 C CA . ALA A 1 718 ? 7.303 17.069 -4.116 1.00 93.19 718 ALA A CA 1
ATOM 5540 C C . ALA A 1 718 ? 7.518 18.402 -4.850 1.00 93.19 718 ALA A C 1
ATOM 5542 O O . ALA A 1 718 ? 6.617 18.900 -5.510 1.00 93.19 718 ALA A O 1
ATOM 5543 N N . LYS A 1 719 ? 8.711 19.000 -4.747 1.00 93.69 719 LYS A N 1
ATOM 5544 C CA . LYS A 1 719 ? 9.045 20.253 -5.447 1.00 93.69 719 LYS A CA 1
ATOM 5545 C C . LYS A 1 719 ? 9.189 20.085 -6.960 1.00 93.69 719 LYS A C 1
ATOM 5547 O O . LYS A 1 719 ? 9.079 21.074 -7.669 1.00 93.69 719 LYS A O 1
ATOM 5552 N N . ARG A 1 720 ? 9.484 18.875 -7.439 1.00 89.38 720 ARG A N 1
ATOM 5553 C CA . ARG A 1 720 ? 9.679 18.570 -8.864 1.00 89.38 720 ARG A CA 1
ATOM 5554 C C . ARG A 1 720 ? 8.354 18.372 -9.608 1.00 89.38 720 ARG A C 1
ATOM 5556 O O . ARG A 1 720 ? 8.323 18.588 -10.812 1.00 89.38 720 ARG A O 1
ATOM 5563 N N . PHE A 1 721 ? 7.308 17.946 -8.900 1.00 86.75 721 PHE A N 1
ATOM 5564 C CA . PHE A 1 721 ? 5.999 17.589 -9.465 1.00 86.75 721 PHE A CA 1
ATOM 5565 C C . PHE A 1 721 ? 4.858 18.541 -9.055 1.00 86.75 721 PHE A C 1
ATOM 5567 O O . PHE A 1 721 ? 3.701 18.267 -9.362 1.00 86.75 721 PHE A O 1
ATOM 5574 N N . LYS A 1 722 ? 5.183 19.643 -8.368 1.00 80.94 722 LYS A N 1
ATOM 5575 C CA . LYS A 1 722 ? 4.323 20.830 -8.249 1.00 80.94 722 LYS A CA 1
ATOM 5576 C C . LYS A 1 722 ? 4.538 21.724 -9.458 1.00 80.94 722 LYS A C 1
ATOM 5578 O O . LYS A 1 722 ? 3.533 22.297 -9.923 1.00 80.94 722 LYS A O 1
#

Foldseek 3Di:
DDDDDDDDDDDDDPPDPPPPPPDPPLQAAADDLCLVLVHDLPDDLVSQVVSLVVLLVVLVVCCVPPDPLSNVLSVCCNPFQSVVSCVQCNDPVSSVVSSVLVVCVLVVPPPRGHQLLSLLPVPVDPPSPDPPPPQVPGDVVNVVVSVSSSSNSVSVVSCVVVCVGPVPPPDPDDDDDDDDDDDDDDDDDDDDDDDDDDDDDDDDDDDDDDDDDDDDDDDDDDDDDDDDDDDDDDDDDDDDDDDDDDDDDDDDDDDDDDDDDDDDDDDDDDDDDDDDDDDDDDDDDDDDPPDDDDDPVNVVVVVVVVPPDDDDDDDDDDDDDDDDDDDDDDDDDDDDDDDDDDDDDDDDDDDDDDDDDDDDPVVVVVVVVVVVVVVVVVVVVVVPVPPPPPVPQAAEAFEEEEPLCQVLVVLLLVVQCPDPLSVRHDYNYDYDFLVRLLCQLLQFAVSRGQKYWYQAPLSLVVSQVCNVVSVFDRWDFFAFLFKWWKWKKFFLVQCVLVCVQPVLLEDQAPVSVLVSCVVRQQLAEAAADLVGHVQNLVVLLVLLCRVQVVVVHHSQVSLVDPVNVVVVVSRVNSYPDHHNDQVVQLVLCQDPPRRSHRMYIHTQLSVLVSVVVVGRMAIHAYSAIEMRRGGMTRRDHPPDDPVSVVSSVVSVVSCLDPSNQLSSQLSRTGGPPLVNLPPDDNRSLPDPVRVSRNRHSDDDHYDDDDSVRSVSNSVSVVVVVD

Radius of gyration: 37.77 Å; chains: 1; bounding box: 131×100×113 Å